Protein AF-A0A378ID54-F1 (afdb_monomer)

Nearest PDB structures (foldseek):
  8v3b-assembly1_a  TM=1.972E-01  e=3.312E-03  synthetic construct
  5me3-assembly1_A  TM=2.307E-01  e=1.195E+00  Eremothecium gossypii ATCC 10895

Structure (mmCIF, N/CA/C/O backbone):
data_AF-A0A378ID54-F1
#
_entry.id   AF-A0A378ID54-F1
#
loop_
_atom_site.group_PDB
_atom_site.id
_atom_site.type_symbol
_atom_site.label_atom_id
_atom_site.label_alt_id
_atom_site.label_comp_id
_atom_site.label_asym_id
_atom_site.label_entity_id
_atom_site.label_seq_id
_atom_site.pdbx_PDB_ins_code
_atom_site.Cartn_x
_atom_site.Cartn_y
_atom_site.Cartn_z
_atom_site.occupancy
_atom_site.B_iso_or_equiv
_atom_site.auth_seq_id
_atom_site.auth_comp_id
_atom_site.auth_asym_id
_atom_site.auth_atom_id
_atom_site.pdbx_PDB_model_num
ATOM 1 N N . MET A 1 1 ? -30.431 -4.997 55.135 1.00 58.69 1 MET A N 1
ATOM 2 C CA . MET A 1 1 ? -29.472 -4.033 54.542 1.00 58.69 1 MET A CA 1
ATOM 3 C C . MET A 1 1 ? -30.145 -3.359 53.364 1.00 58.69 1 MET A C 1
ATOM 5 O O . MET A 1 1 ? -30.688 -4.085 52.539 1.00 58.69 1 MET A O 1
ATOM 9 N N . ALA A 1 2 ? -30.147 -2.027 53.335 1.00 71.31 2 ALA A N 1
ATOM 10 C CA . ALA A 1 2 ? -30.780 -1.221 52.292 1.00 71.31 2 ALA A CA 1
ATOM 11 C C . ALA A 1 2 ? -30.086 -1.385 50.924 1.00 71.31 2 ALA A C 1
ATOM 13 O O . ALA A 1 2 ? -28.893 -1.701 50.865 1.00 71.31 2 ALA A O 1
ATOM 14 N N . ILE A 1 3 ? -30.856 -1.202 49.848 1.00 78.88 3 ILE A N 1
ATOM 15 C CA . ILE A 1 3 ? -30.343 -1.042 48.481 1.00 78.88 3 ILE A CA 1
ATOM 16 C C . ILE A 1 3 ? -29.806 0.391 48.388 1.00 78.88 3 ILE A C 1
ATOM 18 O O . ILE A 1 3 ? -30.526 1.313 48.753 1.00 78.88 3 ILE A O 1
ATOM 22 N N . LEU A 1 4 ? -28.552 0.554 47.965 1.00 81.56 4 LEU A N 1
ATOM 23 C CA . LEU A 1 4 ? -27.926 1.852 47.752 1.00 81.56 4 LEU A CA 1
ATOM 24 C C . LEU A 1 4 ? -28.396 2.393 46.403 1.00 81.56 4 LEU A C 1
ATOM 26 O O . LEU A 1 4 ? -28.520 1.644 45.433 1.00 81.56 4 LEU A O 1
ATOM 30 N N . THR A 1 5 ? -28.616 3.694 46.349 1.00 86.31 5 THR A N 1
ATOM 31 C CA . THR A 1 5 ? -28.714 4.476 45.115 1.00 86.31 5 THR A CA 1
ATOM 32 C C . THR A 1 5 ? -27.345 4.593 44.430 1.00 86.31 5 THR A C 1
ATOM 34 O O . THR A 1 5 ? -26.308 4.303 45.037 1.00 86.31 5 THR A O 1
ATOM 37 N N . ALA A 1 6 ? -27.313 5.057 43.175 1.00 82.75 6 ALA A N 1
ATOM 38 C CA . ALA A 1 6 ? -26.063 5.327 42.456 1.00 82.75 6 ALA A CA 1
ATOM 39 C C . ALA A 1 6 ? -25.143 6.291 43.227 1.00 82.75 6 ALA A C 1
ATOM 41 O O . ALA A 1 6 ? -23.934 6.075 43.301 1.00 82.75 6 ALA A O 1
ATOM 42 N N . ASP A 1 7 ? -25.720 7.338 43.825 1.00 85.06 7 ASP A N 1
ATOM 43 C CA . ASP A 1 7 ? -25.006 8.354 44.608 1.00 85.06 7 ASP A CA 1
ATOM 44 C C . ASP A 1 7 ? -24.394 7.776 45.879 1.00 85.06 7 ASP A C 1
ATOM 46 O O . ASP A 1 7 ? -23.225 8.024 46.190 1.00 85.06 7 ASP A O 1
ATOM 50 N N . GLU A 1 8 ? -25.173 6.981 46.608 1.00 88.44 8 GLU A N 1
ATOM 51 C CA . GLU A 1 8 ? -24.713 6.317 47.823 1.00 88.44 8 GLU A CA 1
ATOM 52 C C . GLU A 1 8 ? -23.634 5.284 47.507 1.00 88.44 8 GLU A C 1
ATOM 54 O O . GLU A 1 8 ? -22.663 5.166 48.253 1.00 88.44 8 GLU A O 1
ATOM 59 N N . PHE A 1 9 ? -23.764 4.567 46.388 1.00 85.38 9 PHE A N 1
ATOM 60 C CA . PHE A 1 9 ? -22.743 3.635 45.936 1.00 85.38 9 PHE A CA 1
ATOM 61 C C . PHE A 1 9 ? -21.456 4.354 45.532 1.00 85.38 9 PHE A C 1
ATOM 63 O O . PHE A 1 9 ? -20.393 3.969 46.008 1.00 85.38 9 PHE A O 1
ATOM 70 N N . ILE A 1 10 ? -21.525 5.403 44.706 1.00 82.88 10 ILE A N 1
ATOM 71 C CA . ILE A 1 10 ? -20.342 6.180 44.302 1.00 82.88 10 ILE A CA 1
ATOM 72 C C . ILE A 1 10 ? -19.661 6.784 45.536 1.00 82.88 10 ILE A C 1
ATOM 74 O O . ILE A 1 10 ? -18.445 6.676 45.674 1.00 82.88 10 ILE A O 1
ATOM 78 N N . SER A 1 11 ? -20.430 7.334 46.476 1.00 85.94 11 SER A N 1
ATOM 79 C CA . SER A 1 11 ? -19.900 7.880 47.734 1.00 85.94 11 SER A CA 1
ATOM 80 C C . SER A 1 11 ? -19.257 6.797 48.611 1.00 85.94 11 SER A C 1
ATOM 82 O O . SER A 1 11 ? -18.182 6.993 49.191 1.00 85.94 11 SER A O 1
ATOM 84 N N . LEU A 1 12 ? -19.881 5.616 48.698 1.00 84.81 12 LEU A N 1
ATOM 85 C CA . LEU A 1 12 ? -19.316 4.465 49.403 1.00 84.81 12 LEU A CA 1
ATOM 86 C C . LEU A 1 12 ? -18.037 3.976 48.722 1.00 84.81 12 LEU A C 1
ATOM 88 O O . LEU A 1 12 ? -17.079 3.642 49.408 1.00 84.81 12 LEU A O 1
ATOM 92 N N . TYR A 1 13 ? -18.002 3.964 47.394 1.00 78.44 13 TYR A N 1
ATOM 93 C CA . TYR A 1 13 ? -16.843 3.543 46.619 1.00 78.44 13 TYR A CA 1
ATOM 94 C C . TYR A 1 13 ? -15.674 4.510 46.796 1.00 78.44 13 TYR A C 1
ATOM 96 O O . TYR A 1 13 ? -14.555 4.073 47.028 1.00 78.44 13 TYR A O 1
ATOM 104 N N . GLN A 1 14 ? -15.926 5.820 46.761 1.00 78.31 14 GLN A N 1
ATOM 105 C CA . GLN A 1 14 ? -14.907 6.844 47.010 1.00 78.31 14 GLN A CA 1
ATOM 106 C C . GLN A 1 14 ? -14.307 6.745 48.414 1.00 78.31 14 GLN A C 1
ATOM 108 O O . GLN A 1 14 ? -13.103 6.915 48.584 1.00 78.31 14 GLN A O 1
ATOM 113 N N . SER A 1 15 ? -15.139 6.474 49.422 1.00 83.81 15 SER A N 1
ATOM 114 C CA . SER A 1 15 ? -14.691 6.400 50.816 1.00 83.81 15 SER A CA 1
ATOM 115 C C . SER A 1 15 ? -14.081 5.046 51.190 1.00 83.81 15 SER A C 1
ATOM 117 O O . SER A 1 15 ? -13.170 4.988 52.015 1.00 83.81 15 SER A O 1
ATOM 119 N N . ASN A 1 16 ? -14.581 3.947 50.622 1.00 82.19 16 ASN A N 1
ATOM 120 C CA . ASN A 1 16 ? -14.110 2.591 50.879 1.00 82.19 16 ASN A CA 1
ATOM 121 C C . ASN A 1 16 ? -14.476 1.653 49.708 1.00 82.19 16 ASN A C 1
ATOM 123 O O . ASN A 1 16 ? -15.507 0.966 49.776 1.00 82.19 16 ASN A O 1
ATOM 127 N N . PRO A 1 17 ? -13.623 1.570 48.665 1.00 74.56 17 PRO A N 1
ATOM 128 C CA . PRO A 1 17 ? -13.877 0.756 47.479 1.00 74.56 17 PRO A CA 1
ATOM 129 C C . PRO A 1 17 ? -14.239 -0.677 47.859 1.00 74.56 17 PRO A C 1
ATOM 131 O O . PRO A 1 17 ? -15.324 -1.142 47.530 1.00 74.56 17 PRO A O 1
ATOM 134 N N . LYS A 1 18 ? -13.410 -1.326 48.687 1.00 74.19 18 LYS A N 1
ATOM 135 C CA . LYS A 1 18 ? -13.579 -2.713 49.149 1.00 74.19 18 LYS A CA 1
ATOM 136 C C . LYS A 1 18 ? -14.953 -2.990 49.759 1.00 74.19 18 LYS A C 1
ATOM 138 O O . LYS A 1 18 ? -15.557 -4.027 49.487 1.00 74.19 18 LYS A O 1
ATOM 143 N N . LYS A 1 19 ? -15.474 -2.065 50.569 1.00 82.19 19 LYS A N 1
ATOM 144 C CA . LYS A 1 19 ? -16.809 -2.190 51.168 1.00 82.19 19 LYS A CA 1
ATOM 145 C C . LYS A 1 19 ? -17.915 -2.041 50.125 1.00 82.19 19 LYS A C 1
ATOM 147 O O . LYS A 1 19 ? -18.893 -2.784 50.195 1.00 82.19 19 LYS A O 1
ATOM 152 N N . ALA A 1 20 ? -17.755 -1.140 49.157 1.00 77.56 20 ALA A N 1
ATOM 153 C CA . ALA A 1 20 ? -18.667 -1.041 48.022 1.00 77.56 20 ALA A CA 1
ATOM 154 C C . ALA A 1 20 ? -18.684 -2.346 47.203 1.00 77.56 20 ALA A C 1
ATOM 156 O O . ALA A 1 20 ? -19.757 -2.784 46.796 1.00 77.56 20 ALA A O 1
ATOM 157 N N . LEU A 1 21 ? -17.539 -3.025 47.048 1.00 71.12 21 LEU A N 1
ATOM 158 C CA . LEU A 1 21 ? -17.437 -4.299 46.308 1.00 71.12 21 LEU A CA 1
ATOM 159 C C . LEU A 1 21 ? -18.135 -5.442 47.000 1.00 71.12 21 LEU A C 1
ATOM 161 O O . LEU A 1 21 ? -18.902 -6.172 46.383 1.00 71.12 21 LEU A O 1
ATOM 165 N N . LEU A 1 22 ? -17.855 -5.594 48.292 1.00 76.25 22 LEU A N 1
ATOM 166 C CA . LEU A 1 22 ? -18.480 -6.619 49.111 1.00 76.25 22 LEU A CA 1
ATOM 167 C C . LEU A 1 22 ? -19.989 -6.411 49.141 1.00 76.25 22 LEU A C 1
ATOM 169 O O . LEU A 1 22 ? -20.746 -7.375 49.087 1.00 76.25 22 LEU A O 1
ATOM 173 N N . TRP A 1 23 ? -20.438 -5.156 49.171 1.00 79.00 23 TRP A N 1
ATOM 174 C CA . TRP A 1 23 ? -21.850 -4.843 49.036 1.00 79.00 23 TRP A CA 1
ATOM 175 C C . TRP A 1 23 ? -22.409 -5.304 47.677 1.00 79.00 23 TRP A C 1
ATOM 177 O O . TRP A 1 23 ? -23.421 -6.001 47.656 1.00 79.00 23 TRP A O 1
ATOM 187 N N . LEU A 1 24 ? -21.706 -5.016 46.579 1.00 72.44 24 LEU A N 1
ATOM 188 C CA . LEU A 1 24 ? -22.052 -5.415 45.209 1.00 72.44 24 LEU A CA 1
ATOM 189 C C . LEU A 1 24 ? -22.159 -6.946 45.053 1.00 72.44 24 LEU A C 1
ATOM 191 O O . LEU A 1 24 ? -23.156 -7.457 44.545 1.00 72.44 24 LEU A O 1
ATOM 195 N N . GLN A 1 25 ? -21.164 -7.678 45.565 1.00 70.19 25 GLN A N 1
ATOM 196 C CA . GLN A 1 25 ? -21.097 -9.144 45.548 1.00 70.19 25 GLN A CA 1
ATOM 197 C C . GLN A 1 25 ? -22.155 -9.785 46.455 1.00 70.19 25 GLN A C 1
ATOM 199 O O . GLN A 1 25 ? -22.872 -10.686 46.033 1.00 70.19 25 GLN A O 1
ATOM 204 N N . SER A 1 26 ? -22.289 -9.308 47.698 1.00 74.25 26 SER A N 1
ATOM 205 C CA . SER A 1 26 ? -23.190 -9.899 48.706 1.00 74.25 26 SER A CA 1
ATOM 206 C C . SER A 1 26 ? -24.673 -9.767 48.374 1.00 74.25 26 SER A C 1
ATOM 208 O O . SER A 1 26 ? -25.513 -10.411 49.005 1.00 74.25 26 SER A O 1
ATOM 210 N N . LYS A 1 27 ? -25.012 -8.883 47.437 1.00 67.62 27 LYS A N 1
ATOM 211 C CA . LYS A 1 27 ? -26.391 -8.594 47.071 1.00 67.62 27 LYS A CA 1
ATOM 212 C C . LYS A 1 27 ? -26.830 -9.262 45.779 1.00 67.62 27 LYS A C 1
ATOM 214 O O . LYS A 1 27 ? -27.987 -9.057 45.424 1.00 67.62 27 LYS A O 1
ATOM 219 N N . GLU A 1 28 ? -25.936 -9.995 45.101 1.00 60.62 28 GLU A N 1
ATOM 220 C CA . GLU A 1 28 ? -26.144 -10.459 43.718 1.00 60.62 28 GLU A CA 1
ATOM 221 C C . GLU A 1 28 ? -26.775 -9.344 42.876 1.00 60.62 28 GLU A C 1
ATOM 223 O O . GLU A 1 28 ? -27.746 -9.554 42.148 1.00 60.62 28 GLU A O 1
ATOM 228 N N . MET A 1 29 ? -26.333 -8.102 43.121 1.00 62.50 29 MET A N 1
ATOM 229 C CA . MET A 1 29 ? -27.199 -6.982 42.814 1.00 62.50 29 MET A CA 1
ATOM 230 C C . MET A 1 29 ? -27.286 -6.827 41.311 1.00 62.50 29 MET A C 1
ATOM 232 O O . MET A 1 29 ? -26.273 -6.722 40.621 1.00 62.50 29 MET A O 1
ATOM 236 N N . ASP A 1 30 ? -28.524 -6.779 40.840 1.00 62.66 30 ASP A N 1
ATOM 237 C CA . ASP A 1 30 ? -28.860 -6.433 39.478 1.00 62.66 30 ASP A CA 1
ATOM 238 C C . ASP A 1 30 ? -28.401 -4.993 39.221 1.00 62.66 30 ASP A C 1
ATOM 240 O O . ASP A 1 30 ? -29.098 -4.022 39.520 1.00 62.66 30 ASP A O 1
ATOM 244 N N . LEU A 1 31 ? -27.167 -4.864 38.735 1.00 59.97 31 LEU A N 1
ATOM 245 C CA . LEU A 1 31 ? -26.480 -3.603 38.467 1.00 59.97 31 LEU A CA 1
ATOM 246 C C . LEU A 1 31 ? -27.264 -2.686 37.520 1.00 59.97 31 LEU A C 1
ATOM 248 O O . LEU A 1 31 ? -27.057 -1.473 37.531 1.00 59.97 31 LEU A O 1
ATOM 252 N N . THR A 1 32 ? -28.221 -3.245 36.778 1.00 57.53 32 THR A N 1
ATOM 253 C CA . THR A 1 32 ? -29.190 -2.501 35.962 1.00 57.53 32 THR A CA 1
ATOM 254 C C . THR A 1 32 ? -30.081 -1.567 36.759 1.00 57.53 32 THR A C 1
ATOM 256 O O . THR A 1 32 ? -30.579 -0.582 36.224 1.00 57.53 32 THR A O 1
ATOM 259 N N . ARG A 1 33 ? -30.287 -1.866 38.043 1.00 68.75 33 ARG A N 1
ATOM 260 C CA . ARG A 1 33 ? -31.085 -1.048 38.957 1.00 68.75 33 ARG A CA 1
ATOM 261 C C . ARG A 1 33 ? -30.256 0.027 39.640 1.00 68.75 33 ARG A C 1
ATOM 263 O O . ARG A 1 33 ? -30.831 0.951 40.204 1.00 68.75 33 ARG A O 1
ATOM 270 N N . LEU A 1 34 ? -28.930 -0.120 39.625 1.00 75.06 34 LEU A N 1
ATOM 271 C CA . LEU A 1 34 ? -28.019 0.792 40.303 1.00 75.06 34 LEU A CA 1
ATOM 272 C C . LEU A 1 34 ? -27.676 1.997 39.430 1.00 75.06 34 LEU A C 1
ATOM 274 O O . LEU A 1 34 ? -27.664 3.110 39.934 1.00 75.06 34 LEU A O 1
ATOM 278 N N . PHE A 1 35 ? -27.421 1.778 38.139 1.00 80.38 35 PHE A N 1
ATOM 279 C CA . PHE A 1 35 ? -27.095 2.834 37.181 1.00 80.38 35 PHE A CA 1
ATOM 280 C C . PHE A 1 35 ? -28.177 2.894 36.110 1.00 80.38 35 PHE A C 1
ATOM 282 O O . PHE A 1 35 ? -28.196 2.084 35.184 1.00 80.38 35 PHE A O 1
ATOM 289 N N . THR A 1 36 ? -29.094 3.847 36.256 1.00 80.88 36 THR A N 1
ATOM 290 C CA . THR A 1 36 ? -30.281 3.964 35.390 1.00 80.88 36 THR A CA 1
ATOM 291 C C . THR A 1 36 ? -30.158 5.097 34.377 1.00 80.88 36 THR A C 1
ATOM 293 O O . THR A 1 36 ? -30.952 5.185 33.440 1.00 80.88 36 THR A O 1
ATOM 296 N N . SER A 1 37 ? -29.144 5.951 34.530 1.00 86.94 37 SER A N 1
ATOM 297 C CA . SER A 1 37 ? -28.900 7.100 33.665 1.00 86.94 37 SER A CA 1
ATOM 298 C C . SER A 1 37 ? -27.443 7.193 33.207 1.00 86.94 37 SER A C 1
ATOM 300 O O . SER A 1 37 ? -26.517 6.717 33.867 1.00 86.94 37 SER A O 1
ATOM 302 N N . ARG A 1 38 ? -27.232 7.860 32.064 1.00 88.06 38 ARG A N 1
ATOM 303 C CA . ARG A 1 38 ? -25.887 8.158 31.543 1.00 88.06 38 ARG A CA 1
ATOM 304 C C . ARG A 1 38 ? -25.046 8.943 32.541 1.00 88.06 38 ARG A C 1
ATOM 306 O O . ARG A 1 38 ? -23.888 8.602 32.728 1.00 88.06 38 ARG A O 1
ATOM 313 N N . ASP A 1 39 ? -25.619 9.957 33.183 1.00 89.38 39 ASP A N 1
ATOM 314 C CA . ASP A 1 39 ? -24.875 10.847 34.079 1.00 89.38 39 ASP A CA 1
ATOM 315 C C . ASP A 1 39 ? -24.276 10.076 35.264 1.00 89.38 39 ASP A C 1
ATOM 317 O O . ASP A 1 39 ? -23.130 10.305 35.648 1.00 89.38 39 ASP A O 1
ATOM 321 N N . GLU A 1 40 ? -25.001 9.096 35.809 1.00 88.12 40 GLU A N 1
ATOM 322 C CA . GLU A 1 40 ? -24.485 8.242 36.881 1.00 88.12 40 GLU A CA 1
ATOM 323 C C . GLU A 1 40 ? -23.298 7.385 36.408 1.00 88.12 40 GLU A C 1
ATOM 325 O O . GLU A 1 40 ? -22.296 7.288 37.124 1.00 88.12 40 GLU A O 1
ATOM 330 N N . VAL A 1 41 ? -23.376 6.815 35.198 1.00 87.06 41 VAL A N 1
ATOM 331 C CA . VAL A 1 41 ? -22.284 6.030 34.591 1.00 87.06 41 VAL A CA 1
ATOM 332 C C . VAL A 1 41 ? -21.083 6.912 34.260 1.00 87.06 41 VAL A C 1
ATOM 334 O O . VAL A 1 41 ? -19.947 6.532 34.534 1.00 87.06 41 VAL A O 1
ATOM 337 N N . GLU A 1 42 ? -21.306 8.106 33.715 1.00 89.62 42 GLU A N 1
ATOM 338 C CA . GLU A 1 42 ? -20.246 9.059 33.387 1.00 89.62 42 GLU A CA 1
ATOM 339 C C . GLU A 1 42 ? -19.479 9.503 34.636 1.00 89.62 42 GLU A C 1
ATOM 341 O O . GLU A 1 42 ? -18.252 9.573 34.601 1.00 89.62 42 GLU A O 1
ATOM 346 N N . ARG A 1 43 ? -20.164 9.734 35.764 1.00 87.56 43 ARG A N 1
ATOM 347 C CA . ARG A 1 43 ? -19.497 10.027 37.046 1.00 87.56 43 ARG A CA 1
ATOM 348 C C . ARG A 1 43 ? -18.678 8.846 37.551 1.00 87.56 43 ARG A C 1
ATOM 350 O O . ARG A 1 43 ? -17.570 9.056 38.042 1.00 87.56 43 ARG A O 1
ATOM 357 N N . LEU A 1 44 ? -19.189 7.619 37.418 1.00 83.00 44 LEU A N 1
ATOM 358 C CA . LEU A 1 44 ? -18.432 6.414 37.762 1.00 83.00 44 LEU A CA 1
ATOM 359 C C . LEU A 1 44 ? -17.180 6.282 36.879 1.00 83.00 44 LEU A C 1
ATOM 361 O O . LEU A 1 44 ? -16.095 6.022 37.393 1.00 83.00 44 LEU A O 1
ATOM 365 N N . ALA A 1 45 ? -17.310 6.511 35.570 1.00 84.25 45 ALA A N 1
ATOM 366 C CA . ALA A 1 45 ? -16.206 6.463 34.613 1.00 84.25 45 ALA A CA 1
ATOM 367 C C . ALA A 1 45 ? -15.164 7.570 34.863 1.00 84.25 45 ALA A C 1
ATOM 369 O O . ALA A 1 45 ? -13.962 7.309 34.797 1.00 84.25 45 ALA A O 1
ATOM 370 N N . ALA A 1 46 ? -15.605 8.785 35.198 1.00 84.75 46 ALA A N 1
ATOM 371 C CA . ALA A 1 46 ? -14.726 9.892 35.565 1.00 84.75 46 ALA A CA 1
ATOM 372 C C . ALA A 1 46 ? -13.973 9.602 36.870 1.00 84.75 46 ALA A C 1
ATOM 374 O O . ALA A 1 46 ? -12.767 9.820 36.955 1.00 84.75 46 ALA A O 1
ATOM 375 N N . MET A 1 47 ? -14.664 9.051 37.871 1.00 78.94 47 MET A N 1
ATOM 376 C CA . MET A 1 47 ? -14.054 8.615 39.126 1.00 78.94 47 MET A CA 1
ATOM 377 C C . MET A 1 47 ? -13.017 7.511 38.886 1.00 78.94 47 MET A C 1
ATOM 379 O O . MET A 1 47 ? -11.904 7.601 39.396 1.00 78.94 47 MET A O 1
ATOM 383 N N . TYR A 1 48 ? -13.354 6.502 38.079 1.00 73.06 48 TYR A N 1
ATOM 384 C CA . TYR A 1 48 ? -12.434 5.436 37.680 1.00 73.06 48 TYR A CA 1
ATOM 385 C C . TYR A 1 48 ? -11.156 5.988 37.049 1.00 73.06 48 TYR A C 1
ATOM 387 O O . TYR A 1 48 ? -10.056 5.582 37.414 1.00 73.06 48 TYR A O 1
ATOM 395 N N . TYR A 1 49 ? -11.307 6.942 36.130 1.00 74.94 49 TYR A N 1
ATOM 396 C CA . TYR A 1 49 ? -10.182 7.579 35.459 1.00 74.94 49 TYR A CA 1
ATOM 397 C C . TYR A 1 49 ? -9.347 8.447 36.413 1.00 74.94 49 TYR A C 1
ATOM 399 O O . TYR A 1 49 ? -8.124 8.441 36.335 1.00 74.94 49 TYR A O 1
ATOM 407 N N . ALA A 1 50 ? -9.981 9.146 37.358 1.00 75.25 50 ALA A N 1
ATOM 408 C CA . ALA A 1 50 ? -9.286 9.960 38.356 1.00 75.25 50 ALA A CA 1
ATOM 409 C C . ALA A 1 50 ? -8.522 9.124 39.400 1.00 75.25 50 ALA A C 1
ATOM 411 O O . ALA A 1 50 ? -7.502 9.569 39.919 1.00 75.25 50 ALA A O 1
ATOM 412 N N . MET A 1 51 ? -9.003 7.918 39.715 1.00 68.38 51 MET A N 1
ATOM 413 C CA . MET A 1 51 ? -8.360 6.996 40.666 1.00 68.38 51 MET A CA 1
ATOM 414 C C . MET A 1 51 ? -7.207 6.195 40.058 1.00 68.38 51 MET A C 1
ATOM 416 O O . MET A 1 51 ? -6.529 5.457 40.767 1.00 68.38 51 MET A O 1
ATOM 420 N N . LEU A 1 52 ? -7.005 6.327 38.753 1.00 66.12 52 LEU A N 1
ATOM 421 C CA . LEU A 1 52 ? -5.991 5.672 37.953 1.00 66.12 52 LEU A CA 1
ATOM 422 C C . LEU A 1 52 ? -4.675 6.466 38.111 1.00 66.12 52 LEU A C 1
ATOM 424 O O . LEU A 1 52 ? -4.499 7.488 37.449 1.00 66.12 52 LEU A O 1
ATOM 428 N N . PRO A 1 53 ? -3.736 6.083 38.996 1.00 55.62 53 PRO A N 1
ATOM 429 C CA . PRO A 1 53 ? -2.501 6.825 39.158 1.00 55.62 53 PRO A CA 1
ATOM 430 C C . PRO A 1 53 ? -1.631 6.621 37.923 1.00 55.62 53 PRO A C 1
ATOM 432 O O . PRO A 1 53 ? -1.587 5.538 37.329 1.00 55.62 53 PRO A O 1
ATOM 435 N N . SER A 1 54 ? -0.878 7.662 37.589 1.00 54.84 54 SER A N 1
ATOM 436 C CA . SER A 1 54 ? 0.245 7.616 36.662 1.00 54.84 54 SER A CA 1
ATOM 437 C C . SER A 1 54 ? 1.209 6.485 37.050 1.00 54.84 54 SER A C 1
ATOM 439 O O . SER A 1 54 ? 1.983 6.611 37.992 1.00 54.84 54 SER A O 1
ATOM 441 N N . HIS A 1 55 ? 1.100 5.362 36.339 1.00 48.09 55 HIS A N 1
ATOM 442 C CA . HIS A 1 55 ? 2.077 4.279 36.188 1.00 48.09 55 HIS A CA 1
ATOM 443 C C . HIS A 1 55 ? 2.918 3.915 37.429 1.00 48.09 55 HIS A C 1
ATOM 445 O O . HIS A 1 55 ? 4.133 4.041 37.388 1.00 48.09 55 HIS A O 1
ATOM 451 N N . ASN A 1 56 ? 2.291 3.455 38.521 1.00 54.38 56 ASN A N 1
ATOM 452 C CA . ASN A 1 56 ? 2.919 2.588 39.542 1.00 54.38 56 ASN A CA 1
ATOM 453 C C . ASN A 1 56 ? 1.880 2.111 40.573 1.00 54.38 56 ASN A C 1
ATOM 455 O O . ASN A 1 56 ? 1.967 2.373 41.771 1.00 54.38 56 ASN A O 1
ATOM 459 N N . LEU A 1 57 ? 0.840 1.430 40.094 1.00 58.38 57 LEU A N 1
ATOM 460 C CA . LEU A 1 57 ? -0.138 0.798 40.973 1.00 58.38 57 LEU A CA 1
ATOM 461 C C . LEU A 1 57 ? 0.414 -0.521 41.516 1.00 58.38 57 LEU A C 1
ATOM 463 O O . LEU A 1 57 ? 0.842 -1.376 40.742 1.00 58.38 57 LEU A O 1
ATOM 467 N N . SER A 1 58 ? 0.359 -0.711 42.836 1.00 66.56 58 SER A N 1
ATOM 468 C CA . SER A 1 58 ? 0.591 -2.030 43.423 1.00 66.56 58 SER A CA 1
ATOM 469 C C . SER A 1 58 ? -0.492 -3.008 42.953 1.00 66.56 58 SER A C 1
ATOM 471 O O . SER A 1 58 ? -1.635 -2.622 42.690 1.00 66.56 58 SER A O 1
ATOM 473 N N . THR A 1 59 ? -0.149 -4.293 42.878 1.00 64.38 59 THR A N 1
ATOM 474 C CA . THR A 1 59 ? -1.065 -5.379 42.494 1.00 64.38 59 THR A CA 1
ATOM 475 C C . THR A 1 59 ? -2.347 -5.384 43.338 1.00 64.38 59 THR A C 1
ATOM 477 O O . THR A 1 59 ? -3.416 -5.729 42.844 1.00 64.38 59 THR A O 1
ATOM 480 N N . GLU A 1 60 ? -2.254 -4.944 44.597 1.00 66.06 60 GLU A N 1
ATOM 481 C CA . GLU A 1 60 ? -3.381 -4.820 45.526 1.00 66.06 60 GLU A CA 1
ATOM 482 C C . GLU A 1 60 ? -4.371 -3.725 45.095 1.00 66.06 60 GLU A C 1
ATOM 484 O O . GLU A 1 60 ? -5.574 -3.961 45.100 1.00 66.06 60 GLU A O 1
ATOM 489 N N . ILE A 1 61 ? -3.896 -2.554 44.648 1.00 61.94 61 ILE A N 1
ATOM 490 C CA . ILE A 1 61 ? -4.776 -1.448 44.231 1.00 61.94 61 ILE A CA 1
ATOM 491 C C . ILE A 1 61 ? -5.443 -1.759 42.881 1.00 61.94 61 ILE A C 1
ATOM 493 O O . ILE A 1 61 ? -6.615 -1.438 42.683 1.00 61.94 61 ILE A O 1
ATOM 497 N N . ILE A 1 62 ? -4.745 -2.450 41.972 1.00 63.56 62 ILE A N 1
ATOM 498 C CA . ILE A 1 62 ? -5.364 -2.985 40.745 1.00 63.56 62 ILE A CA 1
ATOM 499 C C . ILE A 1 62 ? -6.497 -3.956 41.120 1.00 63.56 62 ILE A C 1
ATOM 501 O O . ILE A 1 62 ? -7.606 -3.879 40.598 1.00 63.56 62 ILE A O 1
ATOM 505 N N . ARG A 1 63 ? -6.279 -4.839 42.089 1.00 62.81 63 ARG A N 1
ATOM 506 C CA . ARG A 1 63 ? -7.330 -5.760 42.528 1.00 62.81 63 ARG A CA 1
ATOM 507 C C . ARG A 1 63 ? -8.507 -5.039 43.200 1.00 62.81 63 ARG A C 1
ATOM 509 O O . ARG A 1 63 ? -9.658 -5.358 42.939 1.00 62.81 63 ARG A O 1
ATOM 516 N N . GLU A 1 64 ? -8.241 -4.045 44.043 1.00 64.62 64 GLU A N 1
ATOM 517 C CA . GLU A 1 64 ? -9.283 -3.397 44.852 1.00 64.62 64 GLU A CA 1
ATOM 518 C C . GLU A 1 64 ? -10.053 -2.273 44.134 1.00 64.62 64 GLU A C 1
ATOM 520 O O . GLU A 1 64 ? -11.177 -1.975 44.535 1.00 64.62 64 GLU A O 1
ATOM 525 N N . ILE A 1 65 ? -9.497 -1.661 43.081 1.00 64.25 65 ILE A N 1
ATOM 526 C CA . ILE A 1 65 ? -10.140 -0.548 42.352 1.00 64.25 65 ILE A CA 1
ATOM 527 C C . ILE A 1 65 ? -10.522 -0.933 40.917 1.00 64.25 65 ILE A C 1
ATOM 529 O O . ILE A 1 65 ? -11.526 -0.448 40.395 1.00 64.25 65 ILE A O 1
ATOM 533 N N . TYR A 1 66 ? -9.757 -1.808 40.265 1.00 66.88 66 TYR A N 1
ATOM 534 C CA . TYR A 1 66 ? -9.934 -2.113 38.843 1.00 66.88 66 TYR A CA 1
ATOM 535 C C . TYR A 1 66 ? -10.865 -3.301 38.581 1.00 66.88 66 TYR A C 1
ATOM 537 O O . TYR A 1 66 ? -11.812 -3.165 37.803 1.00 66.88 66 TYR A O 1
ATOM 545 N N . GLU A 1 67 ? -10.645 -4.442 39.249 1.00 68.81 67 GLU A N 1
ATOM 546 C CA . GLU A 1 67 ? -11.523 -5.624 39.127 1.00 68.81 67 GLU A CA 1
ATOM 547 C C . GLU A 1 67 ? -13.018 -5.319 39.321 1.00 68.81 67 GLU A C 1
ATOM 549 O O . GLU A 1 67 ? -13.832 -5.897 38.608 1.00 68.81 67 GLU A O 1
ATOM 554 N N . PRO A 1 68 ? -13.425 -4.410 40.218 1.00 68.12 68 PRO A N 1
ATOM 555 C CA . PRO A 1 68 ? -14.823 -4.044 40.428 1.00 68.12 68 PRO A CA 1
ATOM 556 C C . PRO A 1 68 ? -15.531 -3.410 39.256 1.00 68.12 68 PRO A C 1
ATOM 558 O O . PRO A 1 68 ? -16.648 -3.785 38.919 1.00 68.12 68 PRO A O 1
ATOM 561 N N . ILE A 1 69 ? -14.897 -2.395 38.677 1.00 69.31 69 ILE A N 1
ATOM 562 C CA . ILE A 1 69 ? -15.461 -1.615 37.585 1.00 69.31 69 ILE A CA 1
ATOM 563 C C . ILE A 1 69 ? -15.411 -2.471 36.328 1.00 69.31 69 ILE A C 1
ATOM 565 O O . ILE A 1 69 ? -16.373 -2.511 35.568 1.00 69.31 69 ILE A O 1
ATOM 569 N N . TYR A 1 70 ? -14.352 -3.264 36.185 1.00 75.31 70 TYR A N 1
ATOM 570 C CA . TYR A 1 70 ? -14.276 -4.332 35.206 1.00 75.31 70 TYR A CA 1
ATOM 571 C C . TYR A 1 70 ? -15.421 -5.353 35.359 1.00 75.31 70 TYR A C 1
ATOM 573 O O . TYR A 1 70 ? -16.115 -5.642 34.386 1.00 75.31 70 TYR A O 1
ATOM 581 N N . TYR A 1 71 ? -15.681 -5.853 36.571 1.00 73.62 71 TYR A N 1
ATOM 582 C CA . TYR A 1 71 ? -16.783 -6.777 36.860 1.00 73.62 71 TYR A CA 1
ATOM 583 C C . TYR A 1 71 ? -18.142 -6.133 36.582 1.00 73.62 71 TYR A C 1
ATOM 585 O O . TYR A 1 71 ? -19.009 -6.760 35.982 1.00 73.62 71 TYR A O 1
ATOM 593 N N . LEU A 1 72 ? -18.311 -4.867 36.961 1.00 73.00 72 LEU A N 1
ATOM 594 C CA . LEU A 1 72 ? -19.524 -4.095 36.726 1.00 73.00 72 LEU A CA 1
ATOM 595 C C . LEU A 1 72 ? -19.817 -3.949 35.233 1.00 73.00 72 LEU A C 1
ATOM 597 O O . LEU A 1 72 ? -20.932 -4.236 34.799 1.00 73.00 72 LEU A O 1
ATOM 601 N N . VAL A 1 73 ? -18.817 -3.561 34.440 1.00 80.06 73 VAL A N 1
ATOM 602 C CA . VAL A 1 73 ? -18.962 -3.463 32.984 1.00 80.06 73 VAL A CA 1
ATOM 603 C C . VAL A 1 73 ? -19.186 -4.843 32.370 1.00 80.06 73 VAL A C 1
ATOM 605 O O . VAL A 1 73 ? -20.003 -4.961 31.470 1.00 80.06 73 VAL A O 1
ATOM 608 N N . ASN A 1 74 ? -18.557 -5.906 32.872 1.00 81.00 74 ASN A N 1
ATOM 609 C CA . ASN A 1 74 ? -18.803 -7.264 32.375 1.00 81.00 74 ASN A CA 1
ATOM 610 C C . ASN A 1 74 ? -20.214 -7.776 32.687 1.00 81.00 74 ASN A C 1
ATOM 612 O O . ASN A 1 74 ? -20.819 -8.440 31.850 1.00 81.00 74 ASN A O 1
ATOM 616 N N . ALA A 1 75 ? -20.745 -7.469 33.869 1.00 78.44 75 ALA A N 1
ATOM 617 C CA . ALA A 1 75 ? -22.058 -7.933 34.299 1.00 78.44 75 ALA A CA 1
ATOM 618 C C . ALA A 1 75 ? -23.204 -7.132 33.658 1.00 78.44 75 ALA A C 1
ATOM 620 O O . ALA A 1 75 ? -24.206 -7.719 33.255 1.00 78.44 75 ALA A O 1
ATOM 621 N N . ALA A 1 76 ? -23.056 -5.807 33.542 1.00 81.31 76 ALA A N 1
ATOM 622 C CA . ALA A 1 76 ? -24.112 -4.895 33.086 1.00 81.31 76 ALA A CA 1
ATOM 623 C C . ALA A 1 76 ? -23.815 -4.199 31.746 1.00 81.31 76 ALA A C 1
ATOM 625 O O . ALA A 1 76 ? -24.567 -3.325 31.310 1.00 81.31 76 ALA A O 1
ATOM 626 N N . GLY A 1 77 ? -22.727 -4.563 31.065 1.00 86.25 77 GLY A N 1
ATOM 627 C CA . GLY A 1 77 ? -22.229 -3.854 29.882 1.00 86.25 77 GLY A CA 1
ATOM 628 C C . GLY A 1 77 ? -23.249 -3.730 28.760 1.00 86.25 77 GLY A C 1
ATOM 629 O O . GLY A 1 77 ? -23.318 -2.694 28.111 1.00 86.25 77 GLY A O 1
ATOM 630 N N . ASN A 1 78 ? -24.113 -4.732 28.575 1.00 86.94 78 ASN A N 1
ATOM 631 C CA . ASN A 1 78 ? -25.178 -4.655 27.578 1.00 86.94 78 ASN A CA 1
ATOM 632 C C . ASN A 1 78 ? -26.217 -3.570 27.889 1.00 86.94 78 ASN A C 1
ATOM 634 O O . ASN A 1 78 ? -26.641 -2.897 26.953 1.00 86.94 78 ASN A O 1
ATOM 638 N N . GLN A 1 79 ? -26.625 -3.385 29.150 1.00 85.38 79 GLN A N 1
ATOM 639 C CA . GLN A 1 79 ? -27.551 -2.300 29.499 1.00 85.38 79 GLN A CA 1
ATOM 640 C C . GLN A 1 79 ? -26.839 -0.950 29.523 1.00 85.38 79 GLN A C 1
ATOM 642 O O . GLN A 1 79 ? -27.385 0.037 29.041 1.00 85.38 79 GLN A O 1
ATOM 647 N N . ILE A 1 80 ? -25.595 -0.905 30.011 1.00 88.56 80 ILE A N 1
ATOM 648 C CA . ILE A 1 80 ? -24.783 0.316 29.962 1.00 88.56 80 ILE A CA 1
ATOM 649 C C . ILE A 1 80 ? -24.630 0.777 28.506 1.00 88.56 80 ILE A C 1
ATOM 651 O O . ILE A 1 80 ? -24.792 1.958 28.220 1.00 88.56 80 ILE A O 1
ATOM 655 N N . ALA A 1 81 ? -24.399 -0.138 27.564 1.00 91.31 81 ALA A N 1
ATOM 656 C CA . ALA A 1 81 ? -24.316 0.190 26.144 1.00 91.31 81 ALA A CA 1
ATOM 657 C C . ALA A 1 81 ? -25.632 0.756 25.577 1.00 91.31 81 ALA A C 1
ATOM 659 O O . ALA A 1 81 ? -25.573 1.621 24.705 1.00 91.31 81 ALA A O 1
ATOM 660 N N . ASP A 1 82 ? -26.804 0.362 26.094 1.00 91.31 82 ASP A N 1
ATOM 661 C CA . ASP A 1 82 ? -28.091 0.953 25.681 1.00 91.31 82 ASP A CA 1
ATOM 662 C C . ASP A 1 82 ? -28.205 2.431 26.071 1.00 91.31 82 ASP A C 1
ATOM 664 O O . ASP A 1 82 ? -28.843 3.214 25.364 1.00 91.31 82 ASP A O 1
ATOM 668 N N . LEU A 1 83 ? -27.531 2.844 27.149 1.00 91.19 83 LEU A N 1
ATOM 669 C CA . LEU A 1 83 ? -27.431 4.252 27.533 1.00 91.19 83 LEU A CA 1
ATOM 670 C C . LEU A 1 83 ? -26.570 5.053 26.540 1.00 91.19 83 LEU A C 1
ATOM 672 O O . LEU A 1 83 ? -26.764 6.259 26.399 1.00 91.19 83 LEU A O 1
ATOM 676 N N . TYR A 1 84 ? -25.661 4.399 25.812 1.00 93.75 84 TYR A N 1
ATOM 677 C CA . TYR A 1 84 ? -24.761 5.001 24.821 1.00 93.75 84 TYR A CA 1
ATOM 678 C C . TYR A 1 84 ? -25.130 4.630 23.377 1.00 93.75 84 TYR A C 1
ATOM 680 O O . TYR A 1 84 ? -24.269 4.498 22.514 1.00 93.75 84 TYR A O 1
ATOM 688 N N . ASN A 1 85 ? -26.426 4.529 23.083 1.00 92.12 85 ASN A N 1
ATOM 689 C CA . ASN A 1 85 ? -26.973 4.143 21.775 1.00 92.12 85 ASN A CA 1
ATOM 690 C C . ASN A 1 85 ? -26.807 5.174 20.634 1.00 92.12 85 ASN A C 1
ATOM 692 O O . ASN A 1 85 ? -27.364 4.997 19.552 1.00 92.12 85 ASN A O 1
ATOM 696 N N . THR A 1 86 ? -26.065 6.260 20.856 1.00 96.25 86 THR A N 1
ATOM 697 C CA . THR A 1 86 ? -25.745 7.259 19.827 1.00 96.25 86 THR A CA 1
ATOM 698 C C . THR A 1 86 ? -24.247 7.510 19.802 1.00 96.25 86 THR A C 1
ATOM 700 O O . THR A 1 86 ? -23.597 7.521 20.850 1.00 96.25 86 THR A O 1
ATOM 703 N N . LEU A 1 87 ? -23.705 7.791 18.612 1.00 96.50 87 LEU A N 1
ATOM 704 C CA . LEU A 1 87 ? -22.284 8.100 18.441 1.00 96.50 87 LEU A CA 1
ATOM 705 C C . LEU A 1 87 ? -21.843 9.252 19.355 1.00 96.50 87 LEU A C 1
ATOM 707 O O . LEU A 1 87 ? -20.838 9.136 20.043 1.00 96.50 87 LEU A O 1
ATOM 711 N N . SER A 1 88 ? -22.620 10.339 19.428 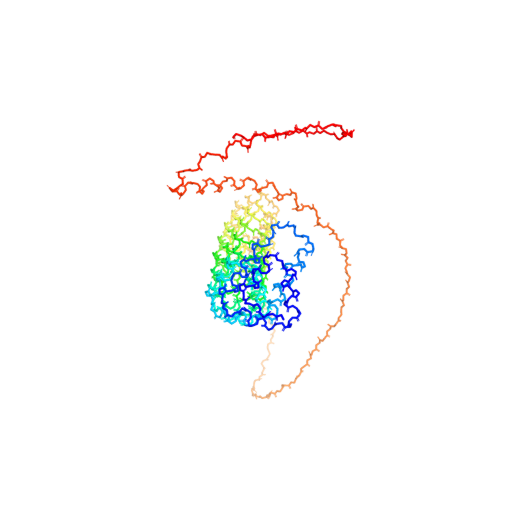1.00 96.75 88 SER A N 1
ATOM 712 C CA . SER A 1 88 ? -22.293 11.495 20.277 1.00 96.75 88 SER A CA 1
ATOM 713 C C . SER A 1 88 ? -22.189 11.125 21.761 1.00 96.75 88 SER A C 1
ATOM 715 O O . SER A 1 88 ? -21.232 11.528 22.424 1.00 96.75 88 SER A O 1
ATOM 717 N N . ALA A 1 89 ? -23.128 10.321 22.274 1.00 95.88 89 ALA A N 1
ATOM 718 C CA . ALA A 1 89 ? -23.089 9.871 23.661 1.00 95.88 89 ALA A CA 1
ATOM 719 C C . ALA A 1 89 ? -21.865 8.987 23.919 1.00 95.88 89 ALA A C 1
ATOM 721 O O . ALA A 1 89 ? -21.145 9.202 24.892 1.00 95.88 89 ALA A O 1
ATOM 722 N N . PHE A 1 90 ? -21.604 8.018 23.041 1.00 97.00 90 PHE A N 1
ATOM 723 C CA . PHE A 1 90 ? -20.457 7.131 23.202 1.00 97.00 90 PHE A CA 1
ATOM 724 C C . PHE A 1 90 ? -19.128 7.891 23.104 1.00 97.00 90 PHE A C 1
ATOM 726 O O . PHE A 1 90 ? -18.249 7.704 23.937 1.00 97.00 90 PHE A O 1
ATOM 733 N N . MET A 1 91 ? -18.996 8.834 22.170 1.00 97.12 91 MET A N 1
ATOM 734 C CA . MET A 1 91 ? -17.799 9.673 22.054 1.00 97.12 91 MET A CA 1
ATOM 735 C C . MET A 1 91 ? -17.577 10.562 23.284 1.00 97.12 91 MET A C 1
ATOM 737 O O . MET A 1 91 ? -16.431 10.830 23.643 1.00 97.12 91 MET A O 1
ATOM 741 N N . LYS A 1 92 ? -18.645 10.996 23.968 1.00 95.81 92 LYS A N 1
ATOM 742 C CA . LYS A 1 92 ? -18.525 11.678 25.265 1.00 95.81 92 LYS A CA 1
ATOM 743 C C . LYS A 1 92 ? -17.903 10.749 26.312 1.00 95.81 92 LYS A C 1
ATOM 745 O O . LYS A 1 92 ? -16.968 11.161 26.992 1.00 95.81 92 LYS A O 1
ATOM 750 N N . LEU A 1 93 ? -18.346 9.491 26.383 1.00 94.75 93 LEU A N 1
ATOM 751 C CA . LEU A 1 93 ? -17.748 8.484 27.265 1.00 94.75 93 LEU A CA 1
ATOM 752 C C . LEU A 1 93 ? -16.275 8.221 26.931 1.00 94.75 93 LEU A C 1
ATOM 754 O O . LEU A 1 93 ? -15.456 8.201 27.843 1.00 94.75 93 LEU A O 1
ATOM 758 N N . VAL A 1 94 ? -15.923 8.077 25.648 1.00 95.12 94 VAL A N 1
ATOM 759 C CA . VAL A 1 94 ? -14.526 7.883 25.207 1.00 95.12 94 VAL A CA 1
ATOM 760 C C . VAL A 1 94 ? -13.628 9.016 25.713 1.00 95.12 94 VAL A C 1
ATOM 762 O O . VAL A 1 94 ? -12.534 8.751 26.205 1.00 95.12 94 VAL A O 1
ATOM 765 N N . LYS A 1 95 ? -14.104 10.266 25.648 1.00 93.25 95 LYS A N 1
ATOM 766 C CA . LYS A 1 95 ? -13.371 11.445 26.139 1.00 93.25 95 LYS A CA 1
ATOM 767 C C . LYS A 1 95 ? -13.254 11.498 27.663 1.00 93.25 95 LYS A C 1
ATOM 769 O O . LYS A 1 95 ? -12.270 12.028 28.166 1.00 93.25 95 LYS A O 1
ATOM 774 N N . ILE A 1 96 ? -14.245 10.978 28.389 1.00 91.94 96 ILE A N 1
ATOM 775 C CA . ILE A 1 96 ? -14.214 10.892 29.857 1.00 91.94 96 ILE A CA 1
ATOM 776 C C . ILE A 1 96 ? -13.251 9.787 30.307 1.00 91.94 96 ILE A C 1
ATOM 778 O O . ILE A 1 96 ? -12.454 9.993 31.217 1.00 91.94 96 ILE A O 1
ATOM 782 N N . SER A 1 97 ? -13.346 8.604 29.697 1.00 90.19 97 SER A N 1
ATOM 783 C CA . SER A 1 97 ? -12.524 7.444 30.029 1.00 90.19 97 SER A CA 1
ATOM 784 C C . SER A 1 97 ? -12.470 6.459 28.860 1.00 90.19 97 SER A C 1
ATOM 786 O O . SER A 1 97 ? -13.336 5.595 28.694 1.00 90.19 97 SER A O 1
ATOM 788 N N . SER A 1 98 ? -11.405 6.547 28.063 1.00 89.31 98 SER A N 1
ATOM 789 C CA . SER A 1 98 ? -11.164 5.643 26.931 1.00 89.31 98 SER A CA 1
ATOM 790 C C . SER A 1 98 ? -11.007 4.182 27.368 1.00 89.31 98 SER A C 1
ATOM 792 O O . SER A 1 98 ? -11.458 3.275 26.670 1.00 89.31 98 SER A O 1
ATOM 794 N N . GLY A 1 99 ? -10.443 3.944 28.557 1.00 86.50 99 GLY A N 1
ATOM 795 C CA . GLY A 1 99 ? -10.344 2.611 29.153 1.00 86.50 99 GLY A CA 1
ATOM 796 C C . GLY A 1 99 ? -11.711 2.009 29.482 1.00 86.50 99 GLY A C 1
ATOM 797 O O . GLY A 1 99 ? -11.963 0.849 29.154 1.00 86.50 99 GLY A O 1
ATOM 798 N N . PHE A 1 100 ? -12.622 2.798 30.064 1.00 88.00 100 PHE A N 1
ATOM 799 C CA . PHE A 1 100 ? -13.992 2.347 30.321 1.00 88.00 100 PHE A CA 1
ATOM 800 C C . PHE A 1 100 ? -14.741 2.090 29.007 1.00 88.00 100 PHE A C 1
ATOM 802 O O . PHE A 1 100 ? -15.390 1.057 28.867 1.00 88.00 100 PHE A O 1
ATOM 809 N N . ALA A 1 101 ? -14.609 2.985 28.022 1.00 92.94 101 ALA A N 1
ATOM 810 C CA . ALA A 1 101 ? -15.218 2.810 26.703 1.00 92.94 101 ALA A CA 1
ATOM 811 C C . ALA A 1 101 ? -14.699 1.556 25.975 1.00 92.94 101 ALA A C 1
ATOM 813 O O . ALA A 1 101 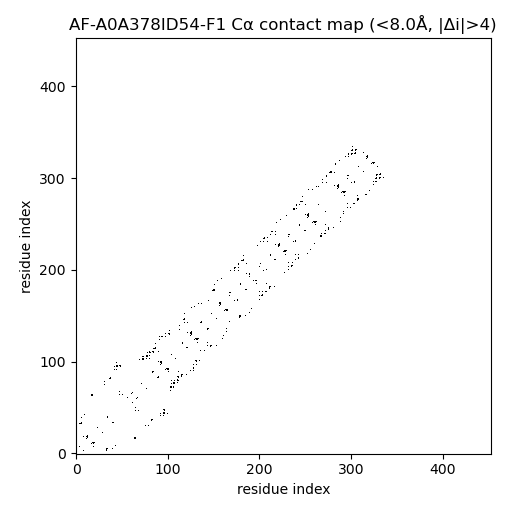? -15.494 0.824 25.389 1.00 92.94 101 ALA A O 1
ATOM 814 N N . SER A 1 102 ? -13.395 1.262 26.058 1.00 91.88 102 SER A N 1
ATOM 815 C CA . SER A 1 102 ? -12.813 0.022 25.519 1.00 91.88 102 SER A CA 1
ATOM 816 C C . SER A 1 102 ? -13.342 -1.212 26.241 1.00 91.88 102 SER A C 1
ATOM 818 O O . SER A 1 102 ? -13.706 -2.192 25.591 1.00 91.88 102 SER A O 1
ATOM 820 N N . GLN A 1 103 ? -13.477 -1.173 27.569 1.00 89.19 103 GLN A N 1
ATOM 821 C CA . GLN A 1 103 ? -14.078 -2.291 28.293 1.00 89.19 103 GLN A CA 1
ATOM 822 C C . GLN A 1 103 ? -15.549 -2.493 27.911 1.00 89.19 103 GLN A C 1
ATOM 824 O O . GLN A 1 103 ? -15.978 -3.625 27.695 1.00 89.19 103 GLN A O 1
ATOM 829 N N . LEU A 1 104 ? -16.310 -1.408 27.763 1.00 92.31 104 LEU A N 1
ATOM 830 C CA . LEU A 1 104 ? -17.698 -1.470 27.316 1.00 92.31 104 LEU A CA 1
ATOM 831 C C . LEU A 1 104 ? -17.805 -2.052 25.900 1.00 92.31 104 LEU A C 1
ATOM 833 O O . LEU A 1 104 ? -18.649 -2.915 25.660 1.00 92.31 104 LEU A O 1
ATOM 837 N N . PHE A 1 105 ? -16.915 -1.644 24.989 1.00 95.06 105 PHE A N 1
ATOM 838 C CA . PHE A 1 105 ? -16.811 -2.212 23.644 1.00 95.06 105 PHE A CA 1
ATOM 839 C C . PHE A 1 105 ? -16.542 -3.719 23.676 1.00 95.06 105 PHE A C 1
ATOM 841 O O . PHE A 1 105 ? -17.196 -4.463 22.956 1.00 95.06 105 PHE A O 1
ATOM 848 N N . LYS A 1 106 ? -15.646 -4.196 24.548 1.00 93.00 106 LYS A N 1
ATOM 849 C CA . LYS A 1 106 ? -15.341 -5.633 24.679 1.00 93.00 106 LYS A CA 1
ATOM 850 C C . LYS A 1 106 ? -16.541 -6.465 25.130 1.00 93.00 106 LYS A C 1
ATOM 852 O O . LYS A 1 106 ? -16.666 -7.613 24.715 1.00 93.00 106 LYS A O 1
ATOM 857 N N . VAL A 1 107 ? -17.410 -5.909 25.975 1.00 92.50 107 VAL A N 1
ATOM 858 C CA . VAL A 1 107 ? -18.566 -6.632 26.535 1.00 92.50 107 VAL A CA 1
ATOM 859 C C . VAL A 1 107 ? -19.794 -6.554 25.630 1.00 92.50 107 VAL A C 1
ATOM 861 O O . VAL A 1 107 ? -20.553 -7.518 25.538 1.00 92.50 107 VAL A O 1
ATOM 864 N N . ALA A 1 108 ? -19.997 -5.424 24.954 1.00 93.81 108 ALA A N 1
ATOM 865 C CA . ALA A 1 108 ? -21.156 -5.186 24.098 1.00 93.81 108 ALA A CA 1
ATOM 866 C C . ALA A 1 108 ? -20.755 -4.715 22.684 1.00 93.81 108 ALA A C 1
ATOM 868 O O . ALA A 1 108 ? -21.269 -3.693 22.214 1.00 93.81 108 ALA A O 1
ATOM 869 N N . PRO A 1 109 ? -19.874 -5.443 21.967 1.00 94.69 109 PRO A N 1
ATOM 870 C CA . PRO A 1 109 ? -19.277 -4.952 20.726 1.00 94.69 109 PRO A CA 1
ATOM 871 C C . PRO A 1 109 ? -20.331 -4.633 19.673 1.00 94.69 109 PRO A C 1
ATOM 873 O O . PRO A 1 109 ? -20.363 -3.521 19.165 1.00 94.69 109 PRO A O 1
ATOM 876 N N . ALA A 1 110 ? -21.285 -5.538 19.434 1.00 93.44 110 ALA A N 1
ATOM 877 C CA . ALA A 1 110 ? -22.329 -5.341 18.429 1.00 93.44 110 ALA A CA 1
ATOM 878 C C . ALA A 1 110 ? -23.142 -4.045 18.633 1.00 93.44 110 ALA A C 1
ATOM 880 O O . ALA A 1 110 ? -23.514 -3.398 17.658 1.00 93.44 110 ALA A O 1
ATOM 881 N N . LYS A 1 111 ? -23.396 -3.635 19.886 1.00 94.44 111 LYS A N 1
ATOM 882 C CA . LYS A 1 111 ? -24.136 -2.398 20.194 1.00 94.44 111 LYS A CA 1
ATOM 883 C C . LYS A 1 111 ? -23.306 -1.141 19.955 1.00 94.44 111 LYS A C 1
ATOM 885 O O . LYS A 1 111 ? -23.853 -0.105 19.597 1.00 94.44 111 LYS A O 1
ATOM 890 N N . ILE A 1 112 ? -21.997 -1.229 20.152 1.00 95.50 112 ILE A N 1
ATOM 891 C CA . ILE A 1 112 ? -21.090 -0.102 19.946 1.00 95.50 112 ILE A CA 1
ATOM 892 C C . ILE A 1 112 ? -20.683 0.009 18.471 1.00 95.50 112 ILE A C 1
ATOM 894 O O . ILE A 1 112 ? -20.623 1.102 17.921 1.00 95.50 112 ILE A O 1
ATOM 898 N N . GLU A 1 113 ? -20.474 -1.109 17.781 1.00 95.31 113 GLU A N 1
ATOM 899 C CA . GLU A 1 113 ? -20.111 -1.137 16.361 1.00 95.31 113 GLU A CA 1
ATOM 900 C C . GLU A 1 113 ? -21.154 -0.489 15.451 1.00 95.31 113 GLU A C 1
ATOM 902 O O . GLU A 1 113 ? -20.802 0.106 14.429 1.00 95.31 113 GLU A O 1
ATOM 907 N N . VAL A 1 114 ? -22.444 -0.604 15.784 1.00 95.06 114 VAL A N 1
ATOM 908 C CA . VAL A 1 114 ? -23.524 0.029 15.007 1.00 95.06 114 VAL A CA 1
ATOM 909 C C . VAL A 1 114 ? -23.493 1.554 15.083 1.00 95.06 114 VAL A C 1
ATOM 911 O O . VAL A 1 114 ? -24.130 2.203 14.258 1.00 95.06 114 VAL A O 1
ATOM 914 N N . LEU A 1 115 ? -22.738 2.133 16.020 1.00 96.25 115 LEU A N 1
ATOM 915 C CA . LEU A 1 115 ? -22.558 3.581 16.127 1.00 96.25 115 LEU A CA 1
ATOM 916 C C . LEU A 1 115 ? -21.615 4.126 15.047 1.00 96.25 115 LEU A C 1
ATOM 918 O O . LEU A 1 115 ? -21.730 5.291 14.678 1.00 96.25 115 LEU A O 1
ATOM 922 N N . PHE A 1 116 ? -20.712 3.287 14.532 1.00 97.00 116 PHE A N 1
ATOM 923 C CA . PHE A 1 116 ? -19.709 3.656 13.536 1.00 97.00 116 PHE A CA 1
ATOM 924 C C . PHE A 1 116 ? -20.138 3.154 12.164 1.00 97.00 116 PHE A C 1
ATOM 926 O O . PHE A 1 116 ? -20.139 1.945 11.907 1.00 97.00 116 PHE A O 1
ATOM 933 N N . ASN A 1 117 ? -20.514 4.070 11.274 1.00 95.94 117 ASN A N 1
ATOM 934 C CA . ASN A 1 117 ? -21.041 3.726 9.950 1.00 95.94 117 ASN A CA 1
ATOM 935 C C . ASN A 1 117 ? -20.332 4.456 8.808 1.00 95.94 117 ASN A C 1
ATOM 937 O O . ASN A 1 117 ? -20.673 4.249 7.644 1.00 95.94 117 ASN A O 1
ATOM 941 N N . SER A 1 118 ? -19.345 5.291 9.120 1.00 97.00 118 SER A N 1
ATOM 942 C CA . SER A 1 118 ? -18.592 6.051 8.136 1.00 97.00 118 SER A CA 1
ATOM 943 C C . SER A 1 118 ? -17.109 6.157 8.484 1.00 97.00 118 SER A C 1
ATOM 945 O O . SER A 1 118 ? -16.680 5.927 9.615 1.00 97.00 118 SER A O 1
ATOM 947 N N . TYR A 1 119 ? -16.328 6.580 7.489 1.00 97.38 119 TYR A N 1
ATOM 948 C CA . TYR A 1 119 ? -14.925 6.955 7.657 1.00 97.38 119 TYR A CA 1
ATOM 949 C C . TYR A 1 119 ? -14.742 8.044 8.720 1.00 97.38 119 TYR A C 1
ATOM 951 O O . TYR A 1 119 ? -13.854 7.933 9.557 1.00 97.38 119 TYR A O 1
ATOM 959 N N . ASN A 1 120 ? -15.606 9.064 8.730 1.00 96.81 120 ASN A N 1
ATOM 960 C CA . ASN A 1 120 ? -15.495 10.165 9.684 1.00 96.81 120 ASN A CA 1
ATOM 961 C C . ASN A 1 120 ? -15.738 9.695 11.123 1.00 96.81 120 ASN A C 1
ATOM 963 O O . ASN A 1 120 ? -15.038 10.149 12.022 1.00 96.81 120 ASN A O 1
ATOM 967 N N . ASP A 1 121 ? -16.671 8.762 11.340 1.00 96.62 121 ASP A N 1
ATOM 968 C CA . ASP A 1 121 ? -16.922 8.211 12.678 1.00 96.62 121 ASP A CA 1
ATOM 969 C C . ASP A 1 121 ? -15.695 7.444 13.183 1.00 96.62 121 ASP A C 1
ATOM 971 O O . ASP A 1 121 ? -15.294 7.596 14.336 1.00 96.62 121 ASP A O 1
ATOM 975 N N . PHE A 1 122 ? -15.081 6.637 12.309 1.00 97.12 122 PHE A N 1
ATOM 976 C CA . PHE A 1 122 ? -13.874 5.885 12.642 1.00 97.12 122 PHE A CA 1
ATOM 977 C C . PHE A 1 122 ? -12.688 6.809 12.934 1.00 97.12 122 PHE A C 1
ATOM 979 O O . PHE A 1 122 ? -12.002 6.615 13.931 1.00 97.12 122 PHE A O 1
ATOM 986 N N . MET A 1 123 ? -12.463 7.837 12.111 1.00 96.00 123 MET A N 1
ATOM 987 C CA . MET A 1 123 ? -11.365 8.781 12.343 1.00 96.00 123 MET A CA 1
ATOM 988 C C . MET A 1 123 ? -11.584 9.625 13.601 1.00 96.00 123 MET A C 1
ATOM 990 O O . MET A 1 123 ? -10.633 9.872 14.332 1.00 96.00 123 MET A O 1
ATOM 994 N N . ALA A 1 124 ? -12.827 10.008 13.910 1.00 95.69 124 ALA A N 1
ATOM 995 C CA . ALA A 1 124 ? -13.139 10.685 15.168 1.00 95.69 124 ALA A CA 1
ATOM 996 C C . ALA A 1 124 ? -12.856 9.791 16.388 1.00 95.69 124 ALA A C 1
ATOM 998 O O . ALA A 1 124 ? -12.418 10.284 17.429 1.00 95.69 124 ALA A O 1
ATOM 999 N N . LEU A 1 125 ? -13.102 8.479 16.275 1.00 96.38 125 LEU A N 1
ATOM 1000 C CA . LEU A 1 125 ? -12.728 7.512 17.306 1.00 96.38 125 LEU A CA 1
ATOM 1001 C C . LEU A 1 125 ? -11.214 7.380 17.436 1.00 96.38 125 LEU A C 1
ATOM 1003 O O . LEU A 1 125 ? -10.717 7.341 18.554 1.00 96.38 125 LEU A O 1
ATOM 1007 N N . GLU A 1 126 ? -10.502 7.301 16.316 1.00 94.88 126 GLU A N 1
ATOM 1008 C CA . GLU A 1 126 ? -9.045 7.173 16.276 1.00 94.88 126 GLU A CA 1
ATOM 1009 C C . GLU A 1 126 ? -8.361 8.371 16.941 1.00 94.88 126 GLU A C 1
ATOM 1011 O O . GLU A 1 126 ? -7.552 8.173 17.848 1.00 94.88 126 GLU A O 1
ATOM 1016 N N . GLU A 1 127 ? -8.804 9.588 16.619 1.00 93.38 127 GLU A N 1
ATOM 1017 C CA . GLU A 1 127 ? -8.324 10.825 17.240 1.00 93.38 127 GLU A CA 1
ATOM 1018 C C . GLU A 1 127 ? -8.579 10.847 18.758 1.00 93.38 127 GLU A C 1
ATOM 1020 O O . GLU A 1 127 ? -7.751 11.324 19.535 1.00 93.38 127 GLU A O 1
ATOM 1025 N N . ALA A 1 128 ? -9.717 10.310 19.208 1.00 94.19 128 ALA A N 1
ATOM 1026 C CA . ALA A 1 128 ? -10.062 10.266 20.627 1.00 94.19 128 ALA A CA 1
ATOM 1027 C C . ALA A 1 128 ? -9.388 9.107 21.387 1.00 94.19 128 ALA A C 1
ATOM 1029 O O . ALA A 1 128 ? -9.114 9.224 22.584 1.00 94.19 128 ALA A O 1
ATOM 1030 N N . SER A 1 129 ? -9.175 7.963 20.735 1.00 93.94 129 SER A N 1
ATOM 1031 C CA . SER A 1 129 ? -8.597 6.756 21.322 1.00 93.94 129 SER A CA 1
ATOM 1032 C C . SER A 1 129 ? -8.095 5.779 20.253 1.00 93.94 129 SER A C 1
ATOM 1034 O O . SER A 1 129 ? -8.821 4.899 19.785 1.00 93.94 129 SER A O 1
ATOM 1036 N N . ILE A 1 130 ? -6.794 5.851 19.969 1.00 92.75 130 ILE A N 1
ATOM 1037 C CA . ILE A 1 130 ? -6.084 4.944 19.051 1.00 92.75 130 ILE A CA 1
ATOM 1038 C C . ILE A 1 130 ? -6.303 3.468 19.419 1.00 92.75 130 ILE A C 1
ATOM 1040 O O . ILE A 1 130 ? -6.558 2.636 18.550 1.00 92.75 130 ILE A O 1
ATOM 1044 N N . SER A 1 131 ? -6.235 3.140 20.715 1.00 92.44 131 SER A N 1
ATOM 1045 C CA . SER A 1 131 ? -6.427 1.769 21.212 1.00 92.44 131 SER A CA 1
ATOM 1046 C C . SER A 1 131 ? -7.822 1.236 20.875 1.00 92.44 131 SER A C 1
ATOM 1048 O O . SER A 1 131 ? -7.958 0.148 20.322 1.00 92.44 131 SER A O 1
ATOM 1050 N N . LEU A 1 132 ? -8.867 2.031 21.126 1.00 94.44 132 LEU A N 1
ATOM 1051 C CA . LEU A 1 132 ? -10.240 1.620 20.850 1.00 94.44 132 LEU A CA 1
ATOM 1052 C C . LEU A 1 132 ? -10.544 1.574 19.348 1.00 94.44 132 LEU A C 1
ATOM 1054 O O . LEU A 1 132 ? -11.261 0.685 18.895 1.00 94.44 132 LEU A O 1
ATOM 1058 N N . ALA A 1 133 ? -9.975 2.487 18.559 1.00 96.12 133 ALA A N 1
ATOM 1059 C CA . ALA A 1 133 ? -10.056 2.407 17.105 1.00 96.12 133 ALA A CA 1
ATOM 1060 C C . ALA A 1 133 ? -9.370 1.143 16.568 1.00 96.12 133 ALA A C 1
ATOM 1062 O O . ALA A 1 133 ? -9.908 0.500 15.668 1.00 96.12 133 ALA A O 1
ATOM 1063 N N . SER A 1 134 ? -8.232 0.742 17.148 1.00 95.94 134 SER A N 1
ATOM 1064 C CA . SER A 1 134 ? -7.581 -0.535 16.832 1.00 95.94 134 SER A CA 1
ATOM 1065 C C . SER A 1 134 ? -8.471 -1.723 17.186 1.00 95.94 134 SER A C 1
ATOM 1067 O O . SER A 1 134 ? -8.680 -2.589 16.338 1.00 95.94 134 SER A O 1
ATOM 1069 N N . ASP A 1 135 ? -9.039 -1.742 18.397 1.00 95.31 135 ASP A N 1
ATOM 1070 C CA . ASP A 1 135 ? -9.967 -2.788 18.838 1.00 95.31 135 ASP A CA 1
ATOM 1071 C C . ASP A 1 135 ? -11.151 -2.904 17.859 1.00 95.31 135 ASP A C 1
ATOM 1073 O O . ASP A 1 135 ? -11.462 -4.000 17.387 1.00 95.31 135 ASP A O 1
ATOM 1077 N N . LEU A 1 136 ? -11.768 -1.777 17.484 1.00 96.25 136 LEU A N 1
ATOM 1078 C CA . LEU A 1 136 ? -12.869 -1.728 16.517 1.00 96.25 136 LEU A CA 1
ATOM 1079 C C . LEU A 1 136 ? -12.441 -2.234 15.132 1.00 96.25 136 LEU A C 1
ATOM 1081 O O . LEU A 1 136 ? -13.146 -3.039 14.517 1.00 96.25 136 LEU A O 1
ATOM 1085 N N . PHE A 1 137 ? -11.283 -1.786 14.642 1.00 96.94 137 PHE A N 1
ATOM 1086 C CA . PHE A 1 137 ? -10.738 -2.180 13.344 1.00 96.94 137 PHE A CA 1
ATOM 1087 C C . PHE A 1 137 ? -10.465 -3.682 13.273 1.00 96.94 137 PHE A C 1
ATOM 1089 O O . PHE A 1 137 ? -10.745 -4.314 12.255 1.00 96.94 137 PHE A O 1
ATOM 1096 N N . HIS A 1 138 ? -9.917 -4.280 14.330 1.00 95.62 138 HIS A N 1
ATOM 1097 C CA . HIS A 1 138 ? -9.616 -5.710 14.348 1.00 95.62 138 HIS A CA 1
ATOM 1098 C C . HIS A 1 138 ? -10.853 -6.565 14.598 1.00 95.62 138 HIS A C 1
ATOM 1100 O O . HIS A 1 138 ? -10.967 -7.629 13.986 1.00 95.62 138 HIS A O 1
ATOM 1106 N N . HIS A 1 139 ? -11.781 -6.104 15.437 1.00 95.50 139 HIS A N 1
ATOM 1107 C CA . HIS A 1 139 ? -12.993 -6.851 15.758 1.00 95.50 139 HIS A CA 1
ATOM 1108 C C . HIS A 1 139 ? -13.970 -6.908 14.575 1.00 95.50 139 HIS A C 1
ATOM 1110 O O . HIS A 1 139 ? -14.466 -7.987 14.247 1.00 95.50 139 HIS A O 1
ATOM 1116 N N . ASN A 1 140 ? -14.157 -5.793 13.858 1.00 94.75 140 ASN A N 1
ATOM 1117 C CA . ASN A 1 140 ? -15.020 -5.727 12.676 1.00 94.75 140 ASN A CA 1
ATOM 1118 C C . ASN A 1 140 ? -14.275 -5.221 11.438 1.00 94.75 140 ASN A C 1
ATOM 1120 O O . ASN A 1 140 ? -14.673 -4.261 10.768 1.00 94.75 140 ASN A O 1
ATOM 1124 N N . PHE A 1 141 ? -13.181 -5.911 11.114 1.00 95.88 141 PHE A N 1
ATOM 1125 C CA . PHE A 1 141 ? -12.331 -5.556 9.982 1.00 95.88 141 PHE A CA 1
ATOM 1126 C C . PHE A 1 141 ? -13.099 -5.358 8.667 1.00 95.88 141 PHE A C 1
ATOM 1128 O O . PHE A 1 141 ? -12.888 -4.326 8.036 1.00 95.88 141 PHE A O 1
ATOM 1135 N N . PRO A 1 142 ? -14.002 -6.258 8.222 1.00 95.19 142 PRO A N 1
ATOM 1136 C CA . PRO A 1 142 ? -14.674 -6.075 6.937 1.00 95.19 142 PRO A CA 1
ATOM 1137 C C . PRO A 1 142 ? -15.499 -4.784 6.869 1.00 95.19 142 PRO A C 1
ATOM 1139 O O . PRO A 1 142 ? -15.425 -4.073 5.864 1.00 95.19 142 PRO A O 1
ATOM 1142 N N . LYS A 1 143 ? -16.242 -4.453 7.937 1.00 95.75 143 LYS A N 1
ATOM 1143 C CA . LYS A 1 143 ? -17.043 -3.223 8.002 1.00 95.75 143 LYS A CA 1
ATOM 1144 C C . LYS A 1 143 ? -16.141 -1.997 8.051 1.00 95.75 143 LYS A C 1
ATOM 1146 O O . LYS A 1 143 ? -16.313 -1.097 7.236 1.00 95.75 143 LYS A O 1
ATOM 1151 N N . VAL A 1 144 ? -15.154 -1.973 8.942 1.00 96.62 144 VAL A N 1
ATOM 1152 C CA . VAL A 1 144 ? -14.277 -0.805 9.109 1.00 96.62 144 VAL A CA 1
ATOM 1153 C C . VAL A 1 144 ? -13.423 -0.572 7.866 1.00 96.62 144 VAL A C 1
ATOM 1155 O O . VAL A 1 144 ? -13.345 0.547 7.365 1.00 96.62 144 VAL A O 1
ATOM 1158 N N . ALA A 1 145 ? -12.864 -1.631 7.280 1.00 96.62 145 ALA A N 1
ATOM 1159 C CA . ALA A 1 145 ? -12.146 -1.542 6.015 1.00 96.62 145 ALA A CA 1
ATOM 1160 C C . ALA A 1 145 ? -13.042 -0.994 4.892 1.00 96.62 145 ALA A C 1
ATOM 1162 O O . ALA A 1 145 ? -12.548 -0.328 3.984 1.00 96.62 145 ALA A O 1
ATOM 1163 N N . SER A 1 146 ? -14.359 -1.243 4.916 1.00 96.06 146 SER A N 1
ATOM 1164 C CA . SER A 1 146 ? -15.297 -0.705 3.918 1.00 96.06 146 SER A CA 1
ATOM 1165 C C . SER A 1 146 ? -15.370 0.828 3.912 1.00 96.06 146 SER A C 1
ATOM 1167 O O . SER A 1 146 ? -15.623 1.405 2.852 1.00 96.06 146 SER A O 1
ATOM 1169 N N . PHE A 1 147 ? -15.057 1.480 5.035 1.00 96.81 147 PHE A N 1
ATOM 1170 C CA . PHE A 1 147 ? -15.072 2.937 5.161 1.00 96.81 147 PHE A CA 1
ATOM 1171 C C . PHE A 1 147 ? -13.979 3.624 4.336 1.00 96.81 147 PHE A C 1
ATOM 1173 O O . PHE A 1 147 ? -14.171 4.755 3.898 1.00 96.81 147 PHE A O 1
ATOM 1180 N N . PHE A 1 148 ? -12.862 2.938 4.084 1.00 97.50 148 PHE A N 1
ATOM 1181 C CA . PHE A 1 148 ? -11.765 3.441 3.260 1.00 97.50 148 PHE A CA 1
ATOM 1182 C C . PHE A 1 148 ? -12.033 3.118 1.791 1.00 97.50 148 PHE A C 1
ATOM 1184 O O . PHE A 1 148 ? -12.145 1.957 1.403 1.00 97.50 148 PHE A O 1
ATOM 1191 N N . GLN A 1 149 ? -12.162 4.143 0.962 1.00 96.56 149 GLN A N 1
ATOM 1192 C CA . GLN A 1 149 ? -12.619 4.038 -0.423 1.00 96.56 149 GLN A CA 1
ATOM 1193 C C . GLN A 1 149 ? -11.668 4.693 -1.424 1.00 96.56 149 GLN A C 1
ATOM 1195 O O . GLN A 1 149 ? -11.830 4.491 -2.624 1.00 96.56 149 GLN A O 1
ATOM 1200 N N . ASN A 1 150 ? -10.700 5.486 -0.963 1.00 97.62 150 ASN A N 1
ATOM 1201 C CA . ASN A 1 150 ? -9.803 6.227 -1.842 1.00 97.62 150 ASN A CA 1
ATOM 1202 C C . ASN A 1 150 ? -8.421 6.470 -1.223 1.00 97.62 150 ASN A C 1
ATOM 1204 O O . ASN A 1 150 ? -8.185 6.228 -0.036 1.00 97.62 150 ASN A O 1
ATOM 1208 N N . PHE A 1 151 ? -7.521 6.996 -2.058 1.00 97.88 151 PHE A N 1
ATOM 1209 C CA . PHE A 1 151 ? -6.140 7.317 -1.710 1.00 97.88 151 PHE A CA 1
ATOM 1210 C C . PHE A 1 151 ? -6.032 8.237 -0.491 1.00 97.88 151 PHE A C 1
ATOM 1212 O O . PHE A 1 151 ? -5.267 7.947 0.423 1.00 97.88 151 PHE A O 1
ATOM 1219 N N . HIS A 1 152 ? -6.815 9.320 -0.437 1.00 97.75 152 HIS A N 1
ATOM 1220 C CA . HIS A 1 152 ? -6.721 10.293 0.654 1.00 97.75 152 HIS A CA 1
ATOM 1221 C C . HIS A 1 152 ? -7.088 9.682 2.007 1.00 97.75 152 HIS A C 1
ATOM 1223 O O . HIS A 1 152 ? -6.409 9.940 2.997 1.00 97.75 152 HIS A O 1
ATOM 1229 N N . GLN A 1 153 ? -8.117 8.835 2.044 1.00 97.88 153 GLN A N 1
ATOM 1230 C CA . GLN A 1 153 ? -8.524 8.126 3.258 1.00 97.88 153 GLN A CA 1
ATOM 1231 C C . GLN A 1 153 ? -7.473 7.102 3.699 1.00 97.88 153 GLN A C 1
ATOM 1233 O O . GLN A 1 153 ? -7.187 6.992 4.889 1.00 97.88 153 GLN A O 1
ATOM 1238 N N . PHE A 1 154 ? -6.859 6.380 2.756 1.00 97.94 154 PHE A N 1
ATOM 1239 C CA . PHE A 1 154 ? -5.752 5.475 3.070 1.00 97.94 154 PHE A CA 1
ATOM 1240 C C . PHE A 1 154 ? -4.528 6.230 3.607 1.00 97.94 154 PHE A C 1
ATOM 1242 O O . PHE A 1 154 ? -3.960 5.831 4.617 1.00 97.94 154 PHE A O 1
ATOM 1249 N N . MET A 1 155 ? -4.149 7.347 2.983 1.00 98.00 155 MET A N 1
ATOM 1250 C CA . MET A 1 155 ? -3.011 8.157 3.429 1.00 98.00 155 MET A CA 1
ATOM 1251 C C . MET A 1 155 ? -3.252 8.819 4.787 1.00 98.00 155 MET A C 1
ATOM 1253 O O . MET A 1 155 ? -2.321 8.943 5.580 1.00 98.00 155 MET A O 1
ATOM 1257 N N . ALA A 1 156 ? -4.489 9.225 5.078 1.00 96.69 156 ALA A N 1
ATOM 1258 C CA . ALA A 1 156 ? -4.855 9.715 6.400 1.00 96.69 156 ALA A CA 1
ATOM 1259 C C . ALA A 1 156 ? -4.695 8.619 7.466 1.00 96.69 156 ALA A C 1
ATOM 1261 O O . ALA A 1 156 ? -4.119 8.891 8.518 1.00 96.69 156 ALA A O 1
ATOM 1262 N N . LEU A 1 157 ? -5.111 7.380 7.168 1.00 96.31 157 LEU A N 1
ATOM 1263 C CA . LEU A 1 157 ? -4.882 6.235 8.052 1.00 96.31 157 LEU A CA 1
ATOM 1264 C C . LEU A 1 157 ? -3.392 5.929 8.222 1.00 96.31 157 LEU A C 1
ATOM 1266 O O . LEU A 1 157 ? -2.955 5.706 9.340 1.00 96.31 157 LEU A O 1
ATOM 1270 N N . GLU A 1 158 ? -2.604 5.930 7.145 1.00 96.50 158 GLU A N 1
ATOM 1271 C CA . GLU A 1 158 ? -1.156 5.682 7.219 1.00 96.50 158 GLU A CA 1
ATOM 1272 C C . GLU A 1 158 ? -0.457 6.720 8.104 1.00 96.50 158 GLU A C 1
ATOM 1274 O O . GLU A 1 158 ? 0.412 6.366 8.899 1.00 96.50 158 GLU A O 1
ATOM 1279 N N . LYS A 1 159 ? -0.878 7.987 8.016 1.00 94.56 159 LYS A N 1
ATOM 1280 C CA . LYS A 1 159 ? -0.347 9.074 8.843 1.00 94.56 159 LYS A CA 1
ATOM 1281 C C . LYS A 1 159 ? -0.749 8.947 10.313 1.00 94.56 159 LYS A C 1
ATOM 1283 O O . LYS A 1 159 ? 0.082 9.196 11.180 1.00 94.56 159 LYS A O 1
ATOM 1288 N N . ALA A 1 160 ? -2.012 8.632 10.582 1.00 92.62 160 ALA A N 1
ATOM 1289 C CA . ALA A 1 160 ? -2.536 8.573 11.943 1.00 92.62 160 ALA A CA 1
ATOM 1290 C C . ALA A 1 160 ? -2.113 7.279 12.659 1.00 92.62 160 ALA A C 1
ATOM 1292 O O . ALA A 1 160 ? -1.647 7.306 13.795 1.00 92.62 160 ALA A O 1
ATOM 1293 N N . HIS A 1 161 ? -2.188 6.146 11.955 1.00 92.19 161 HIS A N 1
ATOM 1294 C CA . HIS A 1 161 ? -1.953 4.824 12.515 1.00 92.19 161 HIS A CA 1
ATOM 1295 C C . HIS A 1 161 ? -1.380 3.844 11.473 1.00 92.19 161 HIS A C 1
ATOM 1297 O O . HIS A 1 161 ? -2.075 2.996 10.901 1.00 92.19 161 HIS A O 1
ATOM 1303 N N . SER A 1 162 ? -0.066 3.929 11.257 1.00 93.94 162 SER A N 1
ATOM 1304 C CA . SER A 1 162 ? 0.647 3.157 10.229 1.00 93.94 162 SER A CA 1
ATOM 1305 C C . SER A 1 162 ? 0.471 1.636 10.346 1.00 93.94 162 SER A C 1
ATOM 1307 O O . SER A 1 162 ? 0.433 0.946 9.329 1.00 93.94 162 SER A O 1
ATOM 1309 N N . SER A 1 163 ? 0.314 1.080 11.550 1.00 94.44 163 SER A N 1
ATOM 1310 C CA . SER A 1 163 ? 0.062 -0.357 11.750 1.00 94.44 163 SER A CA 1
ATOM 1311 C C . SER A 1 163 ? -1.298 -0.798 11.189 1.00 94.44 163 SER A C 1
ATOM 1313 O O . SER A 1 163 ? -1.373 -1.832 10.529 1.00 94.44 163 SER A O 1
ATOM 1315 N N . LEU A 1 164 ? -2.362 -0.006 11.357 1.00 95.62 164 LEU A N 1
ATOM 1316 C CA . LEU A 1 164 ? -3.676 -0.328 10.789 1.00 95.62 164 LEU A CA 1
ATOM 1317 C C . LEU A 1 164 ? -3.697 -0.158 9.273 1.00 95.62 164 LEU A C 1
ATOM 1319 O O . LEU A 1 164 ? -4.311 -0.964 8.573 1.00 95.62 164 LEU A O 1
ATOM 1323 N N . ALA A 1 165 ? -2.983 0.836 8.743 1.00 97.25 165 ALA A N 1
ATOM 1324 C CA . ALA A 1 165 ? -2.770 0.944 7.303 1.00 97.25 165 ALA A CA 1
ATOM 1325 C C . ALA A 1 165 ? -2.003 -0.272 6.750 1.00 97.25 165 ALA A C 1
ATOM 1327 O O . ALA A 1 165 ? -2.347 -0.776 5.675 1.00 97.25 165 ALA A O 1
ATOM 1328 N N . ALA A 1 166 ? -1.040 -0.813 7.512 1.00 96.81 166 ALA A N 1
ATOM 1329 C CA . ALA A 1 166 ? -0.385 -2.086 7.201 1.00 96.81 166 ALA A CA 1
ATOM 1330 C C . ALA A 1 166 ? -1.389 -3.223 7.087 1.00 96.81 166 ALA A C 1
ATOM 1332 O O . ALA A 1 166 ? -1.399 -3.950 6.094 1.00 96.81 166 ALA A O 1
ATOM 1333 N N . ASP A 1 167 ? -2.237 -3.370 8.098 1.00 96.81 167 ASP A N 1
ATOM 1334 C CA . ASP A 1 167 ? -3.230 -4.432 8.147 1.00 96.81 167 ASP A CA 1
ATOM 1335 C C . ASP A 1 167 ? -4.246 -4.303 7.016 1.00 96.81 167 ASP A C 1
ATOM 1337 O O . ASP A 1 167 ? -4.590 -5.308 6.387 1.00 96.81 167 ASP A O 1
ATOM 1341 N N . LEU A 1 168 ? -4.681 -3.079 6.705 1.00 97.19 168 LEU A N 1
ATOM 1342 C CA . LEU A 1 168 ? -5.571 -2.801 5.584 1.00 97.19 168 LEU A CA 1
ATOM 1343 C C . LEU A 1 168 ? -4.927 -3.215 4.256 1.00 97.19 168 LEU A C 1
ATOM 1345 O O . LEU A 1 168 ? -5.536 -3.969 3.494 1.00 97.19 168 LEU A O 1
ATOM 1349 N N . LEU A 1 169 ? -3.681 -2.799 4.002 1.00 97.12 169 LEU A N 1
ATOM 1350 C CA . LEU A 1 169 ? -2.931 -3.209 2.813 1.00 97.12 169 LEU A CA 1
ATOM 1351 C C . LEU A 1 169 ? -2.753 -4.727 2.764 1.00 97.12 169 LEU A C 1
ATOM 1353 O O . LEU A 1 169 ? -2.908 -5.338 1.708 1.00 97.12 169 LEU A O 1
ATOM 1357 N N . ASN A 1 170 ? -2.429 -5.356 3.889 1.00 95.19 170 ASN A N 1
ATOM 1358 C CA . ASN A 1 170 ? -2.128 -6.779 3.948 1.00 95.19 170 ASN A CA 1
ATOM 1359 C C . ASN A 1 170 ? -3.354 -7.653 3.706 1.00 95.19 170 ASN A C 1
ATOM 1361 O O . ASN A 1 170 ? -3.244 -8.665 3.015 1.00 95.19 170 ASN A O 1
ATOM 1365 N N . LYS A 1 171 ? -4.506 -7.256 4.245 1.00 96.12 171 LYS A N 1
ATOM 1366 C CA . LYS A 1 171 ? -5.754 -8.019 4.161 1.00 96.12 171 LYS A CA 1
ATOM 1367 C C . LYS A 1 171 ? -6.603 -7.651 2.941 1.00 96.12 171 LYS A C 1
ATOM 1369 O O . LYS A 1 171 ? -7.393 -8.476 2.496 1.00 96.12 171 LYS A O 1
ATOM 1374 N N . GLN A 1 172 ? -6.458 -6.444 2.388 1.00 96.06 172 GLN A N 1
ATOM 1375 C CA . GLN A 1 172 ? -7.216 -5.962 1.223 1.00 96.06 172 GLN A CA 1
ATOM 1376 C C . GLN A 1 172 ? -6.309 -5.361 0.142 1.00 96.06 172 GLN A C 1
ATOM 1378 O O . GLN A 1 172 ? -6.608 -4.310 -0.419 1.00 96.06 172 GLN A O 1
ATOM 1383 N N . THR A 1 173 ? -5.211 -6.043 -0.195 1.00 94.62 173 THR A N 1
ATOM 1384 C CA . THR A 1 173 ? -4.198 -5.505 -1.117 1.00 94.62 173 THR A CA 1
ATOM 1385 C C . THR A 1 173 ? -4.771 -5.031 -2.447 1.00 94.62 173 THR A C 1
ATOM 1387 O O . THR A 1 173 ? -4.477 -3.912 -2.845 1.00 94.62 173 THR A O 1
ATOM 1390 N N . ALA A 1 174 ? -5.588 -5.842 -3.127 1.00 93.75 174 ALA A N 1
ATOM 1391 C CA . ALA A 1 174 ? -6.135 -5.464 -4.432 1.00 93.75 174 ALA A CA 1
ATOM 1392 C C . ALA A 1 174 ? -6.921 -4.146 -4.349 1.00 93.75 174 ALA A C 1
ATOM 1394 O O . ALA A 1 174 ? -6.674 -3.223 -5.117 1.00 93.75 174 ALA A O 1
ATOM 1395 N N . ARG A 1 175 ? -7.776 -4.021 -3.331 1.00 95.62 175 ARG A N 1
ATOM 1396 C CA . ARG A 1 175 ? -8.574 -2.819 -3.095 1.00 95.62 175 ARG A CA 1
ATOM 1397 C C . ARG A 1 175 ? -7.717 -1.614 -2.714 1.00 95.62 175 ARG A C 1
ATOM 1399 O O . ARG A 1 175 ? -7.948 -0.529 -3.227 1.00 95.62 175 ARG A O 1
ATOM 1406 N N . VAL A 1 176 ? -6.725 -1.795 -1.839 1.00 97.00 176 VAL A N 1
ATOM 1407 C CA . VAL A 1 176 ? -5.805 -0.706 -1.480 1.00 97.00 176 VAL A CA 1
ATOM 1408 C C . VAL A 1 176 ? -5.004 -0.263 -2.696 1.00 97.00 176 VAL A C 1
ATOM 1410 O O . VAL A 1 176 ? -4.872 0.931 -2.922 1.00 97.00 176 VAL A O 1
ATOM 1413 N N . ALA A 1 177 ? -4.535 -1.193 -3.527 1.00 96.56 177 ALA A N 1
ATOM 1414 C CA . ALA A 1 177 ? -3.886 -0.858 -4.786 1.00 96.56 177 ALA A CA 1
ATOM 1415 C C . ALA A 1 177 ? -4.832 -0.090 -5.722 1.00 96.56 177 ALA A C 1
ATOM 1417 O O . ALA A 1 177 ? -4.379 0.817 -6.413 1.00 96.56 177 ALA A O 1
ATOM 1418 N N . ASP A 1 178 ? -6.135 -0.389 -5.711 1.00 96.12 178 ASP A N 1
ATOM 1419 C CA . ASP A 1 178 ? -7.159 0.347 -6.462 1.00 96.12 178 ASP A CA 1
ATOM 1420 C C . ASP A 1 178 ? -7.390 1.783 -6.005 1.00 96.12 178 ASP A C 1
ATOM 1422 O O . ASP A 1 178 ? -7.865 2.592 -6.802 1.00 96.12 178 ASP A O 1
ATOM 1426 N N . PHE A 1 179 ? -6.977 2.141 -4.792 1.00 97.62 179 PHE A N 1
ATOM 1427 C CA . PHE A 1 179 ? -6.983 3.534 -4.359 1.00 97.62 179 PHE A CA 1
ATOM 1428 C C . PHE A 1 179 ? -5.964 4.387 -5.115 1.00 97.62 179 PHE A C 1
ATOM 1430 O O . PHE A 1 179 ? -6.178 5.589 -5.245 1.00 97.62 179 PHE A O 1
ATOM 1437 N N . PHE A 1 180 ? -4.888 3.775 -5.614 1.00 97.50 180 PHE A N 1
ATOM 1438 C CA . PHE A 1 180 ? -3.838 4.450 -6.365 1.00 97.50 180 PHE A CA 1
ATOM 1439 C C . PHE A 1 180 ? -4.151 4.416 -7.861 1.00 97.50 180 PHE A C 1
ATOM 1441 O O . PHE A 1 180 ? -4.417 3.361 -8.446 1.00 97.50 180 PHE A O 1
ATOM 1448 N N . THR A 1 181 ? -4.080 5.582 -8.492 1.00 96.50 181 THR A N 1
ATOM 1449 C CA . THR A 1 181 ? -4.392 5.783 -9.910 1.00 96.50 181 THR A CA 1
ATOM 1450 C C . THR A 1 181 ? -3.299 6.526 -10.670 1.00 96.50 181 THR A C 1
ATOM 1452 O O . THR A 1 181 ? -3.411 6.666 -11.885 1.00 96.50 181 THR A O 1
ATOM 1455 N N . SER A 1 182 ? -2.262 7.028 -9.992 1.00 96.50 182 SER A N 1
ATOM 1456 C CA . SER A 1 182 ? -1.199 7.806 -10.634 1.00 96.50 182 SER A CA 1
ATOM 1457 C C . SER A 1 182 ? 0.173 7.628 -9.983 1.00 96.50 182 SER A C 1
ATOM 1459 O O . SER A 1 182 ? 0.306 7.102 -8.874 1.00 96.50 182 SER A O 1
ATOM 1461 N N . TYR A 1 183 ? 1.197 8.105 -10.694 1.00 95.44 183 TYR A N 1
ATOM 1462 C CA . TYR A 1 183 ? 2.579 8.153 -10.225 1.00 95.44 183 TYR A CA 1
ATOM 1463 C C . TYR A 1 183 ? 2.709 9.029 -8.975 1.00 95.44 183 TYR A C 1
ATOM 1465 O O . TYR A 1 183 ? 3.322 8.616 -7.997 1.00 95.44 183 TYR A O 1
ATOM 1473 N N . GLU A 1 184 ? 2.072 10.200 -8.966 1.00 95.62 184 GLU A N 1
ATOM 1474 C CA . GLU A 1 184 ? 2.149 11.167 -7.867 1.00 95.62 184 GLU A CA 1
ATOM 1475 C C . GLU A 1 184 ? 1.602 10.574 -6.567 1.00 95.62 184 GLU A C 1
ATOM 1477 O O . GLU A 1 184 ? 2.187 10.763 -5.505 1.00 95.62 184 GLU A O 1
ATOM 1482 N N . GLN A 1 185 ? 0.510 9.808 -6.644 1.00 97.06 185 GLN A N 1
ATOM 1483 C CA . GLN A 1 185 ? -0.057 9.130 -5.479 1.00 97.06 185 GLN A CA 1
ATOM 1484 C C . GLN A 1 185 ? 0.866 8.028 -4.956 1.00 97.06 185 GLN A C 1
ATOM 1486 O O . GLN A 1 185 ? 1.052 7.903 -3.746 1.00 97.06 185 GLN A O 1
ATOM 1491 N N . PHE A 1 186 ? 1.468 7.238 -5.849 1.00 95.94 186 PHE A N 1
ATOM 1492 C CA . PHE A 1 186 ? 2.435 6.221 -5.440 1.00 95.94 186 PHE A CA 1
ATOM 1493 C C . PHE A 1 186 ? 3.670 6.855 -4.787 1.00 95.94 186 PHE A C 1
ATOM 1495 O O . PHE A 1 186 ? 4.088 6.418 -3.717 1.00 95.94 186 PHE A O 1
ATOM 1502 N N . MET A 1 187 ? 4.198 7.936 -5.364 1.00 94.38 187 MET A N 1
ATOM 1503 C CA . MET A 1 187 ? 5.339 8.657 -4.797 1.00 94.38 187 MET A CA 1
ATOM 1504 C C . MET A 1 187 ? 5.008 9.374 -3.487 1.00 94.38 187 MET A C 1
ATOM 1506 O O . MET A 1 187 ? 5.874 9.494 -2.622 1.00 94.38 187 MET A O 1
ATOM 1510 N N . ALA A 1 188 ? 3.765 9.819 -3.298 1.00 95.75 188 ALA A N 1
ATOM 1511 C CA . ALA A 1 188 ? 3.315 10.346 -2.014 1.00 95.75 188 ALA A CA 1
ATOM 1512 C C . ALA A 1 188 ? 3.342 9.265 -0.920 1.00 95.75 188 ALA A C 1
ATOM 1514 O O . ALA A 1 188 ? 3.750 9.555 0.204 1.00 95.75 188 ALA A O 1
ATOM 1515 N N . LEU A 1 189 ? 2.965 8.021 -1.245 1.00 95.81 189 LEU A N 1
ATOM 1516 C CA . LEU A 1 189 ? 3.119 6.898 -0.320 1.00 95.81 189 LEU A CA 1
ATOM 1517 C C . LEU A 1 189 ? 4.592 6.574 -0.069 1.00 95.81 189 LEU A C 1
ATOM 1519 O O . LEU A 1 189 ? 4.965 6.409 1.083 1.00 95.81 189 LEU A O 1
ATOM 1523 N N . GLU A 1 190 ? 5.419 6.524 -1.112 1.00 92.88 190 GLU A N 1
ATOM 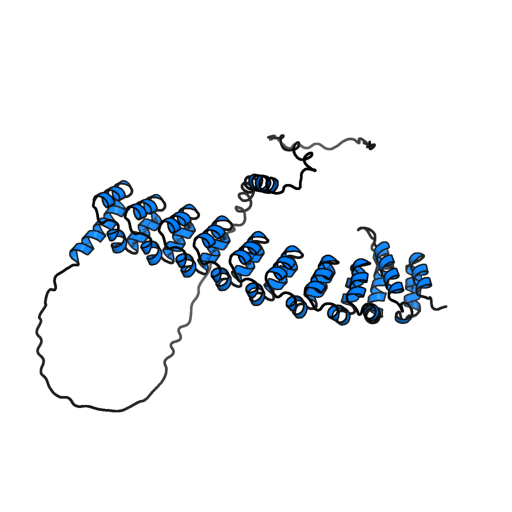1524 C CA . GLU A 1 190 ? 6.864 6.286 -0.980 1.00 92.88 190 GLU A CA 1
ATOM 1525 C C . GLU A 1 190 ? 7.520 7.302 -0.038 1.00 92.88 190 GLU A C 1
ATOM 1527 O O . GLU A 1 190 ? 8.241 6.935 0.887 1.00 92.88 190 GLU A O 1
ATOM 1532 N N . THR A 1 191 ? 7.194 8.582 -0.225 1.00 92.25 191 THR A N 1
ATOM 1533 C CA . THR A 1 191 ? 7.710 9.679 0.602 1.00 92.25 191 THR A CA 1
ATOM 1534 C C . THR A 1 191 ? 7.244 9.562 2.053 1.00 92.25 191 THR A C 1
ATOM 1536 O O . THR A 1 191 ? 8.000 9.867 2.972 1.00 92.25 191 THR A O 1
ATOM 1539 N N . ALA A 1 192 ? 5.998 9.137 2.274 1.00 93.75 192 ALA A N 1
ATOM 1540 C CA . ALA A 1 192 ? 5.448 8.978 3.616 1.00 93.75 192 ALA A CA 1
ATOM 1541 C C . ALA A 1 192 ? 5.985 7.725 4.325 1.00 93.75 192 ALA A C 1
ATOM 1543 O O . ALA A 1 192 ? 6.260 7.766 5.523 1.00 93.75 192 ALA A O 1
ATOM 1544 N N . ASN A 1 193 ? 6.104 6.609 3.602 1.00 94.00 193 ASN A N 1
ATOM 1545 C CA . ASN A 1 193 ? 6.542 5.323 4.123 1.00 94.00 193 ASN A CA 1
ATOM 1546 C C . ASN A 1 193 ? 7.042 4.400 2.995 1.00 94.00 193 ASN A C 1
ATOM 1548 O O . ASN A 1 193 ? 6.269 3.647 2.394 1.00 94.00 193 ASN A O 1
ATOM 1552 N N . SER A 1 194 ? 8.360 4.391 2.793 1.00 91.62 194 SER A N 1
ATOM 1553 C CA . SER A 1 194 ? 9.043 3.573 1.782 1.00 91.62 194 SER A CA 1
ATOM 1554 C C . SER A 1 194 ? 8.856 2.063 1.964 1.00 91.62 194 SER A C 1
ATOM 1556 O O . SER A 1 194 ? 8.861 1.294 1.006 1.00 91.62 194 SER A O 1
ATOM 1558 N N . SER A 1 195 ? 8.649 1.597 3.198 1.00 92.88 195 SER A N 1
ATOM 1559 C CA . SER A 1 195 ? 8.354 0.182 3.450 1.00 92.88 195 SER A CA 1
ATOM 1560 C C . SER A 1 195 ? 6.955 -0.182 2.941 1.00 92.88 195 SER A C 1
ATOM 1562 O O . SER A 1 195 ? 6.759 -1.223 2.313 1.00 92.88 195 SER A O 1
ATOM 1564 N N . ARG A 1 196 ? 5.970 0.704 3.148 1.00 94.62 196 ARG A N 1
ATOM 1565 C CA . ARG A 1 196 ? 4.576 0.481 2.734 1.00 94.62 196 ARG A CA 1
ATOM 1566 C C . ARG A 1 196 ? 4.411 0.518 1.220 1.00 94.62 196 ARG A C 1
ATOM 1568 O O . ARG A 1 196 ? 3.694 -0.316 0.666 1.00 94.62 196 ARG A O 1
ATOM 1575 N N . SER A 1 197 ? 5.042 1.473 0.550 1.00 94.69 197 SER A N 1
ATOM 1576 C CA . SER A 1 197 ? 5.075 1.541 -0.915 1.00 94.69 197 SER A CA 1
ATOM 1577 C C . SER A 1 197 ? 5.772 0.322 -1.513 1.00 94.69 197 SER A C 1
ATOM 1579 O O . SER A 1 197 ? 5.271 -0.242 -2.488 1.00 94.69 197 SER A O 1
ATOM 1581 N N . TYR A 1 198 ? 6.861 -0.144 -0.898 1.00 93.44 198 TYR A N 1
ATOM 1582 C CA . TYR A 1 198 ? 7.549 -1.362 -1.308 1.00 93.44 198 TYR A CA 1
ATOM 1583 C C . TYR A 1 198 ? 6.662 -2.607 -1.140 1.00 93.44 198 TYR A C 1
ATOM 1585 O O . TYR A 1 198 ? 6.544 -3.416 -2.065 1.00 93.44 198 TYR A O 1
ATOM 1593 N N . ASP A 1 199 ? 5.957 -2.739 -0.013 1.00 94.50 199 ASP A N 1
ATOM 1594 C CA . ASP A 1 199 ? 4.967 -3.801 0.206 1.00 94.50 199 ASP A CA 1
ATOM 1595 C C . ASP A 1 199 ? 3.839 -3.756 -0.833 1.00 94.50 199 ASP A C 1
ATOM 1597 O O . ASP A 1 199 ? 3.461 -4.789 -1.399 1.00 94.50 199 ASP A O 1
ATOM 1601 N N . LEU A 1 200 ? 3.309 -2.563 -1.113 1.00 95.06 200 LEU A N 1
ATOM 1602 C CA . LEU A 1 200 ? 2.276 -2.358 -2.124 1.00 95.06 200 LEU A CA 1
ATOM 1603 C C . LEU A 1 200 ? 2.785 -2.765 -3.512 1.00 95.06 200 LEU A C 1
ATOM 1605 O O . LEU A 1 200 ? 2.101 -3.506 -4.223 1.00 95.06 200 LEU A O 1
ATOM 1609 N N . PHE A 1 201 ? 3.997 -2.345 -3.878 1.00 94.00 201 PHE A N 1
ATOM 1610 C CA . PHE A 1 201 ? 4.638 -2.722 -5.134 1.00 94.00 201 PHE A CA 1
ATOM 1611 C C . PHE A 1 201 ? 4.789 -4.239 -5.254 1.00 94.00 201 PHE A C 1
ATOM 1613 O O . PHE A 1 201 ? 4.368 -4.808 -6.258 1.00 94.00 201 PHE A O 1
ATOM 1620 N N . ARG A 1 202 ? 5.315 -4.928 -4.235 1.00 91.44 202 ARG A N 1
ATOM 1621 C CA . ARG A 1 202 ? 5.516 -6.388 -4.296 1.00 91.44 202 ARG A CA 1
ATOM 1622 C C . ARG A 1 202 ? 4.221 -7.161 -4.489 1.00 91.44 202 ARG A C 1
ATOM 1624 O O . ARG A 1 202 ? 4.230 -8.220 -5.116 1.00 91.44 202 ARG A O 1
ATOM 1631 N N . LYS A 1 203 ? 3.118 -6.654 -3.944 1.00 92.75 203 LYS A N 1
ATOM 1632 C CA . LYS A 1 203 ? 1.816 -7.318 -4.016 1.00 92.75 203 LYS A CA 1
ATOM 1633 C C . LYS A 1 203 ? 0.993 -6.917 -5.242 1.00 92.75 203 LYS A C 1
ATOM 1635 O O . LYS A 1 203 ? 0.128 -7.686 -5.653 1.00 92.75 203 LYS A O 1
ATOM 1640 N N . ALA A 1 204 ? 1.268 -5.762 -5.848 1.00 92.50 204 ALA A N 1
ATOM 1641 C CA . ALA A 1 204 ? 0.593 -5.277 -7.052 1.00 92.50 204 ALA A CA 1
ATOM 1642 C C . ALA A 1 204 ? 1.573 -4.716 -8.113 1.00 92.50 204 ALA A C 1
ATOM 1644 O O . ALA A 1 204 ? 1.368 -3.607 -8.619 1.00 92.50 204 ALA A O 1
ATOM 1645 N N . PRO A 1 205 ? 2.620 -5.464 -8.520 1.00 91.00 205 PRO A N 1
ATOM 1646 C CA . PRO A 1 205 ? 3.749 -4.905 -9.271 1.00 91.00 205 PRO A CA 1
ATOM 1647 C C . PRO A 1 205 ? 3.356 -4.395 -10.656 1.00 91.00 205 PRO A C 1
ATOM 1649 O O . PRO A 1 205 ? 3.829 -3.347 -11.079 1.00 91.00 205 PRO A O 1
ATOM 1652 N N . ALA A 1 206 ? 2.460 -5.096 -11.356 1.00 89.69 206 ALA A N 1
ATOM 1653 C CA . ALA A 1 206 ? 1.983 -4.674 -12.674 1.00 89.69 206 ALA A CA 1
ATOM 1654 C C . ALA A 1 206 ? 1.159 -3.378 -12.603 1.00 89.69 206 ALA A C 1
ATOM 1656 O O . ALA A 1 206 ? 1.264 -2.524 -13.483 1.00 89.69 206 ALA A O 1
ATOM 1657 N N . LYS A 1 207 ? 0.360 -3.213 -11.538 1.00 92.06 207 LYS A N 1
ATOM 1658 C CA . LYS A 1 207 ? -0.441 -2.006 -11.329 1.00 92.06 207 LYS A CA 1
ATOM 1659 C C . LYS A 1 207 ? 0.446 -0.815 -10.998 1.00 92.06 207 LYS A C 1
ATOM 1661 O O . LYS A 1 207 ? 0.323 0.212 -11.653 1.00 92.06 207 LYS A O 1
ATOM 1666 N N . ILE A 1 208 ? 1.382 -0.969 -10.066 1.00 92.56 208 ILE A N 1
ATOM 1667 C CA . ILE A 1 208 ? 2.321 0.109 -9.738 1.00 92.56 208 ILE A CA 1
ATOM 1668 C C . ILE A 1 208 ? 3.186 0.464 -10.949 1.00 92.56 208 ILE A C 1
ATOM 1670 O O . ILE A 1 208 ? 3.301 1.635 -11.298 1.00 92.56 208 ILE A O 1
ATOM 1674 N N . ALA A 1 209 ? 3.689 -0.532 -11.682 1.00 92.62 209 ALA A N 1
ATOM 1675 C CA . ALA A 1 209 ? 4.411 -0.289 -12.927 1.00 92.62 209 ALA A CA 1
ATOM 1676 C C . ALA A 1 209 ? 3.567 0.420 -13.989 1.00 92.62 209 ALA A C 1
ATOM 1678 O O . ALA A 1 209 ? 4.119 1.079 -14.868 1.00 92.62 209 ALA A O 1
ATOM 1679 N N . SER A 1 210 ? 2.235 0.309 -13.934 1.00 93.50 210 SER A N 1
ATOM 1680 C CA . SER A 1 210 ? 1.357 0.992 -14.879 1.00 93.50 210 SER A CA 1
ATOM 1681 C C . SER A 1 210 ? 1.482 2.516 -14.808 1.00 93.50 210 SER A C 1
ATOM 1683 O O . SER A 1 210 ? 1.422 3.153 -15.860 1.00 93.50 210 SER A O 1
ATOM 1685 N N . PHE A 1 211 ? 1.764 3.056 -13.617 1.00 94.69 211 PHE A N 1
ATOM 1686 C CA . PHE A 1 211 ? 1.871 4.491 -13.346 1.00 94.69 211 PHE A CA 1
ATOM 1687 C C . PHE A 1 211 ? 3.129 5.135 -13.934 1.00 94.69 211 PHE A C 1
ATOM 1689 O O . PHE A 1 211 ? 3.139 6.336 -14.185 1.00 94.69 211 PHE A O 1
ATOM 1696 N N . PHE A 1 212 ? 4.167 4.339 -14.195 1.00 94.69 212 PHE A N 1
ATOM 1697 C CA . PHE A 1 212 ? 5.406 4.799 -14.812 1.00 94.69 212 PHE A CA 1
ATOM 1698 C C . PHE A 1 212 ? 5.248 4.796 -16.331 1.00 94.69 212 PHE A C 1
ATOM 1700 O O . PHE A 1 212 ? 5.228 3.746 -16.983 1.00 94.69 212 PHE A O 1
ATOM 1707 N N . THR A 1 213 ? 5.089 5.992 -16.886 1.00 95.56 213 THR A N 1
ATOM 1708 C CA . THR A 1 213 ? 4.778 6.236 -18.301 1.00 95.56 213 THR A CA 1
ATOM 1709 C C . THR A 1 213 ? 5.843 7.057 -19.018 1.00 95.56 213 THR A C 1
ATOM 1711 O O . THR A 1 213 ? 5.856 7.076 -20.247 1.00 95.56 213 THR A O 1
ATOM 1714 N N . SER A 1 214 ? 6.769 7.677 -18.282 1.00 96.44 214 SER A N 1
ATOM 1715 C CA . SER A 1 214 ? 7.892 8.428 -18.844 1.00 96.44 214 SER A CA 1
ATOM 1716 C C . SER A 1 214 ? 9.234 8.030 -18.229 1.00 96.44 214 SER A C 1
ATOM 1718 O O . SER A 1 214 ? 9.309 7.502 -17.118 1.00 96.44 214 SER A O 1
ATOM 1720 N N . PHE A 1 215 ? 10.309 8.319 -18.964 1.00 96.19 215 PHE A N 1
ATOM 1721 C CA . PHE A 1 215 ? 11.682 8.207 -18.472 1.00 96.19 215 PHE A CA 1
ATOM 1722 C C . PHE A 1 215 ? 11.904 9.040 -17.201 1.00 96.19 215 PHE A C 1
ATOM 1724 O O . PHE A 1 215 ? 12.468 8.526 -16.241 1.00 96.19 215 PHE A O 1
ATOM 1731 N N . ASP A 1 216 ? 11.404 10.279 -17.162 1.00 96.19 216 ASP A N 1
ATOM 1732 C CA . ASP A 1 216 ? 11.608 11.180 -16.020 1.00 96.19 216 ASP A CA 1
ATOM 1733 C C . ASP A 1 216 ? 10.991 10.625 -14.731 1.00 96.19 216 ASP A C 1
ATOM 1735 O O . ASP A 1 216 ? 11.606 10.708 -13.673 1.00 96.19 216 ASP A O 1
ATOM 1739 N N . GLN A 1 217 ? 9.816 9.989 -14.814 1.00 95.88 217 GLN A N 1
ATOM 1740 C CA . GLN A 1 217 ? 9.195 9.319 -13.665 1.00 95.88 217 GLN A CA 1
ATOM 1741 C C . GLN A 1 217 ? 10.050 8.155 -13.156 1.00 95.88 217 GLN A C 1
ATOM 1743 O O . GLN A 1 217 ? 10.224 7.986 -11.950 1.00 95.88 217 GLN A O 1
ATOM 1748 N N . PHE A 1 218 ? 10.598 7.349 -14.069 1.00 95.69 218 PHE A N 1
ATOM 1749 C CA . PHE A 1 218 ? 11.477 6.244 -13.695 1.00 95.69 218 PHE A CA 1
ATOM 1750 C C . PHE A 1 218 ? 12.787 6.743 -13.077 1.00 95.69 218 PHE A C 1
ATOM 1752 O O . PHE A 1 218 ? 13.203 6.233 -12.042 1.00 95.69 218 PHE A O 1
ATOM 1759 N N . MET A 1 219 ? 13.407 7.772 -13.657 1.00 95.62 219 MET A N 1
ATOM 1760 C CA . MET A 1 219 ? 14.647 8.344 -13.129 1.00 95.62 219 MET A CA 1
ATOM 1761 C C . MET A 1 219 ? 14.455 9.078 -11.806 1.00 95.62 219 MET A C 1
ATOM 1763 O O . MET A 1 219 ? 15.345 9.040 -10.958 1.00 95.62 219 MET A O 1
ATOM 1767 N N . ALA A 1 220 ? 13.308 9.726 -11.601 1.00 93.38 220 ALA A N 1
ATOM 1768 C CA . ALA A 1 220 ? 12.965 10.318 -10.315 1.00 93.38 220 ALA A CA 1
ATOM 1769 C C . ALA A 1 220 ? 12.867 9.239 -9.225 1.00 93.38 220 ALA A C 1
ATOM 1771 O O . ALA A 1 220 ? 13.439 9.412 -8.149 1.00 93.38 220 ALA A O 1
ATOM 1772 N N . LEU A 1 221 ? 12.229 8.099 -9.525 1.00 92.69 221 LEU A N 1
ATOM 1773 C CA . LEU A 1 221 ? 12.210 6.952 -8.616 1.00 92.69 221 LEU A CA 1
ATOM 1774 C C . LEU A 1 221 ? 13.612 6.384 -8.388 1.00 92.69 221 LEU A C 1
ATOM 1776 O O . LEU A 1 221 ? 13.967 6.138 -7.246 1.00 92.69 221 LEU A O 1
ATOM 1780 N N . GLU A 1 222 ? 14.412 6.196 -9.438 1.00 93.69 222 GLU A N 1
ATOM 1781 C CA . GLU A 1 222 ? 15.784 5.680 -9.319 1.00 93.69 222 GLU A CA 1
ATOM 1782 C C . GLU A 1 222 ? 16.648 6.571 -8.421 1.00 93.69 222 GLU A C 1
ATOM 1784 O O . GLU A 1 222 ? 17.369 6.080 -7.556 1.00 93.69 222 GLU A O 1
ATOM 1789 N N . THR A 1 223 ? 16.526 7.888 -8.583 1.00 90.88 223 THR A N 1
ATOM 1790 C CA . THR A 1 223 ? 17.284 8.873 -7.803 1.00 90.88 223 THR A CA 1
ATOM 1791 C C . THR A 1 223 ? 16.878 8.860 -6.332 1.00 90.88 223 THR A C 1
ATOM 1793 O O . THR A 1 223 ? 17.732 8.973 -5.455 1.00 90.88 223 THR A O 1
ATOM 1796 N N . ALA A 1 224 ? 15.581 8.734 -6.051 1.00 87.62 224 ALA A N 1
ATOM 1797 C CA . ALA A 1 224 ? 15.078 8.721 -4.684 1.00 87.62 224 ALA A CA 1
ATOM 1798 C C . ALA A 1 224 ? 15.285 7.352 -4.003 1.00 87.62 224 ALA A C 1
ATOM 1800 O O . ALA A 1 224 ? 15.655 7.293 -2.831 1.00 87.62 224 ALA A O 1
ATOM 1801 N N . HIS A 1 225 ? 15.067 6.257 -4.739 1.00 88.12 225 HIS A N 1
ATOM 1802 C CA . HIS A 1 225 ? 14.934 4.891 -4.224 1.00 88.12 225 HIS A CA 1
ATOM 1803 C C . HIS A 1 225 ? 15.384 3.836 -5.254 1.00 88.12 225 HIS A C 1
ATOM 1805 O O . HIS A 1 225 ? 14.580 3.076 -5.804 1.00 88.12 225 HIS A O 1
ATOM 1811 N N . SER A 1 226 ? 16.696 3.739 -5.471 1.00 89.94 226 SER A N 1
ATOM 1812 C CA . SER A 1 226 ? 17.309 2.828 -6.453 1.00 89.94 226 SER A CA 1
ATOM 1813 C C . SER A 1 226 ? 16.930 1.351 -6.287 1.00 89.94 226 SER A C 1
ATOM 1815 O O . SER A 1 226 ? 16.786 0.627 -7.270 1.00 89.94 226 SER A O 1
ATOM 1817 N N . SER A 1 227 ? 16.707 0.875 -5.057 1.00 90.38 227 SER A N 1
ATOM 1818 C CA . SER A 1 227 ? 16.274 -0.508 -4.809 1.00 90.38 227 SER A CA 1
ATOM 1819 C C . SER A 1 227 ? 14.882 -0.794 -5.380 1.00 90.38 227 SER A C 1
ATOM 1821 O O . SER A 1 227 ? 14.679 -1.812 -6.041 1.00 90.38 227 SER A O 1
ATOM 1823 N N . LEU A 1 228 ? 13.931 0.116 -5.168 1.00 91.38 228 LEU A N 1
ATOM 1824 C CA . LEU A 1 228 ? 12.569 -0.018 -5.675 1.00 91.38 228 LEU A CA 1
ATOM 1825 C C . LEU A 1 228 ? 12.521 0.166 -7.195 1.00 91.38 228 LEU A C 1
ATOM 1827 O O . LEU A 1 228 ? 11.810 -0.575 -7.871 1.00 91.38 228 LEU A O 1
ATOM 1831 N N . ALA A 1 229 ? 13.302 1.091 -7.751 1.00 93.25 229 ALA A N 1
ATOM 1832 C CA . ALA A 1 229 ? 13.441 1.232 -9.199 1.00 93.25 229 ALA A CA 1
ATOM 1833 C C . ALA A 1 229 ? 14.047 -0.023 -9.851 1.00 93.25 229 ALA A C 1
ATOM 1835 O O . ALA A 1 229 ? 13.542 -0.496 -10.878 1.00 93.25 229 ALA A O 1
ATOM 1836 N N . TYR A 1 230 ? 15.058 -0.627 -9.222 1.00 92.81 230 TYR A N 1
ATOM 1837 C CA . TYR A 1 230 ? 15.624 -1.897 -9.671 1.00 92.81 230 TYR A CA 1
ATOM 1838 C C . TYR A 1 230 ? 14.591 -3.031 -9.630 1.00 92.81 230 TYR A C 1
ATOM 1840 O O . TYR A 1 230 ? 14.461 -3.790 -10.594 1.00 92.81 230 TYR A O 1
ATOM 1848 N N . ASP A 1 231 ? 13.800 -3.135 -8.561 1.00 92.56 231 ASP A N 1
ATOM 1849 C CA . ASP A 1 231 ? 12.743 -4.144 -8.466 1.00 92.56 231 ASP A CA 1
ATOM 1850 C C . ASP A 1 231 ? 11.607 -3.899 -9.470 1.00 92.56 231 ASP A C 1
ATOM 1852 O O . ASP A 1 231 ? 11.123 -4.839 -10.113 1.00 92.56 231 ASP A O 1
ATOM 1856 N N . LEU A 1 232 ? 11.232 -2.638 -9.689 1.00 92.81 232 LEU A N 1
ATOM 1857 C CA . LEU A 1 232 ? 10.292 -2.234 -10.729 1.00 92.81 232 LEU A CA 1
ATOM 1858 C C . LEU A 1 232 ? 10.760 -2.713 -12.108 1.00 92.81 232 LEU A C 1
ATOM 1860 O O . LEU A 1 232 ? 9.984 -3.349 -12.834 1.00 92.81 232 LEU A O 1
ATOM 1864 N N . PHE A 1 233 ? 12.030 -2.473 -12.441 1.00 93.38 233 PHE A N 1
ATOM 1865 C CA . PHE A 1 233 ? 12.656 -2.981 -13.658 1.00 93.38 233 PHE A CA 1
ATOM 1866 C C . PHE A 1 233 ? 12.659 -4.509 -13.708 1.00 93.38 233 PHE A C 1
ATOM 1868 O O . PHE A 1 233 ? 12.247 -5.086 -14.714 1.00 93.38 233 PHE A O 1
ATOM 1875 N N . ARG A 1 234 ? 13.067 -5.186 -12.632 1.00 91.38 234 ARG A N 1
ATOM 1876 C CA . ARG A 1 234 ? 13.152 -6.650 -12.581 1.00 91.38 234 ARG A CA 1
ATOM 1877 C C . ARG A 1 234 ? 11.810 -7.317 -12.877 1.00 91.38 234 ARG A C 1
ATOM 1879 O O . ARG A 1 234 ? 11.776 -8.336 -13.571 1.00 91.38 234 ARG A O 1
ATOM 1886 N N . HIS A 1 235 ? 10.721 -6.755 -12.363 1.00 91.56 235 HIS A N 1
ATOM 1887 C CA . HIS A 1 235 ? 9.373 -7.274 -12.583 1.00 91.56 235 HIS A CA 1
ATOM 1888 C C . HIS A 1 235 ? 8.764 -6.837 -13.920 1.00 91.56 235 HIS A C 1
ATOM 1890 O O . HIS A 1 235 ? 7.916 -7.550 -14.454 1.00 91.56 235 HIS A O 1
ATOM 1896 N N . ASN A 1 236 ? 9.192 -5.703 -14.484 1.00 92.50 236 ASN A N 1
ATOM 1897 C CA . ASN A 1 236 ? 8.597 -5.125 -15.692 1.00 92.50 236 ASN A CA 1
ATOM 1898 C C . ASN A 1 236 ? 9.652 -4.658 -16.716 1.00 92.50 236 ASN A C 1
ATOM 1900 O O . ASN A 1 236 ? 9.577 -3.524 -17.201 1.00 92.50 236 ASN A O 1
ATOM 1904 N N . PRO A 1 237 ? 10.616 -5.508 -17.117 1.00 92.25 237 PRO A N 1
ATOM 1905 C CA . PRO A 1 237 ? 11.794 -5.056 -17.857 1.00 92.25 237 PRO A CA 1
ATOM 1906 C C . PRO A 1 237 ? 11.441 -4.494 -19.234 1.00 92.25 237 PRO A C 1
ATOM 1908 O O . PRO A 1 237 ? 11.994 -3.482 -19.647 1.00 92.25 237 PRO A O 1
ATOM 1911 N N . ALA A 1 238 ? 10.473 -5.101 -19.928 1.00 91.75 238 ALA A N 1
ATOM 1912 C CA . ALA A 1 238 ? 10.019 -4.621 -21.231 1.00 91.75 238 ALA A CA 1
ATOM 1913 C C . ALA A 1 238 ? 9.332 -3.250 -21.137 1.00 91.75 238 ALA A C 1
ATOM 1915 O O . ALA A 1 238 ? 9.557 -2.391 -21.989 1.00 91.75 238 ALA A O 1
ATOM 1916 N N . LYS A 1 239 ? 8.525 -3.026 -20.090 1.00 92.62 239 LYS A N 1
ATOM 1917 C CA . LYS A 1 239 ? 7.861 -1.739 -19.875 1.00 92.62 239 LYS A CA 1
ATOM 1918 C C . LYS A 1 239 ? 8.869 -0.661 -19.495 1.00 92.62 239 LYS A C 1
ATOM 1920 O O . LYS A 1 239 ? 8.828 0.410 -20.085 1.00 92.62 239 LYS A O 1
ATOM 1925 N N . ILE A 1 240 ? 9.803 -0.947 -18.593 1.00 93.81 240 ILE A N 1
ATOM 1926 C CA . ILE A 1 240 ? 10.835 0.026 -18.223 1.00 93.81 240 ILE A CA 1
ATOM 1927 C C . ILE A 1 240 ? 11.754 0.330 -19.404 1.00 93.81 240 ILE A C 1
ATOM 1929 O O . ILE A 1 240 ? 11.951 1.498 -19.718 1.00 93.81 240 ILE A O 1
ATOM 1933 N N . ALA A 1 241 ? 12.196 -0.679 -20.160 1.00 94.81 241 ALA A N 1
ATOM 1934 C CA . ALA A 1 241 ? 12.900 -0.453 -21.423 1.00 94.81 241 ALA A CA 1
ATOM 1935 C C . ALA A 1 241 ? 12.087 0.404 -22.397 1.00 94.81 241 ALA A C 1
ATOM 1937 O O . ALA A 1 241 ? 12.667 1.154 -23.180 1.00 94.81 241 ALA A O 1
ATOM 1938 N N . SER A 1 242 ? 10.752 0.334 -22.329 1.00 95.12 242 SER A N 1
ATOM 1939 C CA . SER A 1 242 ? 9.887 1.134 -23.185 1.00 95.12 242 SER A CA 1
ATOM 1940 C C . SER A 1 242 ? 9.901 2.638 -22.926 1.00 95.12 242 SER A C 1
ATOM 1942 O O . SER A 1 242 ? 9.544 3.408 -23.818 1.00 95.12 242 SER A O 1
ATOM 1944 N N . LEU A 1 243 ? 10.373 3.047 -21.751 1.00 96.25 243 LEU A N 1
ATOM 1945 C CA . LEU A 1 243 ? 10.493 4.450 -21.361 1.00 96.25 243 LEU A CA 1
ATOM 1946 C C . LEU A 1 243 ? 11.718 5.118 -21.996 1.00 96.25 243 LEU A C 1
ATOM 1948 O O . LEU A 1 243 ? 11.737 6.333 -22.164 1.00 96.25 243 LEU A O 1
ATOM 1952 N N . PHE A 1 244 ? 12.715 4.323 -22.395 1.00 96.25 244 PHE A N 1
ATOM 1953 C CA . PHE A 1 244 ? 13.920 4.800 -23.061 1.00 96.25 244 PHE A CA 1
ATOM 1954 C C . PHE A 1 244 ? 13.659 4.932 -24.562 1.00 96.25 244 PHE A C 1
ATOM 1956 O O . PHE A 1 244 ? 13.317 3.963 -25.257 1.00 96.25 244 PHE A O 1
ATOM 1963 N N . THR A 1 245 ? 13.798 6.163 -25.042 1.00 96.62 245 THR A N 1
ATOM 1964 C CA . THR A 1 245 ? 13.514 6.587 -26.420 1.00 96.62 245 THR A CA 1
ATOM 1965 C C . THR A 1 245 ? 14.694 7.296 -27.075 1.00 96.62 245 THR A C 1
ATOM 1967 O O . THR A 1 245 ? 14.747 7.356 -28.301 1.00 96.62 245 THR A O 1
ATOM 1970 N N . THR A 1 246 ? 15.671 7.766 -26.291 1.00 97.25 246 THR A N 1
ATOM 1971 C CA . THR A 1 246 ? 16.897 8.390 -26.804 1.00 97.25 246 THR A CA 1
ATOM 1972 C C . THR A 1 246 ? 18.159 7.791 -26.187 1.00 97.25 246 THR A C 1
ATOM 1974 O O . THR A 1 246 ? 18.131 7.175 -25.119 1.00 97.25 246 THR A O 1
ATOM 1977 N N . PHE A 1 247 ? 19.291 7.994 -26.863 1.00 96.50 247 PHE A N 1
ATOM 1978 C CA . PHE A 1 247 ? 20.616 7.643 -26.351 1.00 96.50 247 PHE A CA 1
ATOM 1979 C C . PHE A 1 247 ? 20.932 8.376 -25.041 1.00 96.50 247 PHE A C 1
ATOM 1981 O O . PHE A 1 247 ? 21.443 7.768 -24.105 1.00 96.50 247 PHE A O 1
ATOM 1988 N N . GLU A 1 248 ? 20.598 9.664 -24.956 1.00 97.44 248 GLU A N 1
ATOM 1989 C CA . GLU A 1 248 ? 20.880 10.507 -23.793 1.00 97.44 248 GLU A CA 1
ATOM 1990 C C . GLU A 1 248 ? 20.176 9.975 -22.539 1.00 97.44 248 GLU A C 1
ATOM 1992 O O . GLU A 1 248 ? 20.765 9.974 -21.463 1.00 97.44 248 GLU A O 1
ATOM 1997 N N . GLN A 1 249 ? 18.958 9.441 -22.683 1.00 97.56 249 GLN A N 1
ATOM 1998 C CA . GLN A 1 249 ? 18.229 8.792 -21.591 1.00 97.56 249 GLN A CA 1
ATOM 1999 C C . GLN A 1 249 ? 18.934 7.519 -21.108 1.00 97.56 249 GLN A C 1
ATOM 2001 O O . GLN A 1 249 ? 19.081 7.305 -19.906 1.00 97.56 249 GLN A O 1
ATOM 2006 N N . PHE A 1 250 ? 19.407 6.677 -22.032 1.00 97.00 250 PHE A N 1
ATOM 2007 C CA . PHE A 1 250 ? 20.160 5.475 -21.666 1.00 97.00 250 PHE A CA 1
ATOM 2008 C C . PHE A 1 250 ? 21.483 5.826 -20.975 1.00 97.00 250 PHE A C 1
ATOM 2010 O O . PHE A 1 250 ? 21.817 5.232 -19.954 1.00 97.00 250 PHE A O 1
ATOM 2017 N N . MET A 1 251 ? 22.199 6.836 -21.475 1.00 97.25 251 MET A N 1
ATOM 2018 C CA . MET A 1 251 ? 23.429 7.316 -20.842 1.00 97.25 251 MET A CA 1
ATOM 2019 C C . MET A 1 251 ? 23.189 7.946 -19.473 1.00 97.25 251 MET A C 1
ATOM 2021 O O . MET A 1 251 ? 24.011 7.777 -18.580 1.00 97.25 251 MET A O 1
ATOM 2025 N N . ALA A 1 252 ? 22.076 8.651 -19.280 1.00 96.75 252 ALA A N 1
ATOM 2026 C CA . ALA A 1 252 ? 21.714 9.185 -17.973 1.00 96.75 252 ALA A CA 1
ATOM 2027 C C . ALA A 1 252 ? 21.490 8.060 -16.947 1.00 96.75 252 ALA A C 1
ATOM 2029 O O . ALA A 1 252 ? 21.977 8.166 -15.823 1.00 96.75 252 ALA A O 1
ATOM 2030 N N . LEU A 1 253 ? 20.837 6.958 -17.341 1.00 96.00 253 LEU A N 1
ATOM 2031 C CA . LEU A 1 253 ? 20.741 5.768 -16.490 1.00 96.00 253 LEU A CA 1
ATOM 2032 C C . LEU A 1 253 ? 22.112 5.131 -16.250 1.00 96.00 253 LEU A C 1
ATOM 2034 O O . LEU A 1 253 ? 22.398 4.750 -15.126 1.00 96.00 253 LEU A O 1
ATOM 2038 N N . GLU A 1 254 ? 22.960 5.018 -17.272 1.00 95.69 254 GLU A N 1
ATOM 2039 C CA . GLU A 1 254 ? 24.312 4.462 -17.127 1.00 95.69 254 GLU A CA 1
ATOM 2040 C C . GLU A 1 254 ? 25.141 5.240 -16.096 1.00 95.69 254 GLU A C 1
ATOM 2042 O O . GLU A 1 254 ? 25.791 4.643 -15.240 1.00 95.69 254 GLU A O 1
ATOM 2047 N N . VAL A 1 255 ? 25.068 6.571 -16.135 1.00 94.12 255 VAL A N 1
ATOM 2048 C CA . VAL A 1 255 ? 25.751 7.446 -15.174 1.00 94.12 255 VAL A CA 1
ATOM 2049 C C . VAL A 1 255 ? 25.166 7.302 -13.768 1.00 94.12 255 VAL A C 1
ATOM 2051 O O . VAL A 1 255 ? 25.921 7.295 -12.798 1.00 94.12 255 VAL A O 1
ATOM 2054 N N . ALA A 1 256 ? 23.843 7.188 -13.646 1.00 92.88 256 ALA A N 1
ATOM 2055 C CA . ALA A 1 256 ? 23.184 7.056 -12.350 1.00 92.88 256 ALA A CA 1
ATOM 2056 C C . ALA A 1 256 ? 23.377 5.662 -11.726 1.00 92.88 256 ALA A C 1
ATOM 2058 O O . ALA A 1 256 ? 23.592 5.547 -10.522 1.00 92.88 256 ALA A O 1
ATOM 2059 N N . HIS A 1 257 ? 23.292 4.606 -12.539 1.00 92.88 257 HIS A N 1
ATOM 2060 C CA . HIS A 1 257 ? 23.254 3.217 -12.095 1.00 92.88 257 HIS A CA 1
ATOM 2061 C C . HIS A 1 257 ? 23.684 2.238 -13.209 1.00 92.88 257 HIS A C 1
ATOM 2063 O O . HIS A 1 257 ? 22.875 1.561 -13.851 1.00 92.88 257 HIS A O 1
ATOM 2069 N N . SER A 1 258 ? 24.997 2.092 -13.385 1.00 92.94 258 SER A N 1
ATOM 2070 C CA . SER A 1 258 ? 25.612 1.259 -14.433 1.00 92.94 258 SER A CA 1
ATOM 2071 C C . SER A 1 258 ? 25.193 -0.220 -14.425 1.00 92.94 258 SER A C 1
ATOM 2073 O O . SER A 1 258 ? 25.035 -0.833 -15.484 1.00 92.94 258 SER A O 1
ATOM 2075 N N . SER A 1 259 ? 24.958 -0.829 -13.256 1.00 93.69 259 SER A N 1
ATOM 2076 C CA . SER A 1 259 ? 24.453 -2.211 -13.174 1.00 93.69 259 SER A CA 1
A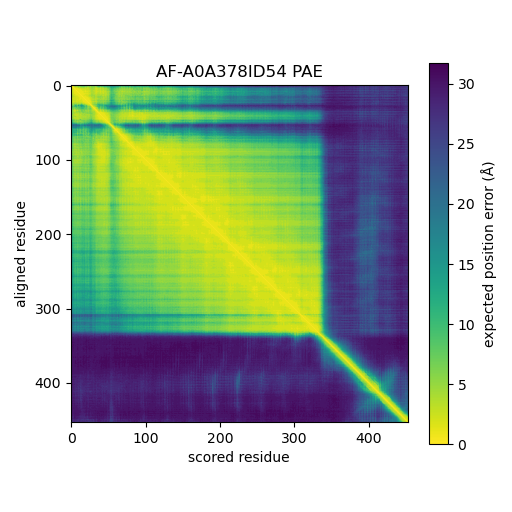TOM 2077 C C . SER A 1 259 ? 23.040 -2.352 -13.731 1.00 93.69 259 SER A C 1
ATOM 2079 O O . SER A 1 259 ? 22.764 -3.300 -14.467 1.00 93.69 259 SER A O 1
ATOM 2081 N N . LEU A 1 260 ? 22.160 -1.396 -13.436 1.00 94.75 260 LEU A N 1
ATOM 2082 C CA . LEU A 1 260 ? 20.799 -1.385 -13.958 1.00 94.75 260 LEU A CA 1
ATOM 2083 C C . LEU A 1 260 ? 20.787 -1.110 -15.466 1.00 94.75 260 LEU A C 1
ATOM 2085 O O . LEU A 1 260 ? 20.063 -1.785 -16.193 1.00 94.75 260 LEU A O 1
ATOM 2089 N N . ALA A 1 261 ? 21.636 -0.209 -15.962 1.00 95.75 261 ALA A N 1
ATOM 2090 C CA . ALA A 1 261 ? 21.823 -0.006 -17.400 1.00 95.75 261 ALA A CA 1
ATOM 2091 C C . ALA A 1 261 ? 22.338 -1.273 -18.112 1.00 95.75 261 ALA A C 1
ATOM 2093 O O . ALA A 1 261 ? 21.827 -1.648 -19.173 1.00 95.75 261 ALA A O 1
ATOM 2094 N N . SER A 1 262 ? 23.286 -1.992 -17.503 1.00 95.75 262 SER A N 1
ATOM 2095 C CA . SER A 1 262 ? 23.766 -3.285 -18.008 1.00 95.75 262 SER A CA 1
ATOM 2096 C C . SER A 1 262 ? 22.647 -4.324 -18.069 1.00 95.75 262 SER A C 1
ATOM 2098 O O . SER A 1 262 ? 22.476 -5.005 -19.084 1.00 95.75 262 SER A O 1
ATOM 2100 N N . ASP A 1 263 ? 21.846 -4.441 -17.013 1.00 95.94 263 ASP A N 1
ATOM 2101 C CA . ASP A 1 263 ? 20.736 -5.390 -16.981 1.00 95.94 263 ASP A CA 1
ATOM 2102 C C . ASP A 1 263 ? 19.615 -4.996 -17.950 1.00 95.94 263 ASP A C 1
ATOM 2104 O O . ASP A 1 263 ? 19.045 -5.868 -18.614 1.00 95.94 263 ASP A O 1
ATOM 2108 N N . LEU A 1 264 ? 19.352 -3.699 -18.111 1.00 95.56 264 LEU A N 1
ATOM 2109 C CA . LEU A 1 264 ? 18.437 -3.164 -19.114 1.00 95.56 264 LEU A CA 1
ATOM 2110 C C . LEU A 1 264 ? 18.867 -3.579 -20.522 1.00 95.56 264 LEU A C 1
ATOM 2112 O O . LEU A 1 264 ? 18.051 -4.110 -21.281 1.00 95.56 264 LEU A O 1
ATOM 2116 N N . PHE A 1 265 ? 20.152 -3.419 -20.847 1.00 96.12 265 PHE A N 1
ATOM 2117 C CA . PHE A 1 265 ? 20.704 -3.874 -22.118 1.00 96.12 265 PHE A CA 1
ATOM 2118 C C . PHE A 1 265 ? 20.542 -5.390 -22.297 1.00 96.12 265 PHE A C 1
ATOM 2120 O O . PHE A 1 265 ? 20.052 -5.829 -23.335 1.00 96.12 265 PHE A O 1
ATOM 2127 N N . LYS A 1 266 ? 20.861 -6.204 -21.283 1.00 95.50 266 LYS A N 1
ATOM 2128 C CA . LYS A 1 266 ? 20.693 -7.670 -21.360 1.00 95.50 266 LYS A CA 1
ATOM 2129 C C . LYS A 1 266 ? 19.240 -8.085 -21.599 1.00 95.50 266 LYS A C 1
ATOM 2131 O O . LYS A 1 266 ? 18.996 -9.104 -22.243 1.00 95.50 266 LYS A O 1
ATOM 2136 N N . LYS A 1 267 ? 18.270 -7.343 -21.056 1.00 95.75 267 LYS A N 1
ATOM 2137 C CA . LYS A 1 267 ? 16.837 -7.656 -21.180 1.00 95.75 267 LYS A CA 1
ATOM 2138 C C . LYS A 1 267 ? 16.198 -7.115 -22.455 1.00 95.75 267 LYS A C 1
ATOM 2140 O O . LYS A 1 267 ? 15.232 -7.712 -22.924 1.00 95.75 267 LYS A O 1
ATOM 2145 N N . ALA A 1 268 ? 16.706 -6.018 -23.007 1.00 95.06 268 ALA A N 1
ATOM 2146 C CA . ALA A 1 268 ? 16.141 -5.372 -24.189 1.00 95.06 268 ALA A CA 1
ATOM 2147 C C . ALA A 1 268 ? 17.226 -4.905 -25.183 1.00 95.06 268 ALA A C 1
ATOM 2149 O O . ALA A 1 268 ? 17.244 -3.730 -25.563 1.00 95.06 268 ALA A O 1
ATOM 2150 N N . PRO A 1 269 ? 18.117 -5.802 -25.651 1.00 95.19 269 PRO A N 1
ATOM 2151 C CA . PRO A 1 269 ? 19.314 -5.410 -26.393 1.00 95.19 269 PRO A CA 1
ATOM 2152 C C . PRO A 1 269 ? 18.980 -4.700 -27.705 1.00 95.19 269 PRO A C 1
ATOM 2154 O O . PRO A 1 269 ? 19.524 -3.636 -27.978 1.00 95.19 269 PRO A O 1
ATOM 2157 N N . ASP A 1 270 ? 18.034 -5.219 -28.493 1.00 94.56 270 ASP A N 1
ATOM 2158 C CA . ASP A 1 270 ? 17.639 -4.597 -29.763 1.00 94.56 270 ASP A CA 1
ATOM 2159 C C . ASP A 1 270 ? 17.051 -3.199 -29.590 1.00 94.56 270 ASP A C 1
ATOM 2161 O O . ASP A 1 270 ? 17.276 -2.329 -30.433 1.00 94.56 270 ASP A O 1
ATOM 2165 N N . ARG A 1 271 ? 16.322 -2.975 -28.493 1.00 94.94 271 ARG A N 1
ATOM 2166 C CA . ARG A 1 271 ? 15.749 -1.667 -28.194 1.00 94.94 271 ARG A CA 1
ATOM 2167 C C . ARG A 1 271 ? 16.837 -0.671 -27.833 1.00 94.94 271 ARG A C 1
ATOM 2169 O O . ARG A 1 271 ? 16.863 0.405 -28.414 1.00 94.94 271 ARG A O 1
ATOM 2176 N N . ILE A 1 272 ? 17.739 -1.050 -26.927 1.00 96.25 272 ILE A N 1
ATOM 2177 C CA . ILE A 1 272 ? 18.848 -0.190 -26.511 1.00 96.25 272 ILE A CA 1
ATOM 2178 C C . ILE A 1 272 ? 19.789 0.092 -27.684 1.00 96.25 272 ILE A C 1
ATOM 2180 O O . ILE A 1 272 ? 20.147 1.242 -27.900 1.00 96.25 272 ILE A O 1
ATOM 2184 N N . ILE A 1 273 ? 20.115 -0.908 -28.510 1.00 96.44 273 ILE A N 1
ATOM 2185 C CA . ILE A 1 273 ? 20.901 -0.716 -29.742 1.00 96.44 273 ILE A CA 1
ATOM 2186 C C . ILE A 1 273 ? 20.209 0.259 -30.696 1.00 96.44 273 ILE A C 1
ATOM 2188 O O . ILE A 1 273 ? 20.875 1.107 -31.282 1.00 96.44 273 ILE A O 1
ATOM 2192 N N . GLY A 1 274 ? 18.882 0.183 -30.819 1.00 95.62 274 GLY A N 1
ATOM 2193 C CA . GLY A 1 274 ? 18.092 1.097 -31.644 1.00 95.62 274 GLY A CA 1
ATOM 2194 C C . GLY A 1 274 ? 18.136 2.567 -31.211 1.00 95.62 274 GLY A C 1
ATOM 2195 O O . GLY A 1 274 ? 17.785 3.427 -32.013 1.00 95.62 274 GLY A O 1
ATOM 2196 N N . LEU A 1 275 ? 18.588 2.875 -29.989 1.00 96.69 275 LEU A N 1
ATOM 2197 C CA . LEU A 1 275 ? 18.753 4.256 -29.513 1.00 96.69 275 LEU A CA 1
ATOM 2198 C C . LEU A 1 275 ? 19.971 4.954 -30.137 1.00 96.69 275 LEU A C 1
ATOM 2200 O O . LEU A 1 275 ? 20.057 6.183 -30.125 1.00 96.69 275 LEU A O 1
ATOM 2204 N N . PHE A 1 276 ? 20.918 4.183 -30.677 1.00 96.50 276 PHE A N 1
ATOM 2205 C CA . PHE A 1 276 ? 22.160 4.692 -31.245 1.00 96.50 276 PHE A CA 1
ATOM 2206 C C . PHE A 1 276 ? 21.974 4.978 -32.732 1.00 96.50 276 PHE A C 1
ATOM 2208 O O . PHE A 1 276 ? 21.637 4.098 -33.520 1.00 96.50 276 PHE A O 1
ATOM 2215 N N . THR A 1 277 ? 22.241 6.221 -33.124 1.00 95.38 277 THR A N 1
ATOM 2216 C CA . THR A 1 277 ? 22.101 6.705 -34.508 1.00 95.38 277 THR A CA 1
ATOM 2217 C C . THR A 1 277 ? 23.410 7.235 -35.089 1.00 95.38 277 THR A C 1
ATOM 2219 O O . THR A 1 277 ? 23.517 7.410 -36.302 1.00 95.38 277 THR A O 1
ATOM 2222 N N . LYS A 1 278 ? 24.425 7.477 -34.247 1.00 95.50 278 LYS A N 1
ATOM 2223 C CA . LYS A 1 278 ? 25.729 8.035 -34.639 1.00 95.50 278 LYS A CA 1
ATOM 2224 C C . LYS A 1 278 ? 26.884 7.268 -33.991 1.00 95.50 278 LYS A C 1
ATOM 2226 O O . LYS A 1 278 ? 26.770 6.837 -32.845 1.00 95.50 278 LYS A O 1
ATOM 2231 N N . ALA A 1 279 ? 28.026 7.181 -34.680 1.00 95.62 279 ALA A N 1
ATOM 2232 C CA . ALA A 1 279 ? 29.260 6.602 -34.132 1.00 95.62 279 ALA A CA 1
ATOM 2233 C C . ALA A 1 279 ? 29.679 7.237 -32.797 1.00 95.62 279 ALA A C 1
ATOM 2235 O O . ALA A 1 279 ? 30.060 6.525 -31.874 1.00 95.62 279 ALA A O 1
ATOM 2236 N N . ASP A 1 280 ? 29.561 8.562 -32.671 1.00 95.50 280 ASP A N 1
ATOM 2237 C CA . ASP A 1 280 ? 30.017 9.286 -31.478 1.00 95.50 280 ASP A CA 1
ATOM 2238 C C . ASP A 1 280 ? 29.228 8.904 -30.217 1.00 95.50 280 ASP A C 1
ATOM 2240 O O . ASP A 1 280 ? 29.791 8.890 -29.126 1.00 95.50 280 ASP A O 1
ATOM 2244 N N . GLN A 1 281 ? 27.960 8.501 -30.363 1.00 96.69 281 GLN A N 1
ATOM 2245 C CA . GLN A 1 281 ? 27.158 7.963 -29.259 1.00 96.69 281 GLN A CA 1
ATOM 2246 C C . GLN A 1 281 ? 27.705 6.608 -28.796 1.00 96.69 281 GLN A C 1
ATOM 2248 O O . GLN A 1 281 ? 27.874 6.372 -27.602 1.00 96.69 281 GLN A O 1
ATOM 2253 N N . PHE A 1 282 ? 28.048 5.727 -29.741 1.00 96.38 282 PHE A N 1
ATOM 2254 C CA . PHE A 1 282 ? 28.648 4.433 -29.421 1.00 96.38 282 PHE A CA 1
ATOM 2255 C C . PHE A 1 282 ? 30.035 4.596 -28.788 1.00 96.38 282 PHE A C 1
ATOM 2257 O O . PHE A 1 282 ? 30.340 3.924 -27.810 1.00 96.38 282 PHE A O 1
ATOM 2264 N N . ILE A 1 283 ? 30.858 5.515 -29.303 1.00 95.50 283 ILE A N 1
ATOM 2265 C CA . ILE A 1 283 ? 32.166 5.844 -28.719 1.00 95.50 283 ILE A CA 1
ATOM 2266 C C . ILE A 1 283 ? 32.000 6.380 -27.290 1.00 95.50 283 ILE A C 1
ATOM 2268 O O . ILE A 1 283 ? 32.764 6.006 -26.404 1.00 95.50 283 ILE A O 1
ATOM 2272 N N . ALA A 1 284 ? 31.011 7.241 -27.044 1.00 95.62 284 ALA A N 1
ATOM 2273 C CA . ALA A 1 284 ? 30.730 7.748 -25.704 1.00 95.62 284 ALA A CA 1
ATOM 2274 C C . ALA A 1 284 ? 30.312 6.626 -24.737 1.00 95.62 284 ALA A C 1
ATOM 2276 O O . ALA A 1 284 ? 30.829 6.574 -23.621 1.00 95.62 284 ALA A O 1
ATOM 2277 N N . LEU A 1 285 ? 29.449 5.698 -25.170 1.00 95.62 285 LEU A N 1
ATOM 2278 C CA . LEU A 1 285 ? 29.116 4.513 -24.375 1.00 95.62 285 LEU A CA 1
ATOM 2279 C C . LEU A 1 285 ? 30.342 3.629 -24.141 1.00 95.62 285 LEU A C 1
ATOM 2281 O O . LEU A 1 285 ? 30.526 3.149 -23.035 1.00 95.62 285 LEU A O 1
ATOM 2285 N N . GLU A 1 286 ? 31.174 3.392 -25.151 1.00 95.88 286 GLU A N 1
ATOM 2286 C CA . GLU A 1 286 ? 32.370 2.553 -25.019 1.00 95.88 286 GLU A CA 1
ATOM 2287 C C . GLU A 1 286 ? 33.318 3.089 -23.944 1.00 95.88 286 GLU A C 1
ATOM 2289 O O . GLU A 1 286 ? 33.779 2.319 -23.101 1.00 95.88 286 GLU A O 1
ATOM 2294 N N . LYS A 1 287 ? 33.505 4.412 -23.909 1.00 94.06 287 LYS A N 1
ATOM 2295 C CA . LYS A 1 287 ? 34.276 5.094 -22.866 1.00 94.06 287 LYS A CA 1
ATOM 2296 C C . LYS A 1 287 ? 33.646 4.972 -21.481 1.00 94.06 287 LYS A C 1
ATOM 2298 O O . LYS A 1 287 ? 34.375 4.845 -20.503 1.00 94.06 287 LYS A O 1
ATOM 2303 N N . ALA A 1 288 ? 32.320 5.047 -21.389 1.00 93.50 288 ALA A N 1
ATOM 2304 C CA . ALA A 1 288 ? 31.610 4.969 -20.115 1.00 93.50 288 ALA A CA 1
ATOM 2305 C C . ALA A 1 288 ? 31.520 3.529 -19.582 1.00 93.50 288 ALA A C 1
ATOM 2307 O O . ALA A 1 288 ? 31.738 3.287 -18.400 1.00 93.50 288 ALA A O 1
ATOM 2308 N N . HIS A 1 289 ? 31.218 2.571 -20.459 1.00 93.88 289 HIS A N 1
ATOM 2309 C CA . HIS A 1 289 ? 30.916 1.189 -20.112 1.00 93.88 289 HIS A CA 1
ATOM 2310 C C . HIS A 1 289 ? 31.268 0.225 -21.256 1.00 93.88 289 HIS A C 1
ATOM 2312 O O . HIS A 1 289 ? 30.411 -0.302 -21.977 1.00 93.88 289 HIS A O 1
ATOM 2318 N N . TYR A 1 290 ? 32.560 -0.089 -21.366 1.00 93.50 290 TYR A N 1
ATOM 2319 C CA . TYR A 1 290 ? 33.101 -1.011 -22.369 1.00 93.50 290 TYR A CA 1
ATOM 2320 C C . TYR A 1 290 ? 32.353 -2.353 -22.456 1.00 93.50 290 TYR A C 1
ATOM 2322 O O . TYR A 1 290 ? 32.142 -2.862 -23.556 1.00 93.50 290 TYR A O 1
ATOM 2330 N N . SER A 1 291 ? 31.934 -2.937 -21.324 1.00 94.06 291 SER A N 1
ATOM 2331 C CA . SER A 1 291 ? 31.234 -4.231 -21.331 1.00 94.06 291 SER A CA 1
ATOM 2332 C C . SER A 1 291 ? 29.953 -4.183 -22.164 1.00 94.06 291 SER A C 1
ATOM 2334 O O . SER A 1 291 ? 29.763 -5.041 -23.025 1.00 94.06 291 SER A O 1
ATOM 2336 N N . ILE A 1 292 ? 29.112 -3.162 -21.965 1.00 95.56 292 ILE A N 1
ATOM 2337 C CA . ILE A 1 292 ? 27.873 -2.998 -22.735 1.00 95.56 292 ILE A CA 1
ATOM 2338 C C . ILE A 1 292 ? 28.209 -2.760 -24.209 1.00 95.56 292 ILE A C 1
ATOM 2340 O O . ILE A 1 292 ? 27.652 -3.431 -25.074 1.00 95.56 292 ILE A O 1
ATOM 2344 N N . ALA A 1 293 ? 29.165 -1.879 -24.516 1.00 96.25 293 ALA A N 1
ATOM 2345 C CA . ALA A 1 293 ? 29.568 -1.611 -25.899 1.00 96.25 293 ALA A CA 1
ATOM 2346 C C . ALA A 1 293 ? 30.089 -2.875 -26.618 1.00 96.25 293 ALA A C 1
ATOM 2348 O O . ALA A 1 293 ? 29.732 -3.159 -27.767 1.00 96.25 293 ALA A O 1
ATOM 2349 N N . SER A 1 294 ? 30.895 -3.685 -25.932 1.00 95.94 294 SER A N 1
ATOM 2350 C CA . SER A 1 294 ? 31.405 -4.958 -26.448 1.00 95.94 294 SER A CA 1
ATOM 2351 C C . SER A 1 294 ? 30.289 -5.978 -26.685 1.00 95.94 294 SER A C 1
ATOM 2353 O O . SER A 1 294 ? 30.318 -6.702 -27.694 1.00 95.94 294 SER A O 1
ATOM 2355 N N . ASP A 1 295 ? 29.297 -6.018 -25.794 1.00 96.19 295 ASP A N 1
ATOM 2356 C CA . ASP A 1 295 ? 28.124 -6.879 -25.918 1.00 96.19 295 ASP A CA 1
ATOM 2357 C C . ASP A 1 295 ? 27.188 -6.415 -27.036 1.00 96.19 295 ASP A C 1
ATOM 2359 O O . ASP A 1 295 ? 26.699 -7.250 -27.794 1.00 96.19 295 ASP A O 1
ATOM 2363 N N . MET A 1 296 ? 27.024 -5.108 -27.246 1.00 96.00 296 MET A N 1
ATOM 2364 C CA . MET A 1 296 ? 26.290 -4.556 -28.391 1.00 96.00 296 MET A CA 1
ATOM 2365 C C . MET A 1 296 ? 26.903 -4.992 -29.724 1.00 96.00 296 MET A C 1
ATOM 2367 O O . MET A 1 296 ? 26.181 -5.443 -30.614 1.00 96.00 296 MET A O 1
ATOM 2371 N N . VAL A 1 297 ? 28.233 -4.926 -29.861 1.00 96.00 297 VAL A N 1
ATOM 2372 C CA . VAL A 1 297 ? 28.939 -5.398 -31.071 1.00 96.00 297 VAL A CA 1
ATOM 2373 C C . VAL A 1 297 ? 28.807 -6.907 -31.241 1.00 96.00 297 VAL A C 1
ATOM 2375 O O . VAL A 1 297 ? 28.795 -7.401 -32.363 1.00 96.00 297 VAL A O 1
ATOM 2378 N N . ARG A 1 298 ? 28.720 -7.663 -30.145 1.00 94.81 298 ARG A N 1
ATOM 2379 C CA . ARG A 1 298 ? 28.498 -9.113 -30.195 1.00 94.81 298 ARG A CA 1
ATOM 2380 C C . ARG A 1 298 ? 27.074 -9.450 -30.636 1.00 94.81 298 ARG A C 1
ATOM 2382 O O . ARG A 1 298 ? 26.897 -10.375 -31.419 1.00 94.81 298 ARG A O 1
ATOM 2389 N N . HIS A 1 299 ? 26.091 -8.705 -30.134 1.00 95.19 299 HIS A N 1
ATOM 2390 C CA . HIS A 1 299 ? 24.665 -8.950 -30.355 1.00 95.19 299 HIS A CA 1
ATOM 2391 C C . HIS A 1 299 ? 24.201 -8.496 -31.739 1.00 95.19 299 HIS A C 1
ATOM 2393 O O . HIS A 1 299 ? 23.480 -9.222 -32.415 1.00 95.19 299 HIS A O 1
ATOM 2399 N N . ALA A 1 300 ? 24.626 -7.311 -32.185 1.00 94.81 300 ALA A N 1
ATOM 2400 C CA . ALA A 1 300 ? 24.228 -6.757 -33.478 1.00 94.81 300 ALA A CA 1
ATOM 2401 C C . ALA A 1 300 ? 25.412 -6.113 -34.226 1.00 94.81 300 ALA A C 1
ATOM 2403 O O . ALA A 1 300 ? 25.388 -4.906 -34.496 1.00 94.81 300 ALA A O 1
ATOM 2404 N N . PRO A 1 301 ? 26.438 -6.898 -34.610 1.00 93.44 301 PRO A N 1
ATOM 2405 C CA . PRO A 1 301 ? 27.656 -6.381 -35.240 1.00 93.44 301 PRO A CA 1
ATOM 2406 C C . PRO A 1 301 ? 27.369 -5.531 -36.482 1.00 93.44 301 PRO A C 1
ATOM 2408 O O . PRO A 1 301 ? 27.987 -4.488 -36.675 1.00 93.44 301 PRO A O 1
ATOM 2411 N N . GLU A 1 302 ? 26.394 -5.931 -37.301 1.00 92.56 302 GLU A N 1
ATOM 2412 C CA . GLU A 1 302 ? 26.024 -5.208 -38.521 1.00 92.56 302 GLU A CA 1
ATOM 2413 C C . GLU A 1 302 ? 25.315 -3.879 -38.240 1.00 92.56 302 GLU A C 1
ATOM 2415 O O . GLU A 1 302 ? 25.585 -2.890 -38.922 1.00 92.56 302 GLU A O 1
ATOM 2420 N N . LYS A 1 303 ? 24.426 -3.833 -37.234 1.00 93.00 303 LYS A N 1
ATOM 2421 C CA . LYS A 1 303 ? 23.739 -2.593 -36.834 1.00 93.00 303 LYS A CA 1
ATOM 2422 C C . LYS A 1 303 ? 24.740 -1.589 -36.270 1.00 93.00 303 LYS A C 1
ATOM 2424 O O . LYS A 1 303 ? 24.685 -0.419 -36.627 1.00 93.00 303 LYS A O 1
ATOM 2429 N N . ILE A 1 304 ? 25.688 -2.048 -35.451 1.00 95.44 304 ILE A N 1
ATOM 2430 C CA . ILE A 1 304 ? 26.741 -1.177 -34.918 1.00 95.44 304 ILE A CA 1
ATOM 2431 C C . ILE A 1 304 ? 27.685 -0.718 -36.031 1.00 95.44 304 ILE A C 1
ATOM 2433 O O . ILE A 1 304 ? 28.009 0.463 -36.096 1.00 95.44 304 ILE A O 1
ATOM 2437 N N . ALA A 1 305 ? 28.069 -1.595 -36.962 1.00 93.56 305 ALA A N 1
ATOM 2438 C CA . ALA A 1 305 ? 28.911 -1.213 -38.097 1.00 93.56 305 ALA A CA 1
ATOM 2439 C C . ALA A 1 305 ? 28.290 -0.125 -38.984 1.00 93.56 305 ALA A C 1
ATOM 2441 O O . ALA A 1 305 ? 29.024 0.695 -39.533 1.00 93.56 305 ALA A O 1
ATOM 2442 N N . LEU A 1 306 ? 26.958 -0.062 -39.088 1.00 93.69 306 LEU A N 1
ATOM 2443 C CA . LEU A 1 306 ? 26.268 1.019 -39.800 1.00 93.69 306 LEU A CA 1
ATOM 2444 C C . LEU A 1 306 ? 26.475 2.402 -39.167 1.00 93.69 306 LEU A C 1
ATOM 2446 O O . LEU A 1 306 ? 26.432 3.395 -39.890 1.00 93.69 306 LEU A O 1
ATOM 2450 N N . LEU A 1 307 ? 26.726 2.478 -37.856 1.00 94.12 307 LEU A N 1
ATOM 2451 C CA . LEU A 1 307 ? 27.018 3.745 -37.175 1.00 94.12 307 LEU A CA 1
ATOM 2452 C C . LEU A 1 307 ? 28.359 4.336 -37.634 1.00 94.12 307 LEU A C 1
ATOM 2454 O O . LEU A 1 307 ? 28.531 5.553 -37.621 1.00 94.12 307 LEU A O 1
ATOM 2458 N N . PHE A 1 308 ? 29.283 3.473 -38.065 1.00 93.69 308 PHE A N 1
ATOM 2459 C CA . PHE A 1 308 ? 30.658 3.782 -38.455 1.00 93.69 308 PHE A CA 1
ATOM 2460 C C . PHE A 1 308 ? 30.819 3.805 -39.983 1.00 93.69 308 PHE A C 1
ATOM 2462 O O . PHE A 1 308 ? 31.549 3.011 -40.585 1.00 93.69 308 PHE A O 1
ATOM 2469 N N . SER A 1 309 ? 30.096 4.717 -40.635 1.00 84.69 309 SER A N 1
ATOM 2470 C CA . SER A 1 309 ? 30.090 4.846 -42.098 1.00 84.69 309 SER A CA 1
ATOM 2471 C C . SER A 1 309 ? 31.372 5.468 -42.670 1.00 84.69 309 SER A C 1
ATOM 2473 O O . SER A 1 309 ? 31.693 5.226 -43.838 1.00 84.69 309 SER A O 1
ATOM 2475 N N . THR A 1 310 ? 32.133 6.211 -41.858 1.00 88.19 310 THR A N 1
ATOM 2476 C CA . THR A 1 310 ? 33.386 6.878 -42.246 1.00 88.19 310 THR A CA 1
ATOM 2477 C C . THR A 1 310 ? 34.601 6.247 -41.572 1.00 88.19 310 THR A C 1
ATOM 2479 O O . THR A 1 310 ? 34.529 5.785 -40.433 1.00 88.19 310 THR A O 1
ATOM 2482 N N . GLU A 1 311 ? 35.745 6.268 -42.259 1.00 88.44 311 GLU A N 1
ATOM 2483 C CA . GLU A 1 311 ? 37.007 5.777 -41.690 1.00 88.44 311 GLU A CA 1
ATOM 2484 C C . GLU A 1 311 ? 37.458 6.613 -40.486 1.00 88.44 311 GLU A C 1
ATOM 2486 O O . GLU A 1 311 ? 37.948 6.062 -39.511 1.00 88.44 311 GLU A O 1
ATOM 2491 N N . ASP A 1 312 ? 37.193 7.922 -40.506 1.00 92.06 312 ASP A N 1
ATOM 2492 C CA . ASP A 1 312 ? 37.459 8.825 -39.382 1.00 92.06 312 ASP A CA 1
ATOM 2493 C C . ASP A 1 312 ? 36.759 8.362 -38.090 1.00 92.06 312 ASP A C 1
ATOM 2495 O O . ASP A 1 312 ? 37.377 8.274 -37.031 1.00 92.06 312 ASP A O 1
ATOM 2499 N N . SER A 1 313 ? 35.486 7.960 -38.167 1.00 91.19 313 SER A N 1
ATOM 2500 C CA . SER A 1 313 ? 34.768 7.446 -36.995 1.00 91.19 313 SER A CA 1
ATOM 2501 C C . SER A 1 313 ? 35.365 6.138 -36.453 1.00 91.19 313 SER A C 1
ATOM 2503 O O . SER A 1 313 ? 35.441 5.955 -35.237 1.00 91.19 313 SER A O 1
ATOM 2505 N N . LEU A 1 314 ? 35.848 5.250 -37.333 1.00 91.56 314 LEU A N 1
ATOM 2506 C CA . LEU A 1 314 ? 36.543 4.019 -36.935 1.00 91.56 314 LEU A CA 1
ATOM 2507 C C . LEU A 1 314 ? 37.910 4.311 -36.326 1.00 91.56 314 LEU A C 1
ATOM 2509 O O . LEU A 1 314 ? 38.265 3.678 -35.338 1.00 91.56 314 LEU A O 1
ATOM 2513 N N . GLN A 1 315 ? 38.655 5.276 -36.865 1.00 93.31 315 GLN A N 1
ATOM 2514 C CA . GLN A 1 315 ? 39.935 5.711 -36.306 1.00 93.31 315 GLN A CA 1
ATOM 2515 C C . GLN A 1 315 ? 39.752 6.321 -34.915 1.00 93.31 315 GLN A C 1
ATOM 2517 O O . GLN A 1 315 ? 40.495 5.981 -33.995 1.00 93.31 315 GLN A O 1
ATOM 2522 N N . ARG A 1 316 ? 38.716 7.148 -34.721 1.00 92.88 316 ARG A N 1
ATOM 2523 C CA . ARG A 1 316 ? 38.364 7.703 -33.405 1.00 92.88 316 ARG A CA 1
ATOM 2524 C C . ARG A 1 316 ? 37.983 6.620 -32.396 1.00 92.88 316 ARG A C 1
ATOM 2526 O O . ARG A 1 316 ? 38.328 6.750 -31.224 1.00 92.88 316 ARG A O 1
ATOM 2533 N N . LEU A 1 317 ? 37.311 5.549 -32.826 1.00 93.94 317 LEU A N 1
ATOM 2534 C CA . LEU A 1 317 ? 37.084 4.385 -31.967 1.00 93.94 317 LEU A CA 1
ATOM 2535 C C . LEU A 1 317 ? 38.380 3.609 -31.716 1.00 93.94 317 LEU A C 1
ATOM 2537 O O . LEU A 1 317 ? 38.643 3.260 -30.574 1.00 93.94 317 LEU A O 1
ATOM 2541 N N . ALA A 1 318 ? 39.200 3.365 -32.739 1.00 92.88 318 ALA A N 1
ATOM 2542 C CA . ALA A 1 318 ? 40.453 2.617 -32.629 1.00 92.88 318 ALA A CA 1
ATOM 2543 C C . ALA A 1 318 ? 41.461 3.294 -31.690 1.00 92.88 318 ALA A C 1
ATOM 2545 O O . ALA A 1 318 ? 42.206 2.600 -31.001 1.00 92.88 318 ALA A O 1
ATOM 2546 N N . ALA A 1 319 ? 41.437 4.629 -31.621 1.00 92.31 319 ALA A N 1
ATOM 2547 C CA . ALA A 1 319 ? 42.207 5.409 -30.658 1.00 92.31 319 ALA A CA 1
ATOM 2548 C C . ALA A 1 319 ? 41.818 5.114 -29.197 1.00 92.31 319 ALA A C 1
ATOM 2550 O O . ALA A 1 319 ? 42.663 5.239 -28.316 1.00 92.31 319 ALA A O 1
ATOM 2551 N N . ASN A 1 320 ? 40.571 4.698 -28.941 1.00 89.50 320 ASN A N 1
ATOM 2552 C CA . ASN A 1 320 ? 40.121 4.275 -27.611 1.00 89.50 320 ASN A CA 1
ATOM 2553 C C . ASN A 1 320 ? 40.243 2.751 -27.433 1.00 89.50 320 ASN A C 1
ATOM 2555 O O 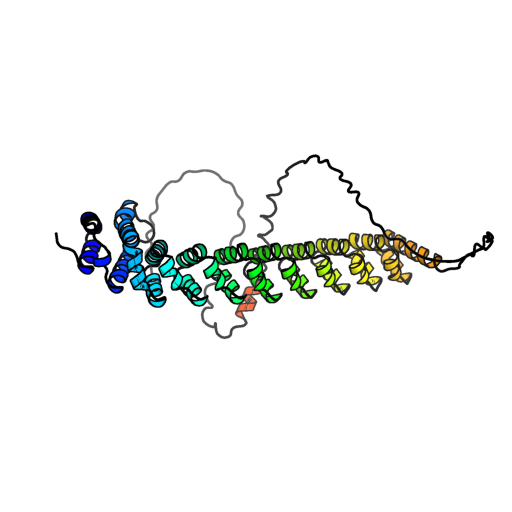. ASN A 1 320 ? 40.658 2.281 -26.378 1.00 89.50 320 ASN A O 1
ATOM 2559 N N . ASN A 1 321 ? 39.895 1.972 -28.465 1.00 93.19 321 ASN A N 1
ATOM 2560 C CA . ASN A 1 321 ? 39.781 0.519 -28.406 1.00 93.19 321 ASN A CA 1
ATOM 2561 C C . ASN A 1 321 ? 39.987 -0.144 -29.779 1.00 93.19 321 ASN A C 1
ATOM 2563 O O . ASN A 1 321 ? 39.044 -0.372 -30.546 1.00 93.19 321 ASN A O 1
ATOM 2567 N N . SER A 1 322 ? 41.238 -0.494 -30.081 1.00 92.19 322 SER A N 1
ATOM 2568 C CA . SER A 1 322 ? 41.629 -1.112 -31.355 1.00 92.19 322 SER A CA 1
ATOM 2569 C C . SER A 1 322 ? 40.935 -2.453 -31.613 1.00 92.19 322 SER A C 1
ATOM 2571 O O . SER A 1 322 ? 40.465 -2.701 -32.720 1.00 92.19 322 SER A O 1
ATOM 2573 N N . SER A 1 323 ? 40.778 -3.289 -30.583 1.00 93.94 323 SER A N 1
ATOM 2574 C CA . SER A 1 323 ? 40.115 -4.597 -30.693 1.00 93.94 323 SER A CA 1
ATOM 2575 C C . SER A 1 323 ? 38.641 -4.471 -31.094 1.00 93.94 323 SER A C 1
ATOM 2577 O O . SER A 1 323 ? 38.146 -5.209 -31.954 1.00 93.94 323 SER A O 1
ATOM 2579 N N . LEU A 1 324 ? 37.919 -3.515 -30.502 1.00 93.44 324 LEU A N 1
ATOM 2580 C CA . LEU A 1 324 ? 36.517 -3.283 -30.838 1.00 93.44 324 LEU A CA 1
ATOM 2581 C C . LEU A 1 324 ? 36.367 -2.657 -32.231 1.00 93.44 324 LEU A C 1
ATOM 2583 O O . LEU A 1 324 ? 35.497 -3.084 -32.996 1.00 93.44 324 LEU A O 1
ATOM 2587 N N . ALA A 1 325 ? 37.248 -1.720 -32.591 1.00 93.94 325 ALA A N 1
ATOM 2588 C CA . ALA A 1 325 ? 37.303 -1.149 -33.934 1.00 93.94 325 ALA A CA 1
ATOM 2589 C C . ALA A 1 325 ? 37.564 -2.222 -35.006 1.00 93.94 325 ALA A C 1
ATOM 2591 O O . ALA A 1 325 ? 36.876 -2.246 -36.028 1.00 93.94 325 ALA A O 1
ATOM 2592 N N . ASP A 1 326 ? 38.465 -3.173 -34.747 1.00 94.12 326 ASP A N 1
ATOM 2593 C CA . ASP A 1 326 ? 38.733 -4.303 -35.642 1.00 94.12 326 ASP A CA 1
ATOM 2594 C C . ASP A 1 326 ? 37.506 -5.203 -35.828 1.00 94.12 326 ASP A C 1
ATOM 2596 O O . ASP A 1 326 ? 37.203 -5.630 -36.949 1.00 94.12 326 ASP A O 1
ATOM 2600 N N . ARG A 1 327 ? 36.766 -5.489 -34.748 1.00 94.12 327 ARG A N 1
ATOM 2601 C CA . ARG A 1 327 ? 35.515 -6.270 -34.811 1.00 94.12 327 ARG A CA 1
ATOM 2602 C C . ARG A 1 327 ? 34.465 -5.570 -35.674 1.00 94.12 327 ARG A C 1
ATOM 2604 O O . ARG A 1 327 ? 33.846 -6.217 -36.520 1.00 94.12 327 ARG A O 1
ATOM 2611 N N . ILE A 1 328 ? 34.301 -4.260 -35.503 1.00 93.81 328 ILE A N 1
ATOM 2612 C CA . ILE A 1 328 ? 33.350 -3.457 -36.282 1.00 93.81 328 ILE A CA 1
ATOM 2613 C C . ILE A 1 328 ? 33.796 -3.347 -37.750 1.00 93.81 328 ILE A C 1
ATOM 2615 O O . ILE A 1 328 ? 32.980 -3.526 -38.655 1.00 93.81 328 ILE A O 1
ATOM 2619 N N . SER A 1 329 ? 35.091 -3.147 -38.015 1.00 93.06 329 SER A N 1
ATOM 2620 C CA . SER A 1 329 ? 35.660 -3.110 -39.371 1.00 93.06 329 SER A CA 1
ATOM 2621 C C . SER A 1 329 ? 35.441 -4.428 -40.124 1.00 93.06 329 SER A C 1
ATOM 2623 O O . SER A 1 329 ? 35.032 -4.427 -41.289 1.00 93.06 329 SER A O 1
ATOM 2625 N N . LYS A 1 330 ? 35.625 -5.575 -39.453 1.00 92.75 330 LYS A N 1
ATOM 2626 C CA . LYS A 1 330 ? 35.310 -6.900 -40.017 1.00 92.75 330 LYS A CA 1
ATOM 2627 C C . LYS A 1 330 ? 33.824 -7.028 -40.368 1.00 92.75 330 LYS A C 1
ATOM 2629 O O . LYS A 1 330 ? 33.516 -7.432 -41.487 1.00 92.75 330 LYS A O 1
ATOM 2634 N N . ALA A 1 331 ? 32.927 -6.620 -39.468 1.00 90.75 331 ALA A N 1
ATOM 2635 C CA . ALA A 1 331 ? 31.478 -6.642 -39.702 1.00 90.75 331 ALA A CA 1
ATOM 2636 C C . ALA A 1 331 ? 31.035 -5.719 -40.857 1.00 90.75 331 ALA A C 1
ATOM 2638 O O . ALA A 1 331 ? 30.104 -6.032 -41.601 1.00 90.75 331 ALA A O 1
ATOM 2639 N N . ARG A 1 332 ? 31.730 -4.593 -41.063 1.00 87.88 332 ARG A N 1
ATOM 2640 C CA . ARG A 1 332 ? 31.506 -3.694 -42.206 1.00 87.88 332 ARG A CA 1
ATOM 2641 C C . ARG A 1 332 ? 31.880 -4.362 -43.535 1.00 87.88 332 ARG A C 1
ATOM 2643 O O . ARG A 1 332 ? 31.141 -4.246 -44.512 1.00 87.88 332 ARG A O 1
ATOM 2650 N N . LYS A 1 333 ? 33.001 -5.092 -43.578 1.00 85.44 333 LYS A N 1
ATOM 2651 C CA . LYS A 1 333 ? 33.486 -5.782 -44.790 1.00 85.44 333 LYS A CA 1
ATOM 2652 C C . LYS A 1 333 ? 32.578 -6.937 -45.215 1.00 85.44 333 LYS A C 1
ATOM 2654 O O . LYS A 1 333 ? 32.312 -7.070 -46.405 1.00 85.44 333 LYS A O 1
ATOM 2659 N N . THR A 1 334 ? 32.059 -7.720 -44.267 1.00 77.94 334 THR A N 1
ATOM 2660 C CA . THR A 1 334 ? 31.162 -8.856 -44.556 1.00 77.94 334 THR A CA 1
ATOM 2661 C C . THR A 1 334 ? 29.842 -8.427 -45.201 1.00 77.94 334 THR A C 1
ATOM 2663 O O . THR A 1 334 ? 29.290 -9.164 -46.018 1.00 77.94 334 THR A O 1
ATOM 2666 N N . LYS A 1 335 ? 29.359 -7.214 -44.903 1.00 65.06 335 LYS A N 1
ATOM 2667 C CA . LYS A 1 335 ? 28.159 -6.646 -45.532 1.00 65.06 335 LYS A CA 1
ATOM 2668 C C . LYS A 1 335 ? 28.395 -6.228 -46.987 1.00 65.06 335 LYS A C 1
ATOM 2670 O O . LYS A 1 335 ? 27.572 -6.529 -47.846 1.00 65.06 335 LYS A O 1
ATOM 2675 N N . ASN A 1 336 ? 29.539 -5.609 -47.284 1.00 59.53 336 ASN A N 1
ATOM 2676 C CA . ASN A 1 336 ? 29.878 -5.156 -48.640 1.00 59.53 336 ASN A CA 1
ATOM 2677 C C . ASN A 1 336 ? 30.105 -6.313 -49.628 1.00 59.53 336 ASN A C 1
ATOM 2679 O O . ASN A 1 336 ? 29.988 -6.123 -50.833 1.00 59.53 336 ASN A O 1
ATOM 2683 N N . THR A 1 337 ? 30.397 -7.517 -49.131 1.00 58.28 337 THR A N 1
ATOM 2684 C CA . THR A 1 337 ? 30.537 -8.732 -49.950 1.00 58.28 337 THR A CA 1
ATOM 2685 C C . THR A 1 337 ? 29.222 -9.486 -50.183 1.00 58.28 337 THR A C 1
ATOM 2687 O O . THR A 1 337 ? 29.197 -10.412 -50.987 1.00 58.28 337 THR A O 1
ATOM 2690 N N . SER A 1 338 ? 28.131 -9.120 -49.497 1.00 51.62 338 SER A N 1
ATOM 2691 C CA . SER A 1 338 ? 26.839 -9.833 -49.547 1.00 51.62 338 SER A CA 1
ATOM 2692 C C . SER A 1 338 ? 25.846 -9.254 -50.578 1.00 51.62 338 SER A C 1
ATOM 2694 O O . SER A 1 338 ? 24.898 -9.928 -50.989 1.00 51.62 338 SER A O 1
ATOM 2696 N N . SER A 1 339 ? 26.106 -8.062 -51.124 1.00 40.91 339 SER A N 1
ATOM 2697 C CA . SER A 1 339 ? 25.305 -7.452 -52.195 1.00 40.91 339 SER A CA 1
ATOM 2698 C C . SER A 1 339 ? 25.807 -7.793 -53.622 1.00 40.91 339 SER A C 1
ATOM 2700 O O . SER A 1 339 ? 26.337 -6.927 -54.308 1.00 40.91 339 SER A O 1
ATOM 2702 N N . HIS A 1 340 ? 25.535 -9.041 -54.058 1.00 40.25 340 HIS A N 1
ATOM 2703 C CA . HIS A 1 340 ? 25.291 -9.545 -55.445 1.00 40.25 340 HIS A CA 1
ATOM 2704 C C . HIS A 1 340 ? 26.437 -9.806 -56.473 1.00 40.25 340 HIS A C 1
ATOM 2706 O O . HIS A 1 340 ? 27.468 -9.143 -56.408 1.00 40.25 340 HIS A O 1
ATOM 2712 N N . PRO A 1 341 ? 26.262 -10.750 -57.457 1.00 46.09 341 PRO A N 1
ATOM 2713 C CA . PRO A 1 341 ? 24.988 -11.300 -57.955 1.00 46.09 341 PRO A CA 1
ATOM 2714 C C . PRO A 1 341 ? 24.778 -12.828 -57.901 1.00 46.09 341 PRO A C 1
ATOM 2716 O O . PRO A 1 341 ? 25.697 -13.645 -57.929 1.00 46.09 341 PRO A O 1
ATOM 2719 N N . THR A 1 342 ? 23.487 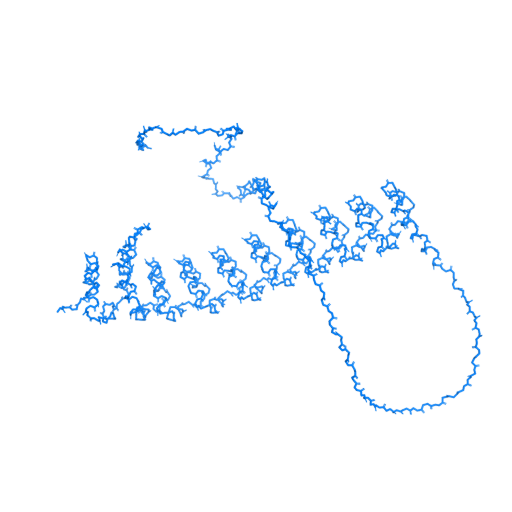-13.168 -57.902 1.00 46.94 342 THR A N 1
ATOM 2720 C CA . THR A 1 342 ? 22.823 -14.370 -58.423 1.00 46.94 342 THR A CA 1
ATOM 2721 C C . THR A 1 342 ? 23.695 -15.220 -59.349 1.00 46.94 342 THR A C 1
ATOM 2723 O O . THR A 1 342 ? 23.882 -14.895 -60.521 1.00 46.94 342 THR A O 1
ATOM 2726 N N . ARG A 1 343 ? 24.158 -16.374 -58.860 1.00 36.62 343 ARG A N 1
ATOM 2727 C CA . ARG A 1 343 ? 24.653 -17.443 -59.728 1.00 36.62 343 ARG A CA 1
ATOM 2728 C C . ARG A 1 343 ? 23.520 -18.433 -59.949 1.00 36.62 343 ARG A C 1
ATOM 2730 O O . ARG A 1 343 ? 23.233 -19.273 -59.102 1.00 36.62 343 ARG A O 1
ATOM 2737 N N . GLN A 1 344 ? 22.885 -18.302 -61.111 1.00 37.94 344 GLN A N 1
ATOM 2738 C CA . GLN A 1 344 ? 22.165 -19.389 -61.759 1.00 37.94 344 GLN A CA 1
ATOM 2739 C C . GLN A 1 344 ? 23.026 -20.661 -61.686 1.00 37.94 344 GLN A C 1
ATOM 2741 O O . GLN A 1 344 ? 24.076 -20.746 -62.322 1.00 37.94 344 GLN A O 1
ATOM 2746 N N . GLN A 1 345 ? 22.588 -21.659 -60.925 1.00 36.06 345 GLN A N 1
ATOM 2747 C CA . GLN A 1 345 ? 22.877 -23.045 -61.261 1.00 36.06 345 GLN A CA 1
ATOM 2748 C C . GLN A 1 345 ? 21.597 -23.640 -61.824 1.00 36.06 345 GLN A C 1
ATOM 2750 O O . GLN A 1 345 ? 20.764 -24.204 -61.121 1.00 36.06 345 GLN A O 1
ATOM 2755 N N . ALA A 1 346 ? 21.467 -23.484 -63.139 1.00 34.47 346 ALA A N 1
ATOM 2756 C CA . ALA A 1 346 ? 20.725 -24.418 -63.951 1.00 34.47 346 ALA A CA 1
ATOM 2757 C C . ALA A 1 346 ? 21.356 -25.807 -63.762 1.00 34.47 346 ALA A C 1
ATOM 2759 O O . ALA A 1 346 ? 22.447 -26.087 -64.260 1.00 34.47 346 ALA A O 1
ATOM 2760 N N . ARG A 1 347 ? 20.672 -26.681 -63.029 1.00 34.66 347 ARG A N 1
ATOM 2761 C CA . ARG A 1 347 ? 20.715 -28.114 -63.305 1.00 34.66 347 ARG A CA 1
ATOM 2762 C C . ARG A 1 347 ? 19.304 -28.559 -63.621 1.00 34.66 347 ARG A C 1
ATOM 2764 O O . ARG A 1 347 ? 18.492 -28.828 -62.746 1.00 34.66 347 ARG A O 1
ATOM 2771 N N . SER A 1 348 ? 19.061 -28.567 -64.921 1.00 31.59 348 SER A N 1
ATOM 2772 C CA . SER A 1 348 ? 18.043 -29.322 -65.620 1.00 31.59 348 SER A CA 1
ATOM 2773 C C . SER A 1 348 ? 17.956 -30.736 -65.047 1.00 31.59 348 SER A C 1
ATOM 2775 O O . SER A 1 348 ? 18.911 -31.500 -65.156 1.00 31.59 348 SER A O 1
ATOM 2777 N N . TYR A 1 349 ? 16.813 -31.087 -64.470 1.00 32.56 349 TYR A N 1
ATOM 2778 C CA . TYR A 1 349 ? 16.333 -32.460 -64.490 1.00 32.56 349 TYR A CA 1
ATOM 2779 C C . TYR A 1 349 ? 14.876 -32.447 -64.925 1.00 32.56 349 TYR A C 1
ATOM 2781 O O . TYR A 1 349 ? 14.036 -31.719 -64.400 1.00 32.56 349 TYR A O 1
ATOM 2789 N N . SER A 1 350 ? 14.661 -33.198 -65.992 1.00 30.91 350 SER A N 1
ATOM 2790 C CA . SER A 1 350 ? 13.472 -33.278 -66.812 1.00 30.91 350 SER A CA 1
ATOM 2791 C C . SER A 1 350 ? 12.246 -33.745 -66.033 1.00 30.91 350 SER A C 1
ATOM 2793 O O . SER A 1 350 ? 12.297 -34.715 -65.280 1.00 30.91 350 SER A O 1
ATOM 2795 N N . ARG A 1 351 ? 11.122 -33.083 -66.304 1.00 31.06 351 ARG A N 1
ATOM 2796 C CA . ARG A 1 351 ? 9.770 -33.614 -66.110 1.00 31.06 351 ARG A CA 1
ATOM 2797 C C . ARG A 1 351 ? 9.510 -34.698 -67.168 1.00 31.06 351 ARG A C 1
ATOM 2799 O O . ARG A 1 351 ? 10.033 -34.589 -68.279 1.00 31.06 351 ARG A O 1
ATOM 2806 N N . PRO A 1 352 ? 8.642 -35.671 -66.877 1.00 34.69 352 PRO A N 1
ATOM 2807 C CA . PRO A 1 352 ? 7.522 -35.881 -67.788 1.00 34.69 352 PRO A CA 1
ATOM 2808 C C . PRO A 1 352 ? 6.196 -35.660 -67.071 1.00 34.69 352 PRO A C 1
ATOM 2810 O O . PRO A 1 352 ? 5.991 -36.086 -65.935 1.00 34.69 352 PRO A O 1
ATOM 2813 N N . ASP A 1 353 ? 5.306 -34.966 -67.766 1.00 31.59 353 ASP A N 1
ATOM 2814 C CA . ASP A 1 353 ? 3.899 -34.840 -67.426 1.00 31.59 353 ASP A CA 1
ATOM 2815 C C . ASP A 1 353 ? 3.227 -36.217 -67.383 1.00 31.59 353 ASP A C 1
ATOM 2817 O O . ASP A 1 353 ? 3.540 -37.081 -68.202 1.00 31.59 353 ASP A O 1
ATOM 2821 N N . THR A 1 354 ? 2.243 -36.402 -66.498 1.00 31.95 354 THR A N 1
ATOM 2822 C CA . THR A 1 354 ? 0.844 -36.603 -66.920 1.00 31.95 354 THR A CA 1
ATOM 2823 C C . THR A 1 354 ? -0.136 -36.805 -65.752 1.00 31.95 354 THR A C 1
ATOM 2825 O O . THR A 1 354 ? 0.165 -37.456 -64.761 1.00 31.95 354 THR A O 1
ATOM 2828 N N . TYR A 1 355 ? -1.348 -36.282 -65.979 1.00 29.31 355 TYR A N 1
ATOM 2829 C CA . TYR A 1 355 ? -2.652 -36.616 -65.387 1.00 29.31 355 TYR A CA 1
ATOM 2830 C C . TYR A 1 355 ? -3.073 -36.070 -63.999 1.00 29.31 355 TYR A C 1
ATOM 2832 O O . TYR A 1 355 ? -2.642 -36.500 -62.937 1.00 29.31 355 TYR A O 1
ATOM 2840 N N . SER A 1 356 ? -4.049 -35.157 -64.077 1.00 32.00 356 SER A N 1
ATOM 2841 C CA . SER A 1 356 ? -5.123 -34.840 -63.115 1.00 32.00 356 SER A CA 1
ATOM 2842 C C . SER A 1 356 ? -6.401 -35.550 -63.639 1.00 32.00 356 SER A C 1
ATOM 2844 O O . SER A 1 356 ? -6.459 -35.709 -64.865 1.00 32.00 356 SER A O 1
ATOM 2846 N N . PRO A 1 357 ? -7.410 -35.987 -62.838 1.00 46.22 357 PRO A N 1
ATOM 2847 C CA . PRO A 1 357 ? -8.236 -35.097 -62.004 1.00 46.22 357 PRO A CA 1
ATOM 2848 C C . PRO A 1 357 ? -8.736 -35.635 -60.630 1.00 46.22 357 PRO A C 1
ATOM 2850 O O . PRO A 1 357 ? -8.964 -36.822 -60.454 1.00 46.22 357 PRO A O 1
ATOM 2853 N N . ASN A 1 358 ? -8.905 -34.690 -59.686 1.00 30.50 358 ASN A N 1
ATOM 2854 C CA . ASN A 1 358 ? -9.977 -34.433 -58.679 1.00 30.50 358 ASN A CA 1
ATOM 2855 C C . ASN A 1 358 ? -11.107 -35.478 -58.402 1.00 30.50 358 ASN A C 1
ATOM 2857 O O . ASN A 1 358 ? -11.429 -36.243 -59.305 1.00 30.50 358 ASN A O 1
ATOM 2861 N N . PRO A 1 359 ? -11.962 -35.331 -57.347 1.00 50.09 359 PRO A N 1
ATOM 2862 C CA . PRO A 1 359 ? -11.830 -34.766 -55.983 1.00 50.09 359 PRO A CA 1
ATOM 2863 C C . PRO A 1 359 ? -12.392 -35.699 -54.859 1.00 50.09 359 PRO A C 1
ATOM 2865 O O . PRO A 1 359 ? -13.033 -36.709 -55.122 1.00 50.09 359 PRO A O 1
ATOM 2868 N N . ALA A 1 360 ? -12.298 -35.212 -53.612 1.00 28.69 360 ALA A N 1
ATOM 2869 C CA . ALA A 1 360 ? -13.273 -35.368 -52.515 1.00 28.69 360 ALA A CA 1
ATOM 2870 C C . ALA A 1 360 ? -13.091 -36.478 -51.450 1.00 28.69 360 ALA A C 1
ATOM 2872 O O . ALA A 1 360 ? -12.927 -37.656 -51.737 1.00 28.69 360 ALA A O 1
ATOM 2873 N N . SER A 1 361 ? -13.306 -36.023 -50.204 1.00 29.39 361 SER A N 1
ATOM 2874 C CA . SER A 1 361 ? -13.874 -36.753 -49.058 1.00 29.39 361 SER A CA 1
ATOM 2875 C C . SER A 1 361 ? -12.962 -37.698 -48.270 1.00 29.39 361 SER A C 1
ATOM 2877 O O . SER A 1 361 ? -12.712 -38.818 -48.688 1.00 29.39 361 SER A O 1
ATOM 2879 N N . ALA A 1 362 ? -12.605 -37.309 -47.042 1.00 31.86 362 ALA A N 1
ATOM 2880 C CA . ALA A 1 362 ? -13.154 -37.936 -45.830 1.00 31.86 362 ALA A CA 1
ATOM 2881 C C . ALA A 1 362 ? -12.474 -37.385 -44.567 1.00 31.86 362 ALA A C 1
ATOM 2883 O O . ALA A 1 362 ? -11.253 -37.359 -44.438 1.00 31.86 362 ALA A O 1
ATOM 2884 N N . ALA A 1 363 ? -13.314 -36.949 -43.634 1.00 29.91 363 ALA A N 1
ATOM 2885 C CA . ALA A 1 363 ? -12.976 -36.693 -42.247 1.00 29.91 363 ALA A CA 1
ATOM 2886 C C . ALA A 1 363 ? -12.750 -38.010 -41.480 1.00 29.91 363 ALA A C 1
ATOM 2888 O O . ALA A 1 363 ? -13.388 -39.006 -41.801 1.00 29.91 363 ALA A O 1
ATOM 2889 N N . HIS A 1 364 ? -11.881 -37.965 -40.463 1.00 31.73 364 HIS A N 1
ATOM 2890 C CA . HIS A 1 364 ? -11.910 -38.658 -39.155 1.00 31.73 364 HIS A CA 1
ATOM 2891 C C . HIS A 1 364 ? -10.476 -38.600 -38.587 1.00 31.73 364 HIS A C 1
ATOM 2893 O O . HIS A 1 364 ? -9.535 -39.043 -39.228 1.00 31.73 364 HIS A O 1
ATOM 2899 N N . SER A 1 365 ? -10.210 -37.805 -37.543 1.00 28.36 365 SER A N 1
ATOM 2900 C CA . SER A 1 365 ? -10.347 -38.174 -36.122 1.00 28.36 365 SER A CA 1
ATOM 2901 C C . SER A 1 365 ? -9.596 -39.464 -35.780 1.00 28.36 365 SER A C 1
ATOM 2903 O O . SER A 1 365 ? -9.996 -40.514 -36.258 1.00 28.36 365 SER A O 1
ATOM 2905 N N . PHE A 1 366 ? -8.534 -39.376 -34.967 1.00 30.38 366 PHE A N 1
ATOM 2906 C CA . PHE A 1 366 ? -8.415 -40.092 -33.687 1.00 30.38 366 PHE A CA 1
ATOM 2907 C C . PHE A 1 366 ? -7.129 -39.695 -32.925 1.00 30.38 366 PHE A C 1
ATOM 2909 O O . PHE A 1 366 ? -6.042 -39.650 -33.489 1.00 30.38 366 PHE A O 1
ATOM 2916 N N . HIS A 1 367 ? -7.355 -39.383 -31.646 1.00 28.55 367 HIS A N 1
ATOM 2917 C CA . HIS A 1 367 ? -6.560 -39.513 -30.416 1.00 28.55 367 HIS A CA 1
ATOM 2918 C C . HIS A 1 367 ? -5.024 -39.426 -30.339 1.00 28.55 367 HIS A C 1
ATOM 2920 O O . HIS A 1 367 ? -4.283 -40.143 -30.998 1.00 28.55 367 HIS A O 1
ATOM 2926 N N . ASP A 1 368 ? -4.640 -38.635 -29.326 1.00 26.81 368 ASP A N 1
ATOM 2927 C CA . ASP A 1 368 ? -3.698 -38.899 -28.229 1.00 26.81 368 ASP A CA 1
ATOM 2928 C C . ASP A 1 368 ? -2.339 -39.521 -28.529 1.00 26.81 368 ASP A C 1
ATOM 2930 O O . ASP A 1 368 ? -2.224 -40.692 -28.870 1.00 26.81 368 ASP A O 1
ATOM 2934 N N . GLN A 1 369 ? -1.303 -38.790 -28.111 1.00 30.62 369 GLN A N 1
ATOM 2935 C CA . GLN A 1 369 ? -0.303 -39.369 -27.220 1.00 30.62 369 GLN A CA 1
ATOM 2936 C C . GLN A 1 369 ? 0.335 -38.288 -26.345 1.00 30.62 369 GLN A C 1
ATOM 2938 O O . GLN A 1 369 ? 1.102 -37.436 -26.792 1.00 30.62 369 GLN A O 1
ATOM 2943 N N . ALA A 1 370 ? -0.018 -38.353 -25.063 1.00 26.83 370 ALA A N 1
ATOM 2944 C CA . ALA A 1 370 ? 0.742 -37.786 -23.970 1.00 26.83 370 ALA A CA 1
ATOM 2945 C C . ALA A 1 370 ? 2.084 -38.525 -23.847 1.00 26.83 370 ALA A C 1
ATOM 2947 O O . ALA A 1 370 ? 2.115 -39.753 -23.839 1.00 26.83 370 ALA A O 1
ATOM 2948 N N . TYR A 1 371 ? 3.174 -37.778 -23.678 1.00 31.14 371 TYR A N 1
ATOM 2949 C CA . TYR A 1 371 ? 4.422 -38.305 -23.136 1.00 31.14 371 TYR A CA 1
ATOM 2950 C C . TYR A 1 371 ? 4.777 -37.544 -21.860 1.00 31.14 371 TYR A C 1
ATOM 2952 O O . TYR A 1 371 ? 5.255 -36.412 -21.875 1.00 31.14 371 TYR A O 1
ATOM 2960 N N . THR A 1 372 ? 4.516 -38.209 -20.741 1.00 28.00 372 THR A N 1
ATOM 2961 C CA . THR A 1 372 ? 5.163 -38.011 -19.445 1.00 28.00 372 THR A CA 1
ATOM 2962 C C . THR A 1 372 ? 6.648 -38.362 -19.533 1.00 28.00 372 THR A C 1
ATOM 2964 O O . THR A 1 372 ? 6.991 -39.440 -20.011 1.00 28.00 372 THR A O 1
ATOM 2967 N N . TYR A 1 373 ? 7.509 -37.511 -18.972 1.00 27.02 373 TYR A N 1
ATOM 2968 C CA . TYR A 1 373 ? 8.815 -37.918 -18.453 1.00 27.02 373 TYR A CA 1
ATOM 2969 C C . TYR A 1 373 ? 9.052 -37.259 -17.091 1.00 27.02 373 TYR A C 1
ATOM 2971 O O . TYR A 1 373 ? 8.899 -36.051 -16.918 1.00 27.02 373 TYR A O 1
ATOM 2979 N N . SER A 1 374 ? 9.377 -38.105 -16.120 1.00 27.00 374 SER A N 1
ATOM 2980 C CA . SER A 1 374 ? 9.580 -37.828 -14.700 1.00 27.00 374 SER A CA 1
ATOM 2981 C C . SER A 1 374 ? 11.058 -37.939 -14.309 1.00 27.00 374 SER A C 1
ATOM 2983 O O . SER A 1 374 ? 11.762 -38.775 -14.872 1.00 27.00 374 SER A O 1
ATOM 2985 N N . HIS A 1 375 ? 11.425 -37.224 -13.233 1.00 26.67 375 HIS A N 1
ATOM 2986 C CA . HIS A 1 375 ? 12.659 -37.316 -12.422 1.00 26.67 375 HIS A CA 1
ATOM 2987 C C . HIS A 1 375 ? 13.953 -36.808 -13.106 1.00 26.67 375 HIS A C 1
ATOM 2989 O O . HIS A 1 375 ? 14.160 -37.015 -14.288 1.00 26.67 375 HIS A O 1
ATOM 2995 N N . ALA A 1 376 ? 14.874 -36.084 -12.459 1.00 26.17 376 ALA A N 1
ATOM 2996 C CA . ALA A 1 376 ? 15.341 -36.159 -11.074 1.00 26.17 376 ALA A CA 1
ATOM 2997 C C . ALA A 1 376 ? 16.012 -34.842 -10.590 1.00 26.17 376 ALA A C 1
ATOM 2999 O O . ALA A 1 376 ? 16.577 -34.093 -11.383 1.00 26.17 376 ALA A O 1
ATOM 3000 N N . SER A 1 377 ? 15.985 -34.605 -9.271 1.00 28.36 377 SER A N 1
ATOM 3001 C CA . SER A 1 377 ? 16.869 -33.674 -8.531 1.00 28.36 377 SER A CA 1
ATOM 3002 C C . SER A 1 377 ? 18.281 -34.280 -8.388 1.00 28.36 377 SER A C 1
ATOM 3004 O O . SER A 1 377 ? 18.387 -35.509 -8.445 1.00 28.36 377 SER A O 1
ATOM 3006 N N . PRO A 1 378 ? 19.355 -33.486 -8.169 1.00 35.12 378 PRO A N 1
ATOM 3007 C CA . PRO A 1 378 ? 19.901 -33.462 -6.801 1.00 35.12 378 PRO A CA 1
ATOM 3008 C C . PRO A 1 378 ? 20.621 -32.166 -6.336 1.00 35.12 378 PRO A C 1
ATOM 3010 O O . PRO A 1 378 ? 21.286 -31.467 -7.093 1.00 35.12 378 PRO A O 1
ATOM 3013 N N . THR A 1 379 ? 20.568 -31.987 -5.008 1.00 28.94 379 THR A N 1
ATOM 3014 C CA . THR A 1 379 ? 21.596 -31.464 -4.071 1.00 28.94 379 THR A CA 1
ATOM 3015 C C . THR A 1 379 ? 22.036 -29.989 -4.073 1.00 28.94 379 THR A C 1
ATOM 3017 O O . THR A 1 379 ? 22.576 -29.453 -5.032 1.00 28.94 379 THR A O 1
ATOM 3020 N N . ALA A 1 380 ? 21.888 -29.396 -2.879 1.00 28.41 380 ALA A N 1
ATOM 3021 C CA . ALA A 1 380 ? 22.470 -28.142 -2.394 1.00 28.41 380 ALA A CA 1
ATOM 3022 C C . ALA A 1 380 ? 24.013 -28.163 -2.341 1.00 28.41 380 ALA A C 1
ATOM 3024 O O . ALA A 1 380 ? 24.612 -29.240 -2.309 1.00 28.41 380 ALA A O 1
ATOM 3025 N N . PRO A 1 381 ? 24.652 -26.984 -2.192 1.00 32.56 381 PRO A N 1
ATOM 3026 C CA . PRO A 1 381 ? 25.291 -26.743 -0.892 1.00 32.56 381 PRO A CA 1
ATOM 3027 C C . PRO A 1 381 ? 25.264 -25.288 -0.368 1.00 32.56 381 PRO A C 1
ATOM 3029 O O . PRO A 1 381 ? 25.109 -24.321 -1.104 1.00 32.56 381 PRO A O 1
ATOM 3032 N N . ALA A 1 382 ? 25.521 -25.214 0.943 1.00 26.12 382 ALA A N 1
ATOM 3033 C CA . ALA A 1 382 ? 26.218 -24.172 1.707 1.00 26.12 382 ALA A CA 1
ATOM 3034 C C . ALA A 1 382 ? 25.584 -22.775 1.891 1.00 26.12 382 ALA A C 1
ATOM 3036 O O . ALA A 1 382 ? 25.655 -21.883 1.053 1.00 26.12 382 ALA A O 1
ATOM 3037 N N . ARG A 1 383 ? 25.095 -22.574 3.124 1.00 28.53 383 ARG A N 1
ATOM 3038 C CA . ARG A 1 383 ? 24.953 -21.283 3.808 1.00 28.53 383 ARG A CA 1
ATOM 3039 C C . ARG A 1 383 ? 26.313 -20.584 3.932 1.00 28.53 383 ARG A C 1
ATOM 3041 O O . ARG A 1 383 ? 27.237 -21.168 4.493 1.00 28.53 383 ARG A O 1
ATOM 3048 N N . THR A 1 384 ? 26.376 -19.306 3.575 1.00 27.48 384 THR A N 1
ATOM 3049 C CA . THR A 1 384 ? 27.392 -18.363 4.066 1.00 27.48 384 THR A CA 1
ATOM 3050 C C . THR A 1 384 ? 26.736 -17.039 4.454 1.00 27.48 384 THR A C 1
ATOM 3052 O O . THR A 1 384 ? 25.918 -16.476 3.732 1.00 27.48 384 THR A O 1
ATOM 3055 N N . ASN A 1 385 ? 27.073 -16.591 5.663 1.00 28.98 385 ASN A N 1
ATOM 3056 C CA . ASN A 1 385 ? 26.571 -15.394 6.324 1.00 28.98 385 ASN A CA 1
ATOM 3057 C C . ASN A 1 385 ? 27.084 -14.119 5.634 1.00 28.98 385 ASN A C 1
ATOM 3059 O O . ASN A 1 385 ? 28.277 -13.838 5.685 1.00 28.98 385 ASN A O 1
ATOM 3063 N N . TYR A 1 386 ? 26.178 -13.304 5.092 1.00 26.55 386 TYR A N 1
ATOM 3064 C CA . TYR A 1 386 ? 26.420 -11.894 4.756 1.00 26.55 386 TYR A CA 1
ATOM 3065 C C . TYR A 1 386 ? 25.426 -11.021 5.528 1.00 26.55 386 TYR A C 1
ATOM 3067 O O . TYR A 1 386 ? 24.528 -10.400 4.974 1.00 26.55 386 TYR A O 1
ATOM 3075 N N . SER A 1 387 ? 25.570 -11.016 6.851 1.00 31.05 387 SER A N 1
ATOM 3076 C CA . SER A 1 387 ? 24.811 -10.160 7.766 1.00 31.05 387 SER A CA 1
ATOM 3077 C C . SER A 1 387 ? 25.787 -9.479 8.718 1.00 31.05 387 SER A C 1
ATOM 3079 O O . SER A 1 387 ? 25.785 -9.792 9.902 1.00 31.05 387 SER A O 1
ATOM 3081 N N . PHE A 1 388 ? 26.672 -8.612 8.204 1.00 30.61 388 PHE A N 1
ATOM 3082 C CA . PHE A 1 388 ? 27.414 -7.674 9.069 1.00 30.61 388 PHE A CA 1
ATOM 3083 C C . PHE A 1 388 ? 28.051 -6.443 8.381 1.00 30.61 388 PHE A C 1
ATOM 3085 O O . PHE A 1 388 ? 28.624 -5.613 9.073 1.00 30.61 388 PHE A O 1
ATOM 3092 N N . TYR A 1 389 ? 27.938 -6.250 7.057 1.00 28.42 389 TYR A N 1
ATOM 3093 C CA . TYR A 1 389 ? 28.604 -5.116 6.375 1.00 28.42 389 TYR A CA 1
ATOM 3094 C C . TYR A 1 389 ? 27.686 -3.991 5.866 1.00 28.42 389 TYR A C 1
ATOM 3096 O O . TYR A 1 389 ? 28.186 -2.979 5.385 1.00 28.42 389 TYR A O 1
ATOM 3104 N N . LEU A 1 390 ? 26.361 -4.095 6.033 1.00 32.41 390 LEU A N 1
ATOM 3105 C CA . LEU A 1 390 ? 25.414 -3.061 5.577 1.00 32.41 390 LEU A CA 1
ATOM 3106 C C . LEU A 1 390 ? 24.995 -2.035 6.645 1.00 32.41 390 LEU A C 1
ATOM 3108 O O . LEU A 1 390 ? 24.273 -1.098 6.326 1.00 32.41 390 LEU A O 1
ATOM 3112 N N . GLN A 1 391 ? 25.471 -2.152 7.889 1.00 32.56 391 GLN A N 1
ATOM 3113 C CA . GLN A 1 391 ? 25.063 -1.255 8.983 1.00 32.56 391 GLN A CA 1
ATOM 3114 C C . GLN A 1 391 ? 26.039 -0.109 9.291 1.00 32.56 391 GLN A C 1
ATOM 3116 O O . GLN A 1 391 ? 25.705 0.758 10.090 1.00 32.56 391 GLN A O 1
ATOM 3121 N N . VAL A 1 392 ? 27.210 -0.047 8.643 1.00 33.72 392 VAL A N 1
ATOM 3122 C CA . VAL A 1 392 ? 28.224 0.988 8.944 1.00 33.72 392 VAL A CA 1
ATOM 3123 C C . VAL A 1 392 ? 28.349 2.055 7.843 1.00 33.72 392 VAL A C 1
ATOM 3125 O O . VAL A 1 392 ? 28.773 3.168 8.129 1.00 33.72 392 VAL A O 1
ATOM 3128 N N . PHE A 1 393 ? 27.888 1.800 6.612 1.00 30.02 393 PHE A N 1
ATOM 3129 C CA . PHE A 1 393 ? 27.973 2.791 5.521 1.00 30.02 393 PHE A CA 1
ATOM 3130 C C . PHE A 1 393 ? 26.716 3.657 5.320 1.00 30.02 393 PHE A C 1
ATOM 3132 O O . PHE A 1 393 ? 26.817 4.743 4.756 1.00 30.02 393 PHE A O 1
ATOM 3139 N N . GLY A 1 394 ? 25.551 3.249 5.838 1.00 32.19 394 GLY A N 1
ATOM 3140 C CA . GLY A 1 394 ? 24.310 4.040 5.748 1.00 32.19 394 GLY A CA 1
ATOM 3141 C C . GLY A 1 394 ? 24.245 5.250 6.693 1.00 32.19 394 GLY A C 1
ATOM 3142 O O . GLY A 1 394 ? 23.397 6.118 6.519 1.00 32.19 394 GLY A O 1
ATOM 3143 N N . GLY A 1 395 ? 25.144 5.333 7.681 1.00 31.78 395 GLY A N 1
ATOM 3144 C CA . GLY A 1 395 ? 25.116 6.371 8.719 1.00 31.78 395 GLY A CA 1
ATOM 3145 C C . GLY A 1 395 ? 25.845 7.675 8.379 1.00 31.78 395 GLY A C 1
ATOM 3146 O O . GLY A 1 395 ? 25.644 8.660 9.080 1.00 31.78 395 GLY A O 1
ATOM 3147 N N . LEU A 1 396 ? 26.675 7.717 7.327 1.00 31.03 396 LEU A N 1
ATOM 3148 C CA . LEU A 1 396 ? 27.547 8.876 7.065 1.00 31.03 396 LEU A CA 1
ATOM 3149 C C . LEU A 1 396 ? 27.080 9.812 5.935 1.00 31.03 396 LEU A C 1
ATOM 3151 O O . LEU A 1 396 ? 27.611 10.909 5.816 1.00 31.03 396 LEU A O 1
ATOM 3155 N N . MET A 1 397 ? 26.081 9.422 5.134 1.00 36.72 397 MET A N 1
ATOM 3156 C CA . MET A 1 397 ? 25.540 10.263 4.047 1.00 36.72 397 MET A CA 1
ATOM 3157 C C . MET A 1 397 ? 24.200 10.936 4.393 1.00 36.72 397 MET A C 1
ATOM 3159 O O . MET A 1 397 ? 23.747 11.817 3.666 1.00 36.72 397 MET A O 1
ATOM 3163 N N . ALA A 1 398 ? 23.585 10.588 5.528 1.00 38.81 398 ALA A N 1
ATOM 3164 C CA . ALA A 1 398 ? 22.319 11.178 5.970 1.00 38.81 398 ALA A CA 1
ATOM 3165 C C . ALA A 1 398 ? 22.476 12.567 6.625 1.00 38.81 398 ALA A C 1
ATOM 3167 O O . ALA A 1 398 ? 21.506 13.311 6.733 1.00 38.81 398 ALA A O 1
ATOM 3168 N N . THR A 1 399 ? 23.684 12.965 7.032 1.00 39.28 399 THR A N 1
ATOM 3169 C CA . THR A 1 399 ? 23.922 14.242 7.731 1.00 39.28 399 THR A CA 1
ATOM 3170 C C . THR A 1 399 ? 24.230 15.419 6.802 1.00 39.28 399 THR A C 1
ATOM 3172 O O . THR A 1 399 ? 24.061 16.563 7.213 1.00 39.28 399 THR A O 1
ATOM 3175 N N . ALA A 1 400 ? 24.598 15.181 5.538 1.00 34.69 400 ALA A N 1
ATOM 3176 C CA . ALA A 1 400 ? 24.864 16.254 4.571 1.00 34.69 400 ALA A CA 1
ATOM 3177 C C . ALA A 1 400 ? 23.619 16.683 3.761 1.00 34.69 400 ALA A C 1
ATOM 3179 O O . ALA A 1 400 ? 23.537 17.827 3.323 1.00 34.69 400 ALA A O 1
ATOM 3180 N N . GLY A 1 401 ? 22.624 15.800 3.597 1.00 33.88 401 GLY A N 1
ATOM 3181 C CA . GLY A 1 401 ? 21.408 16.079 2.812 1.00 33.88 401 GLY A CA 1
ATOM 3182 C C . GLY A 1 401 ? 20.299 16.832 3.559 1.00 33.88 401 GLY A C 1
ATOM 3183 O O . GLY A 1 401 ? 19.475 17.495 2.935 1.00 33.88 401 GLY A O 1
ATOM 3184 N N . VAL A 1 402 ? 20.285 16.788 4.895 1.00 37.91 402 VAL A N 1
ATOM 3185 C CA . VAL A 1 402 ? 19.216 17.404 5.710 1.00 37.91 402 VAL A CA 1
ATOM 3186 C C . VAL A 1 402 ? 19.430 18.916 5.901 1.00 37.91 402 VAL A C 1
ATOM 3188 O O . VAL A 1 402 ? 18.467 19.665 6.058 1.00 37.91 402 VAL A O 1
ATOM 3191 N N . GLY A 1 403 ? 20.672 19.404 5.788 1.00 33.09 403 GLY A N 1
ATOM 3192 C CA . GLY A 1 403 ? 21.003 20.826 5.961 1.00 33.09 403 GLY A CA 1
ATOM 3193 C C . GLY A 1 403 ? 20.498 21.754 4.845 1.00 33.09 403 GLY A C 1
ATOM 3194 O O . GLY A 1 403 ? 20.228 22.924 5.104 1.00 33.09 403 GLY A O 1
ATOM 3195 N N . LEU A 1 404 ? 20.314 21.248 3.620 1.00 36.72 404 LEU A N 1
ATOM 3196 C CA . LEU A 1 404 ? 19.877 22.063 2.473 1.00 36.72 404 LEU A CA 1
ATOM 3197 C C . LEU A 1 404 ? 18.351 22.139 2.309 1.00 36.72 404 LEU A C 1
ATOM 3199 O O . LEU A 1 404 ? 17.852 23.069 1.681 1.00 36.72 404 LEU A O 1
ATOM 3203 N N . ILE A 1 405 ? 17.598 21.221 2.919 1.00 42.44 405 ILE A N 1
ATOM 3204 C CA . ILE A 1 405 ? 16.129 21.195 2.824 1.00 42.44 405 ILE A CA 1
ATOM 3205 C C . ILE A 1 405 ? 15.491 22.121 3.875 1.00 42.44 405 ILE A C 1
ATOM 3207 O O . ILE A 1 405 ? 14.485 22.771 3.597 1.00 42.44 405 ILE A O 1
ATOM 3211 N N . ILE A 1 406 ? 16.120 22.288 5.044 1.00 39.47 406 ILE A N 1
ATOM 3212 C CA . ILE A 1 406 ? 15.619 23.187 6.100 1.00 39.47 406 ILE A CA 1
ATOM 3213 C C . ILE A 1 406 ? 15.798 24.669 5.713 1.00 39.47 406 ILE A C 1
ATOM 3215 O O . ILE A 1 406 ? 14.918 25.484 5.985 1.00 39.47 406 ILE A O 1
ATOM 3219 N N . ALA A 1 407 ? 16.865 25.022 4.986 1.00 37.47 407 ALA A N 1
ATOM 3220 C CA . ALA A 1 407 ? 17.074 26.388 4.493 1.00 37.47 407 ALA A CA 1
ATOM 3221 C C . ALA A 1 407 ? 16.068 26.802 3.396 1.00 37.47 407 ALA A C 1
ATOM 3223 O O . ALA A 1 407 ? 15.719 27.977 3.293 1.00 37.47 407 ALA A O 1
ATOM 3224 N N . GLY A 1 408 ? 15.561 25.845 2.607 1.00 38.31 408 GLY A N 1
ATOM 3225 C CA . GLY A 1 408 ? 14.562 26.101 1.562 1.00 38.31 408 GLY A CA 1
ATOM 3226 C C . GLY A 1 408 ? 13.136 26.301 2.087 1.00 38.31 408 GLY A C 1
ATOM 3227 O O . GLY A 1 408 ? 12.359 27.034 1.481 1.00 38.31 408 GLY A O 1
ATOM 3228 N N . ILE A 1 409 ? 12.796 25.703 3.233 1.00 43.97 409 ILE A N 1
ATOM 3229 C CA . ILE A 1 409 ? 11.448 25.785 3.826 1.00 43.97 409 ILE A CA 1
ATOM 3230 C C . ILE A 1 409 ? 11.254 27.084 4.632 1.00 43.97 409 ILE A C 1
ATOM 3232 O O . ILE A 1 409 ? 10.142 27.602 4.706 1.00 43.97 409 ILE A O 1
ATOM 3236 N N . ILE A 1 410 ? 12.331 27.675 5.163 1.00 42.12 410 ILE A N 1
ATOM 3237 C CA . ILE A 1 410 ? 12.269 28.910 5.969 1.00 42.12 410 ILE A CA 1
ATOM 3238 C C . ILE A 1 410 ? 12.089 30.180 5.104 1.00 42.12 410 ILE A C 1
ATOM 3240 O O . ILE A 1 410 ? 11.622 31.199 5.602 1.00 42.12 410 ILE A O 1
ATOM 3244 N N . LEU A 1 411 ? 12.370 30.133 3.795 1.00 40.75 411 LEU A N 1
ATOM 3245 C CA . LEU A 1 411 ? 12.294 31.305 2.902 1.00 40.75 411 LEU A CA 1
ATOM 3246 C C . LEU A 1 411 ? 10.960 31.475 2.142 1.00 40.75 411 LEU A C 1
ATOM 3248 O O . LEU A 1 411 ? 10.829 32.420 1.368 1.00 40.75 411 LEU A O 1
ATOM 3252 N N . ALA A 1 412 ? 9.963 30.608 2.357 1.00 40.94 412 ALA A N 1
ATOM 3253 C CA . ALA A 1 412 ? 8.720 30.593 1.567 1.00 40.94 412 ALA A CA 1
ATOM 3254 C C . ALA A 1 412 ? 7.431 30.946 2.345 1.00 40.94 412 ALA A C 1
ATOM 3256 O O . ALA A 1 412 ? 6.334 30.761 1.820 1.00 40.94 412 ALA A O 1
ATOM 3257 N N . GLN A 1 413 ? 7.524 31.442 3.584 1.00 41.34 413 GLN A N 1
ATOM 3258 C CA . GLN A 1 413 ? 6.357 31.737 4.431 1.00 41.34 413 GLN A CA 1
ATOM 3259 C C . GLN A 1 413 ? 6.508 33.126 5.091 1.00 41.34 413 GLN A C 1
ATOM 3261 O O . GLN A 1 413 ? 7.345 33.277 5.979 1.00 41.34 413 GLN A O 1
ATOM 3266 N N . PRO A 1 414 ? 5.722 34.151 4.708 1.00 36.03 414 PRO A N 1
ATOM 3267 C CA . PRO A 1 414 ? 5.841 35.500 5.275 1.00 36.03 414 PRO A CA 1
ATOM 3268 C C . PRO A 1 414 ? 5.242 35.672 6.687 1.00 36.03 414 PRO A C 1
ATOM 3270 O O . PRO A 1 414 ? 5.174 36.795 7.174 1.00 36.03 414 PRO A O 1
ATOM 3273 N N . GLU A 1 415 ? 4.842 34.596 7.377 1.00 39.72 415 GLU A N 1
ATOM 3274 C CA . GLU A 1 415 ? 4.109 34.686 8.656 1.00 39.72 415 GLU A CA 1
ATOM 3275 C C . GLU A 1 415 ? 4.866 34.157 9.893 1.00 39.72 415 GLU A C 1
ATOM 3277 O O . GLU A 1 415 ? 4.315 34.133 10.988 1.00 39.72 415 GLU A O 1
ATOM 3282 N N . PHE A 1 416 ? 6.156 33.818 9.778 1.00 42.06 416 PHE A N 1
ATOM 3283 C CA . PHE A 1 416 ? 6.991 33.408 10.922 1.00 42.06 416 PHE A CA 1
ATOM 3284 C C . PHE A 1 416 ? 8.140 34.389 11.198 1.00 42.06 416 PHE A C 1
ATOM 3286 O O . PHE A 1 416 ? 9.318 34.040 11.169 1.00 42.06 416 PHE A O 1
ATOM 3293 N N . ILE A 1 417 ? 7.798 35.636 11.524 1.00 43.50 417 ILE A N 1
ATOM 3294 C CA . ILE A 1 417 ? 8.712 36.573 12.194 1.00 43.50 417 ILE A CA 1
ATOM 3295 C C . ILE A 1 417 ? 8.299 36.597 13.667 1.00 43.50 417 ILE A C 1
ATOM 3297 O O . ILE A 1 417 ? 7.422 37.361 14.056 1.00 43.50 417 ILE A O 1
ATOM 3301 N N . GLY A 1 418 ? 8.872 35.717 14.491 1.00 38.72 418 GLY A N 1
ATOM 3302 C CA . GLY A 1 418 ? 8.519 35.717 15.916 1.00 38.72 418 GLY A CA 1
ATOM 3303 C C . GLY A 1 418 ? 9.171 34.690 16.835 1.00 38.72 418 GLY A C 1
ATOM 3304 O O . GLY A 1 418 ? 9.050 34.845 18.042 1.00 38.72 418 GLY A O 1
ATOM 3305 N N . ILE A 1 419 ? 9.876 33.670 16.329 1.00 36.59 419 ILE A N 1
ATOM 3306 C CA . ILE A 1 419 ? 10.606 32.706 17.178 1.00 36.59 419 ILE A CA 1
ATOM 3307 C C . ILE A 1 419 ? 11.929 32.342 16.494 1.00 36.59 419 ILE A C 1
ATOM 3309 O O . ILE A 1 419 ? 12.132 31.240 15.995 1.00 36.59 419 ILE A O 1
ATOM 3313 N N . GLY A 1 420 ? 12.820 33.328 16.408 1.00 35.28 420 GLY A N 1
ATOM 3314 C CA . GLY A 1 420 ? 14.151 33.207 15.817 1.00 35.28 420 GLY A CA 1
ATOM 3315 C C . GLY A 1 420 ? 15.225 33.657 16.797 1.00 35.28 420 GLY A C 1
ATOM 3316 O O . GLY A 1 420 ? 15.896 34.646 16.542 1.00 35.28 420 GLY A O 1
ATOM 3317 N N . LEU A 1 421 ? 15.349 32.983 17.941 1.00 31.98 421 LEU A N 1
ATOM 3318 C CA . LEU A 1 421 ? 16.480 33.118 18.867 1.00 31.98 421 LEU A CA 1
ATOM 3319 C C . LEU A 1 421 ? 16.357 32.004 19.915 1.00 31.98 421 LEU A C 1
ATOM 3321 O O . LEU A 1 421 ? 15.533 32.127 20.804 1.00 31.98 421 LEU A O 1
ATOM 3325 N N . ILE A 1 422 ? 17.102 30.907 19.724 1.00 34.47 422 ILE A N 1
ATOM 3326 C CA . ILE A 1 422 ? 17.481 29.793 20.639 1.00 34.47 422 ILE A CA 1
ATOM 3327 C C . ILE A 1 422 ? 17.596 28.518 19.770 1.00 34.47 422 ILE A C 1
ATOM 3329 O O . ILE A 1 422 ? 16.786 27.608 19.854 1.00 34.47 422 ILE A O 1
ATOM 3333 N N . ALA A 1 423 ? 18.565 28.471 18.849 1.00 31.45 423 ALA A N 1
ATOM 3334 C CA . ALA A 1 423 ? 18.987 27.225 18.176 1.00 31.45 423 ALA A CA 1
ATOM 3335 C C . ALA A 1 423 ? 20.347 27.366 17.454 1.00 31.45 423 ALA A C 1
ATOM 3337 O O . ALA A 1 423 ? 20.589 26.703 16.452 1.00 31.45 423 ALA A O 1
ATOM 3338 N N . ALA A 1 424 ? 21.238 28.253 17.920 1.00 31.78 424 ALA A N 1
ATOM 3339 C CA . ALA A 1 424 ? 22.503 28.546 17.229 1.00 31.78 424 ALA A CA 1
ATOM 3340 C C . ALA A 1 424 ? 23.741 28.572 18.148 1.00 31.78 424 ALA A C 1
ATOM 3342 O O . ALA A 1 424 ? 24.715 29.244 17.828 1.00 31.78 424 ALA A O 1
ATOM 3343 N N . VAL A 1 425 ? 23.731 27.867 19.291 1.00 32.59 425 VAL A N 1
ATOM 3344 C CA . VAL A 1 425 ? 24.871 27.898 20.241 1.00 32.59 425 VAL A CA 1
ATOM 3345 C C . VAL A 1 425 ? 25.418 26.521 20.655 1.00 32.59 425 VAL A C 1
ATOM 3347 O O . VAL A 1 425 ? 26.445 26.461 21.316 1.00 32.59 425 VAL A O 1
ATOM 3350 N N . VAL A 1 426 ? 24.870 25.386 20.211 1.00 31.83 426 VAL A N 1
ATOM 3351 C CA . VAL A 1 426 ? 25.442 24.073 20.586 1.00 31.83 426 VAL A CA 1
ATOM 3352 C C . VAL A 1 426 ? 25.703 23.226 19.347 1.00 31.83 426 VAL A C 1
ATOM 3354 O O . VAL A 1 426 ? 24.864 22.451 18.910 1.00 31.83 426 VAL A O 1
ATOM 3357 N N . GLY A 1 427 ? 26.880 23.416 18.753 1.00 28.52 427 GLY A N 1
ATOM 3358 C CA . GLY A 1 427 ? 27.325 22.635 17.596 1.00 28.52 427 GLY A CA 1
ATOM 3359 C C . GLY A 1 427 ? 28.755 22.920 17.139 1.00 28.52 427 GLY A C 1
ATOM 3360 O O . GLY A 1 427 ? 29.098 22.622 16.002 1.00 28.52 427 GLY A O 1
ATOM 3361 N N . ALA A 1 428 ? 29.589 23.511 17.997 1.00 31.11 428 ALA A N 1
ATOM 3362 C CA . ALA A 1 428 ? 31.015 23.680 17.754 1.00 31.11 428 ALA A CA 1
ATOM 3363 C C . ALA A 1 428 ? 31.765 23.308 19.035 1.00 31.11 428 ALA A C 1
ATOM 3365 O O . ALA A 1 428 ? 31.885 24.110 19.955 1.00 31.11 428 ALA A O 1
ATOM 3366 N N . GLY A 1 429 ? 32.228 22.064 19.106 1.00 26.98 429 GLY A N 1
ATOM 3367 C CA . GLY A 1 429 ? 33.059 21.600 20.208 1.00 26.98 429 GLY A CA 1
ATOM 3368 C C . GLY A 1 429 ? 32.883 20.118 20.474 1.00 26.98 429 GLY A C 1
ATOM 3369 O O . GLY A 1 429 ? 31.970 19.726 21.186 1.00 26.98 429 GLY A O 1
ATOM 3370 N N . ILE A 1 430 ? 33.781 19.312 19.912 1.00 29.45 430 ILE A N 1
ATOM 3371 C CA . ILE A 1 430 ? 34.673 18.391 20.637 1.00 29.45 430 ILE A CA 1
ATOM 3372 C C . ILE A 1 430 ? 35.169 17.352 19.627 1.00 29.45 430 ILE A C 1
ATOM 3374 O O . ILE A 1 430 ? 34.445 16.467 19.175 1.00 29.45 430 ILE A O 1
ATOM 3378 N N . GLY A 1 431 ? 36.437 17.513 19.253 1.00 28.58 431 GLY A N 1
ATOM 3379 C CA . GLY A 1 431 ? 37.233 16.469 18.635 1.00 28.58 431 GLY A CA 1
ATOM 3380 C C . GLY A 1 431 ? 37.857 15.551 19.687 1.00 28.58 431 GLY A C 1
ATOM 3381 O O . GLY A 1 431 ? 37.969 15.911 20.854 1.00 28.58 431 GLY A O 1
ATOM 3382 N N . PHE A 1 432 ? 38.278 14.380 19.206 1.00 28.47 432 PHE A N 1
ATOM 3383 C CA . PHE A 1 432 ? 39.430 13.589 19.649 1.00 28.47 432 PHE A CA 1
ATOM 3384 C C . PHE A 1 432 ? 39.763 13.561 21.150 1.00 28.47 432 PHE A C 1
ATOM 3386 O O . PHE A 1 432 ? 40.429 14.460 21.642 1.00 28.47 432 PHE A O 1
ATOM 3393 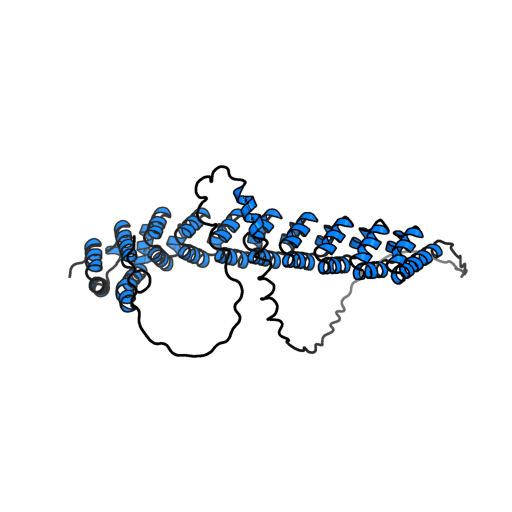N N . PHE A 1 433 ? 39.531 12.414 21.800 1.00 27.97 433 PHE A N 1
ATOM 3394 C CA . PHE A 1 433 ? 40.550 11.814 22.669 1.00 27.97 433 PHE A CA 1
ATOM 3395 C C . PHE A 1 433 ? 40.503 10.284 22.604 1.00 27.97 433 PHE A C 1
ATOM 3397 O O . PHE A 1 433 ? 39.482 9.639 22.823 1.00 27.97 433 PHE A O 1
ATOM 3404 N N . SER A 1 434 ? 41.661 9.731 22.261 1.00 27.00 434 SER A N 1
ATOM 3405 C CA . SER A 1 434 ? 42.044 8.330 22.368 1.00 27.00 434 SER A CA 1
ATOM 3406 C C . SER A 1 434 ? 42.692 8.132 23.740 1.00 27.00 434 SER A C 1
ATOM 3408 O O . SER A 1 434 ? 43.496 8.976 24.134 1.00 27.00 434 SER A O 1
ATOM 3410 N N . GLY A 1 435 ? 42.407 7.037 24.456 1.00 26.20 435 GLY A N 1
ATOM 3411 C CA . GLY A 1 435 ? 43.243 6.658 25.602 1.00 26.20 435 GLY A CA 1
ATOM 3412 C C . GLY A 1 435 ? 42.590 5.848 26.722 1.00 26.20 435 GLY A C 1
ATOM 3413 O O . GLY A 1 435 ? 41.938 6.404 27.589 1.00 26.20 435 GLY A O 1
ATOM 3414 N N . LYS A 1 436 ? 42.901 4.545 26.708 1.00 26.81 436 LYS A N 1
ATOM 3415 C CA . LYS A 1 436 ? 43.166 3.612 27.824 1.00 26.81 436 LYS A CA 1
ATOM 3416 C C . LYS A 1 436 ? 42.269 3.600 29.076 1.00 26.81 436 LYS A C 1
ATOM 3418 O O . LYS A 1 436 ? 42.278 4.485 29.917 1.00 26.81 436 LYS A O 1
ATOM 3423 N N . VAL A 1 437 ? 41.673 2.422 29.251 1.00 28.81 437 VAL A N 1
ATOM 3424 C CA . VAL A 1 437 ? 41.066 1.873 30.466 1.00 28.81 437 VAL A CA 1
ATOM 3425 C C . VAL A 1 437 ? 42.138 1.530 31.508 1.00 28.81 437 VAL A C 1
ATOM 3427 O O . VAL A 1 437 ? 43.024 0.724 31.222 1.00 28.81 437 VAL A O 1
ATOM 3430 N N . THR A 1 438 ? 41.988 2.040 32.732 1.00 29.23 438 THR A N 1
ATOM 3431 C CA . THR A 1 438 ? 42.498 1.406 33.961 1.00 29.23 438 THR A CA 1
ATOM 3432 C C . THR A 1 438 ? 41.518 1.612 35.116 1.00 29.23 438 THR A C 1
ATOM 3434 O O . THR A 1 438 ? 41.030 2.714 35.339 1.00 29.23 438 THR A O 1
ATOM 3437 N N . ASN A 1 439 ? 41.251 0.512 35.823 1.00 30.88 439 ASN A N 1
ATOM 3438 C CA . ASN A 1 439 ? 40.407 0.374 37.010 1.00 30.88 439 ASN A CA 1
ATOM 3439 C C . ASN A 1 439 ? 40.864 1.242 38.192 1.00 30.88 439 ASN A C 1
ATOM 3441 O O . ASN A 1 439 ? 42.029 1.147 38.572 1.00 30.88 439 ASN A O 1
ATOM 3445 N N . GLN A 1 440 ? 39.925 1.901 38.879 1.00 27.89 440 GLN A N 1
ATOM 3446 C CA . GLN A 1 440 ? 39.949 2.048 40.342 1.00 27.89 440 GLN A CA 1
ATOM 3447 C C . GLN A 1 440 ? 38.554 2.396 40.900 1.00 27.89 440 GLN A C 1
ATOM 3449 O O . GLN A 1 440 ? 37.738 3.009 40.221 1.00 27.89 440 GLN A O 1
ATOM 3454 N N . LYS A 1 441 ? 38.281 1.879 42.106 1.00 32.53 441 LYS A N 1
ATOM 3455 C CA . LYS A 1 441 ? 37.014 1.907 42.865 1.00 32.53 441 LYS A CA 1
ATOM 3456 C C . LYS A 1 441 ? 36.682 3.307 43.430 1.00 32.53 441 LYS A C 1
ATOM 3458 O O . LYS A 1 441 ? 37.587 4.133 43.484 1.00 32.53 441 LYS A O 1
ATOM 3463 N N . PRO A 1 442 ? 35.424 3.540 43.863 1.00 42.94 442 PRO A N 1
ATOM 3464 C CA . PRO A 1 442 ? 34.907 4.855 44.227 1.00 42.94 442 PRO A CA 1
ATOM 3465 C C . PRO A 1 442 ? 35.051 5.139 45.726 1.00 42.94 442 PRO A C 1
ATOM 3467 O O . PRO A 1 442 ? 34.855 4.227 46.526 1.00 42.94 442 PRO A O 1
ATOM 3470 N N . ASP A 1 443 ? 35.294 6.402 46.065 1.00 32.03 443 ASP A N 1
ATOM 3471 C CA . ASP A 1 443 ? 35.038 6.964 47.387 1.00 32.03 443 ASP A CA 1
ATOM 3472 C C . ASP A 1 443 ? 34.355 8.334 47.237 1.00 32.03 443 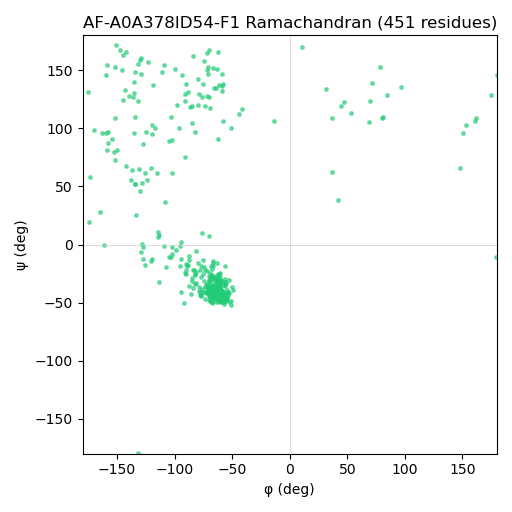ASP A C 1
ATOM 3474 O O . ASP A 1 443 ? 34.702 9.128 46.364 1.00 32.03 443 ASP A O 1
ATOM 3478 N N . GLU A 1 444 ? 33.397 8.523 48.143 1.00 36.34 444 GLU A N 1
ATOM 3479 C CA . GLU A 1 444 ? 32.865 9.761 48.721 1.00 36.34 444 GLU A CA 1
ATOM 3480 C C . GLU A 1 444 ? 31.767 10.593 48.026 1.00 36.34 444 GLU A C 1
ATOM 3482 O O . GLU A 1 444 ? 31.792 10.952 46.851 1.00 36.34 444 GLU A O 1
ATOM 3487 N N . GLU A 1 445 ? 30.764 10.842 48.877 1.00 34.53 445 GLU A N 1
ATOM 3488 C CA . GLU A 1 445 ? 29.575 11.678 48.782 1.00 34.53 445 GLU A CA 1
ATOM 3489 C C . GLU A 1 445 ? 29.915 13.144 48.500 1.00 34.53 445 GLU A C 1
ATOM 3491 O O . GLU A 1 445 ? 30.737 13.717 49.205 1.00 34.53 445 GLU A O 1
ATOM 3496 N N . GLU A 1 446 ? 29.164 13.798 47.609 1.00 33.47 446 GLU A N 1
ATOM 3497 C CA . GLU A 1 446 ? 28.826 15.211 47.803 1.00 33.47 446 GLU A CA 1
ATOM 3498 C C . GLU A 1 446 ? 27.373 15.498 47.404 1.00 33.47 446 GLU A C 1
ATOM 3500 O O . GLU A 1 446 ? 26.882 15.159 46.325 1.00 33.47 446 GLU A O 1
ATOM 3505 N N . ASP A 1 447 ? 26.705 16.121 48.366 1.00 32.19 447 ASP A N 1
ATOM 3506 C CA . ASP A 1 447 ? 25.329 16.575 48.425 1.00 32.19 447 ASP A CA 1
ATOM 3507 C C . ASP A 1 447 ? 25.204 17.907 47.656 1.00 32.19 447 ASP A C 1
ATOM 3509 O O . ASP A 1 447 ? 25.863 18.891 47.996 1.00 32.19 447 ASP A O 1
ATOM 3513 N N . LEU A 1 448 ? 24.378 17.967 46.604 1.00 32.81 448 LEU A N 1
ATOM 3514 C CA . LEU A 1 448 ? 24.121 19.200 45.845 1.00 32.81 448 LEU A CA 1
ATOM 3515 C C . LEU A 1 448 ? 22.622 19.503 45.792 1.00 32.81 448 LEU A C 1
ATOM 3517 O O . LEU A 1 448 ? 21.868 19.029 44.942 1.00 32.81 448 LEU A O 1
ATOM 3521 N N . THR A 1 449 ? 22.213 20.368 46.714 1.00 29.00 449 THR A N 1
ATOM 3522 C CA . THR A 1 449 ? 20.936 21.078 46.719 1.00 29.00 449 THR A CA 1
ATOM 3523 C C . THR A 1 449 ? 20.943 22.179 45.652 1.00 29.00 449 THR A C 1
ATOM 3525 O O . THR A 1 449 ? 21.726 23.123 45.724 1.00 29.00 449 THR A O 1
ATOM 3528 N N . PHE A 1 450 ? 20.029 22.108 44.679 1.00 31.08 450 PHE A N 1
ATOM 3529 C CA . PHE A 1 450 ? 19.773 23.200 43.733 1.00 31.08 450 PHE A CA 1
ATOM 3530 C C . PHE A 1 450 ? 18.554 24.027 44.165 1.00 31.08 450 PHE A C 1
ATOM 3532 O O . PHE A 1 450 ? 17.436 23.521 44.263 1.00 31.08 450 PHE A O 1
ATOM 3539 N N . LYS A 1 451 ? 18.780 25.326 44.400 1.00 27.72 451 LYS A N 1
ATOM 3540 C CA . LYS A 1 451 ? 17.741 26.363 44.467 1.00 27.72 451 LYS A CA 1
ATOM 3541 C C . LYS A 1 451 ? 17.506 26.928 43.065 1.00 27.72 451 LYS A C 1
ATOM 3543 O O . LYS A 1 451 ? 18.461 27.307 42.394 1.00 27.72 451 LYS A O 1
ATOM 3548 N N . PHE A 1 452 ? 16.241 27.011 42.665 1.00 32.44 452 PHE A N 1
ATOM 3549 C CA . PHE A 1 452 ? 15.798 27.719 41.463 1.00 32.44 452 PHE A CA 1
ATOM 3550 C C . PHE A 1 452 ? 15.812 29.240 41.692 1.00 32.44 452 PHE A C 1
ATOM 3552 O O . PHE A 1 452 ? 15.381 29.705 42.751 1.00 32.44 452 PHE A O 1
ATOM 3559 N N . VAL A 1 453 ? 16.275 29.986 40.685 1.00 46.03 453 VAL A N 1
ATOM 3560 C CA . VAL A 1 453 ? 15.940 31.399 40.436 1.00 46.03 453 VAL A CA 1
ATOM 3561 C C . VAL A 1 453 ? 15.177 31.454 39.127 1.00 46.03 453 VAL A C 1
ATOM 3563 O O . VAL A 1 453 ? 15.633 30.769 38.182 1.00 46.03 453 VAL A O 1
#

Radius of gyration: 38.62 Å; Cα contacts (8 Å, |Δi|>4): 321; chains: 1; bounding box: 74×77×122 Å

pLDDT: mean 75.04, std 26.14, range [26.12, 98.0]

Solvent-accessible surface area (backbone atoms only — not comparable to full-atom values): 27723 Å² total; per-residue (Å²): 134,83,86,65,50,50,65,57,42,52,54,37,32,76,76,37,38,62,59,39,46,52,52,47,62,77,57,73,53,64,56,67,76,39,53,84,48,58,68,58,48,50,52,51,38,40,49,54,48,69,71,54,70,88,87,75,76,53,74,65,54,46,56,52,61,44,51,54,56,51,48,47,35,64,75,33,13,61,62,56,46,62,65,35,72,42,50,71,52,39,54,51,44,29,72,56,22,47,69,56,41,42,52,34,36,73,57,26,40,75,67,52,52,71,51,51,85,44,46,67,50,47,51,56,39,32,77,67,30,55,68,48,34,48,52,48,38,68,74,41,37,74,65,51,55,62,43,54,79,39,46,68,53,47,52,50,37,37,71,77,39,47,68,60,36,47,49,48,41,72,77,38,40,74,62,52,55,64,31,52,86,43,47,67,57,48,49,52,39,34,74,76,36,54,67,57,37,48,53,50,33,77,76,37,47,71,63,56,53,61,42,58,78,44,45,66,56,48,51,52,40,34,74,76,38,49,70,60,38,49,49,50,33,73,78,35,49,71,63,52,55,62,36,55,76,43,47,67,54,50,50,51,41,35,75,75,38,49,68,59,39,49,51,49,36,75,74,37,46,72,60,55,55,65,34,57,82,43,37,68,56,53,47,51,42,33,74,75,40,47,68,57,42,56,48,46,44,69,75,38,32,60,67,53,22,62,36,46,78,45,69,66,53,41,50,62,36,32,75,78,37,51,71,61,32,51,54,32,53,52,36,46,52,60,55,70,72,66,75,76,80,90,77,84,76,85,74,90,75,84,81,80,88,84,87,85,84,89,84,86,91,83,90,78,88,85,81,86,82,89,80,88,85,80,88,84,86,84,83,86,85,82,92,77,92,88,85,80,78,78,78,73,68,70,70,72,64,62,72,70,62,57,65,61,54,58,63,60,62,67,75,76,57,99,81,78,86,82,86,87,86,90,88,86,84,88,87,84,87,82,80,90,85,87,80,84,91,78,91,81,86,90,83,86,89,83,90,81,87,82,82,89,130

Mean predicted aligned error: 16.04 Å

Sequence (453 aa):
MAILTADEFISLYQSNPKKALLWLQSKEMDLTRLFTSRDEVERLAAMYYAMLPSHNLSTEIIREIYEPIYYLVNAAGNQIADLYNTLSAFMKLVKISSGFASQLFKVAPAKIEVLFNSYNDFMALEEASISLASDLFHHNFPKVASFFQNFHQFMALEKAHSSLAADLLNKQTARVADFFTSYEQFMALETANSSRSYDLFRKAPAKIASFFTSFDQFMALETAHSSLAYDLFRHNPAKIASLFTTFEQFMALEVAHSSLASDLFKKAPDRIIGLFTKADQFIALEKAHYSIASDMVRHAPEKIALLFSTEDSLQRLAANNSSLADRISKARKTKNTSSHPTRQQARSYSRPDTYSPNPASAAHSFHDQAYTYSHASPTAPARTNYSFYLQVFGGLMATAGVGLIIAGIILAQPEFIGIGLIAAVVGAGIGFFSGKVTNQKPDEEEDLTFKFV

Secondary structure (DSSP, 8-state):
-PPPPHHHHHHHHHH-HHHHHHHHHHTT--GGGT--SHHHHHHH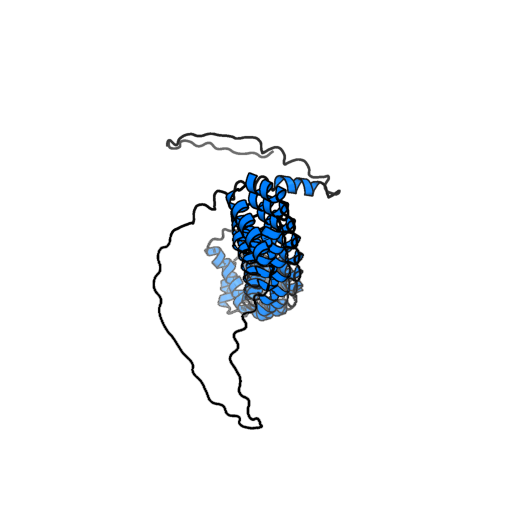HHHHHHT--SS---HHHIIIIIHHHHHHHHHHHHHHHHHT-SHHHHHHHHHH-HHHHHHHHHHSHHHHHTT--SHHHHHHHHHH-HHHHHHHHHHTHHHHHHH--SHHHHHHHHHH-HHHHHHHHHHSHHHHHHH--SHHHHHHHHHH-HHHHHHHHHHSHHHHHHT--SHHHHHHHHHH-HHHHHHHHHH-HHHHHHH--SHHHHHHHHHH-HHHHHHHHHHSHHHHHHT--SHHHHHHHHHH-HHHHHHHHHH-HHHHHHH--SHHHHHHHHTT-HHHHHHHHHHHHHHHTTS------------------------------------------------SSSSSSTTSSHHHHHHHHHHHHTTS-TT--S--SSSSSSSS--------------------PPPP-

Organism: NCBI:txid28083

Foldseek 3Di:
DDDDALVRLVVCCVVFLQVSQCVCVVPVDPLCRRQVALVSVLSVLLVLVVLDDDPDDDPVCCVRRPVRLLVSCQRCLQVNLVNVQELVSLLSSLQSHVPSSLSSCVNHVVSVLVNDQALVSLVSSCVSPVPSSVVSCVVPVVRNLVRDQALVSLVVCCVSPVVSSVVSCVVPVVRNLVNDDALVSLVVCCVSPVVVSLSSCVVVVVSNLVRPDALVSLVVCCVVPVPSSLVSCVVPVVSNLVRDDALVSLVVCCVSPVVSSQVSCVVCVVSNLVRDDALVSLLVCCVSPVVSSVVNCVVCLLSNLVNCPDPVSLVSSCVVPVPSSVSSVVSVVVVVVPPDDDDDPDDDDDDDDDDDDDDDDDDDDDDDDDDDDDDDDDDDDDDDDPPDDPPPPVPPPVVVVVVVVVVVVVPPDPPPPDPPPDDPDPDDDDDDDDDDDDDDDDDDDDDDDDDDD